Protein AF-A0A164IFH8-F1 (afdb_monomer)

Mean predicted aligned error: 15.17 Å

Secondary structure (DSSP, 8-state):
--GGGGGSTT--HHHHHHHHHHT--SS-HHHHHHHHHHHHHHHHHHHHHHHHHHHHHHHHHHHHHHHHHHHHHHHHHHHHHHHHHHHHHHHHHHHHHHHHHHHHHHHHHHHHHHHHHHHHHHHHHHHHHHHHHHHHHHHHT-HHHHHHHHHHHHHHHHHTTTSTTHHHHHHHHHHHHHHHHHHHHHHHHHHHHTT-HHHHHHHHHHHHHTT-HHHHHHHHHHHHHHHHHHHHHHHHT-TT--HHHHHHHHHHHHHHHHHHHHHHHHHHSTT--S-HHHHHHHHHHHHHHT-SS-HHHHHHHHHHSS-HHHHHHHHHHHHHHHHHHHHHHHHHHHTT-PPPHHHHHHHHHHHHHHHHHHIIIIIHHHHHHHHHHHSPPP----S-HHHHHHHHHHHHHHHHHHHHHHHHHHHHHHTTTHHHHHHTTT-

Structure (mmCIF, N/CA/C/O backbone):
data_AF-A0A164IFH8-F1
#
_entry.id   AF-A0A164IFH8-F1
#
loop_
_atom_site.group_PDB
_atom_site.id
_atom_site.type_symbol
_atom_site.label_atom_id
_atom_site.label_alt_id
_atom_site.label_comp_id
_atom_site.label_asym_id
_atom_site.label_entity_id
_atom_site.label_seq_id
_atom_site.pdbx_PDB_ins_code
_atom_site.Cartn_x
_atom_site.Cartn_y
_atom_site.Cartn_z
_atom_site.occupancy
_atom_site.B_iso_or_equiv
_atom_site.auth_seq_id
_atom_site.auth_comp_id
_atom_site.auth_asym_id
_atom_site.auth_atom_id
_atom_site.pdbx_PDB_model_num
ATOM 1 N N . MET A 1 1 ? -36.339 -79.858 90.194 1.00 59.31 1 MET A N 1
ATOM 2 C CA . MET A 1 1 ? -37.800 -79.896 89.988 1.00 59.31 1 MET A CA 1
ATOM 3 C C . MET A 1 1 ? -38.062 -78.981 88.817 1.00 59.31 1 MET A C 1
ATOM 5 O O . MET A 1 1 ? -37.577 -77.859 88.851 1.00 59.31 1 MET A O 1
ATOM 9 N N . ASP A 1 2 ? -38.706 -79.478 87.769 1.00 60.81 2 ASP A N 1
ATOM 10 C CA . ASP A 1 2 ? -39.013 -78.666 86.594 1.00 60.81 2 ASP A CA 1
ATOM 11 C C . ASP A 1 2 ? -40.232 -77.779 86.904 1.00 60.81 2 ASP A C 1
ATOM 13 O O . ASP A 1 2 ? -41.362 -78.264 86.993 1.00 60.81 2 ASP A O 1
ATOM 17 N N . LEU A 1 3 ? -39.986 -76.491 87.165 1.00 65.19 3 LEU A N 1
ATOM 18 C CA . LEU A 1 3 ? -41.016 -75.516 87.543 1.00 65.19 3 LEU A CA 1
ATOM 19 C C . LEU A 1 3 ? -41.857 -75.050 86.340 1.00 65.19 3 LEU A C 1
ATOM 21 O O . LEU A 1 3 ? -42.884 -74.402 86.533 1.00 65.19 3 LEU A O 1
ATOM 25 N N . SER A 1 4 ? -41.484 -75.425 85.108 1.00 67.00 4 SER A N 1
ATOM 26 C CA . SER A 1 4 ? -42.234 -75.088 83.887 1.00 67.00 4 SER A CA 1
ATOM 27 C C . SER A 1 4 ? -43.652 -75.673 83.872 1.00 67.00 4 SER A C 1
ATOM 29 O O . SER A 1 4 ? -44.545 -75.130 83.223 1.00 67.00 4 SER A O 1
ATOM 31 N N . ALA A 1 5 ? -43.896 -76.750 84.629 1.00 66.69 5 ALA A N 1
ATOM 32 C CA . ALA A 1 5 ? -45.223 -77.336 84.788 1.00 66.69 5 ALA A CA 1
ATOM 33 C C . ALA A 1 5 ? -46.229 -76.373 85.447 1.00 66.69 5 ALA A C 1
ATOM 35 O O . ALA A 1 5 ? -47.402 -76.413 85.083 1.00 66.69 5 ALA A O 1
ATOM 36 N N . PHE A 1 6 ? -45.780 -75.495 86.356 1.00 69.62 6 PHE A N 1
ATOM 37 C CA . PHE A 1 6 ? -46.631 -74.505 87.036 1.00 69.62 6 PHE A CA 1
ATOM 38 C C . PHE A 1 6 ? -46.997 -73.308 86.153 1.00 69.62 6 PHE A C 1
ATOM 40 O O . PHE A 1 6 ? -47.960 -72.610 86.444 1.00 69.62 6 PHE A O 1
ATOM 47 N N . ALA A 1 7 ? -46.255 -73.079 85.068 1.00 69.19 7 ALA A N 1
ATOM 48 C CA . ALA A 1 7 ? -46.524 -72.000 84.122 1.00 69.19 7 ALA A CA 1
ATOM 49 C C . ALA A 1 7 ? -47.552 -72.384 83.035 1.00 69.19 7 ALA A C 1
ATOM 51 O O . ALA A 1 7 ? -47.863 -71.568 82.172 1.00 69.19 7 ALA A O 1
ATOM 52 N N . LYS A 1 8 ? -48.070 -73.623 83.038 1.00 77.50 8 LYS A N 1
ATOM 53 C CA . LYS A 1 8 ? -49.073 -74.096 82.068 1.00 77.50 8 LYS A CA 1
ATOM 54 C C . LYS A 1 8 ? -50.480 -73.635 82.472 1.00 77.50 8 LYS A C 1
ATOM 56 O O . LYS A 1 8 ? -50.887 -73.851 83.608 1.00 77.50 8 LYS A O 1
ATOM 61 N N . GLU A 1 9 ? -51.258 -73.102 81.526 1.00 71.25 9 GLU A N 1
ATOM 62 C CA . GLU A 1 9 ? -52.611 -72.550 81.769 1.00 71.25 9 GLU A CA 1
ATOM 63 C C . GLU A 1 9 ? -53.624 -73.559 82.348 1.00 71.25 9 GLU A C 1
ATOM 65 O O . GLU A 1 9 ? -54.550 -73.173 83.055 1.00 71.25 9 GLU A O 1
ATOM 70 N N . GLN A 1 10 ? -53.445 -74.859 82.091 1.00 77.75 10 GLN A N 1
ATOM 71 C CA . GLN A 1 10 ? -54.305 -75.943 82.592 1.00 77.75 10 GLN A CA 1
ATOM 72 C C . GLN A 1 10 ? -53.586 -76.802 83.641 1.00 77.75 10 GLN A C 1
ATOM 74 O O . GLN A 1 10 ? -53.564 -78.032 83.565 1.00 77.75 10 GLN A O 1
ATOM 79 N N . PHE A 1 11 ? -52.930 -76.165 84.609 1.00 80.75 11 PHE A N 1
ATOM 80 C CA . PHE A 1 11 ? -52.256 -76.890 85.681 1.00 80.75 11 PHE A CA 1
ATOM 81 C C . PHE A 1 11 ? -53.265 -77.638 86.574 1.00 80.75 11 PHE A C 1
ATOM 83 O O . PHE A 1 11 ? -54.014 -77.036 87.343 1.00 80.75 11 PHE A O 1
ATOM 90 N N . CYS A 1 12 ? -53.261 -78.974 86.511 1.00 77.38 12 CYS A N 1
ATOM 91 C CA . CYS A 1 12 ? -54.019 -79.823 87.429 1.00 77.38 12 CYS A CA 1
ATOM 92 C C . CYS A 1 12 ? -53.126 -80.264 88.594 1.00 77.38 12 CYS A C 1
ATOM 94 O O . CYS A 1 12 ? -52.301 -81.171 88.457 1.00 77.38 12 CYS A O 1
ATOM 96 N N . ALA A 1 13 ? -53.324 -79.651 89.765 1.00 76.25 13 ALA A N 1
ATOM 97 C CA . ALA A 1 13 ? -52.567 -79.974 90.974 1.00 76.25 13 ALA A CA 1
ATOM 98 C C . ALA A 1 13 ? -52.670 -81.463 91.348 1.00 76.25 13 ALA A C 1
ATOM 100 O O . ALA A 1 13 ? -51.680 -82.063 91.758 1.00 76.25 13 ALA A O 1
ATOM 101 N N . LYS A 1 14 ? -53.844 -82.082 91.152 1.00 76.50 14 LYS A N 1
ATOM 102 C CA . LYS A 1 14 ? -54.066 -83.505 91.444 1.00 76.50 14 LYS A CA 1
ATOM 103 C C . LYS A 1 14 ? -53.220 -84.402 90.540 1.00 76.50 14 LYS A C 1
ATOM 105 O O . LYS A 1 14 ? -52.578 -85.321 91.039 1.00 76.50 14 LYS A O 1
ATOM 110 N N . ASP A 1 15 ? -53.182 -84.120 89.241 1.00 77.19 15 ASP A N 1
ATOM 111 C CA . ASP A 1 15 ? -52.407 -84.918 88.286 1.00 77.19 15 ASP A CA 1
ATOM 112 C C . ASP A 1 15 ? -50.906 -84.689 88.452 1.00 77.19 15 ASP A C 1
ATOM 114 O O . ASP A 1 15 ? -50.130 -85.639 88.368 1.00 77.19 15 ASP A O 1
ATOM 118 N N . TRP A 1 16 ? -50.494 -83.456 88.767 1.00 80.75 16 TRP A N 1
ATOM 119 C CA . TRP A 1 16 ? -49.106 -83.140 89.088 1.00 80.75 16 TRP A CA 1
ATOM 120 C C . TRP A 1 16 ? -48.648 -83.867 90.353 1.00 80.75 16 TRP A C 1
ATOM 122 O O . TRP A 1 16 ? -47.668 -84.604 90.290 1.00 80.75 16 TRP A O 1
ATOM 132 N N . VAL A 1 17 ? -49.378 -83.756 91.471 1.00 76.00 17 VAL A N 1
ATOM 133 C CA . VAL A 1 17 ? -49.059 -84.479 92.715 1.00 76.00 17 VAL A CA 1
ATOM 134 C C . VAL A 1 17 ? -49.019 -85.983 92.447 1.00 76.00 17 VAL A C 1
ATOM 136 O O . VAL A 1 17 ? -48.015 -86.625 92.743 1.00 76.00 17 VAL A O 1
ATOM 139 N N . ASN A 1 18 ? -50.044 -86.545 91.802 1.00 77.62 18 ASN A N 1
ATOM 140 C CA . ASN A 1 18 ? -50.093 -87.977 91.503 1.00 77.62 18 ASN A CA 1
ATOM 141 C C . ASN A 1 18 ? -48.912 -88.436 90.637 1.00 77.62 18 ASN A C 1
ATOM 143 O O . ASN A 1 18 ? -48.327 -89.476 90.925 1.00 77.62 18 ASN A O 1
ATOM 147 N N . ASN A 1 19 ? -48.524 -87.677 89.610 1.00 75.19 19 ASN A N 1
ATOM 148 C CA . ASN A 1 19 ? -47.373 -88.015 88.769 1.00 75.19 19 ASN A CA 1
ATOM 149 C C . ASN A 1 19 ? -46.040 -87.855 89.512 1.00 75.19 19 ASN A C 1
ATOM 151 O O . ASN A 1 19 ? -45.156 -88.692 89.355 1.00 75.19 19 ASN A O 1
ATOM 155 N N . THR A 1 20 ? -45.910 -86.834 90.361 1.00 73.50 20 THR A N 1
ATOM 156 C CA . THR A 1 20 ? -44.687 -86.575 91.136 1.00 73.50 20 THR A CA 1
ATOM 157 C C . THR A 1 20 ? -44.481 -87.639 92.220 1.00 73.50 20 THR A C 1
ATOM 159 O O . THR A 1 20 ? -43.357 -88.078 92.442 1.00 73.50 20 THR A O 1
ATOM 162 N N . PHE A 1 21 ? -45.560 -88.123 92.849 1.00 71.19 21 PHE A N 1
ATOM 163 C CA . PHE A 1 21 ? -45.512 -89.245 93.793 1.00 71.19 21 PHE A CA 1
ATOM 164 C C . PHE A 1 21 ? -45.412 -90.612 93.105 1.00 71.19 21 PHE A C 1
ATOM 166 O O . PHE A 1 21 ? -44.825 -91.520 93.679 1.00 71.19 21 PHE A O 1
ATOM 173 N N . ARG A 1 22 ? -45.915 -90.781 91.873 1.00 69.50 22 ARG A N 1
ATOM 174 C CA . ARG A 1 22 ? -45.680 -92.005 91.076 1.00 69.50 22 ARG A CA 1
ATOM 175 C C . ARG A 1 22 ? -44.213 -92.193 90.703 1.00 69.50 22 ARG A C 1
ATOM 177 O O . ARG A 1 22 ? -43.773 -93.323 90.560 1.00 69.50 22 ARG A O 1
ATOM 184 N N . GLN A 1 23 ? -43.472 -91.097 90.558 1.00 64.69 23 GLN A N 1
ATOM 185 C CA . GLN A 1 23 ? -42.019 -91.115 90.378 1.00 64.69 23 GLN A CA 1
ATOM 186 C C . GLN A 1 23 ? -41.261 -91.368 91.698 1.00 64.69 23 GLN A C 1
ATOM 188 O O . GLN A 1 23 ? -40.036 -91.456 91.687 1.00 64.69 23 GLN A O 1
ATOM 193 N N . SER A 1 24 ? -41.961 -91.468 92.837 1.00 58.75 24 SER A N 1
ATOM 194 C CA . SER A 1 24 ? -41.370 -91.757 94.144 1.00 58.75 24 SER A CA 1
ATOM 195 C C . SER A 1 24 ? -41.204 -93.267 94.322 1.00 58.75 24 SER A C 1
ATOM 197 O O . SER A 1 24 ? -42.119 -93.978 94.736 1.00 58.75 24 SER A O 1
ATOM 199 N N . GLU A 1 25 ? -40.019 -93.775 93.997 1.00 54.03 25 GLU A N 1
ATOM 200 C CA . GLU A 1 25 ? -39.623 -95.140 94.333 1.00 54.03 25 GLU A CA 1
ATOM 201 C C . GLU A 1 25 ? -39.199 -95.197 95.812 1.00 54.03 25 GLU A C 1
ATOM 203 O O . GLU A 1 25 ? -38.081 -94.852 96.177 1.00 54.03 25 GLU A O 1
ATOM 208 N N . ALA A 1 26 ? -40.139 -95.609 96.668 1.00 51.44 26 ALA A N 1
ATOM 209 C CA . ALA A 1 26 ? -39.923 -96.169 98.006 1.00 51.44 26 ALA A CA 1
ATOM 210 C C . ALA A 1 26 ? -39.005 -95.390 98.978 1.00 51.44 26 ALA A C 1
ATOM 212 O O . ALA A 1 26 ? -37.853 -95.745 99.198 1.00 51.44 26 ALA A O 1
ATOM 213 N N . GLN A 1 27 ? -39.589 -94.426 99.688 1.00 55.06 27 GLN A N 1
ATOM 214 C CA . GLN A 1 27 ? -39.304 -94.038 101.081 1.00 55.06 27 GLN A CA 1
ATOM 215 C C . GLN A 1 27 ? -40.587 -93.370 101.603 1.00 55.06 27 GLN A C 1
ATOM 217 O O . GLN A 1 27 ? -41.382 -92.928 100.776 1.00 55.06 27 GLN A O 1
ATOM 222 N N . SER A 1 28 ? -40.849 -93.375 102.923 1.00 58.84 28 SER A N 1
ATOM 223 C CA . SER A 1 28 ? -42.108 -92.872 103.518 1.00 58.84 28 SER A CA 1
ATOM 224 C C . SER A 1 28 ? -42.657 -91.683 102.727 1.00 58.84 28 SER A C 1
ATOM 226 O O . SER A 1 28 ? -41.964 -90.675 102.580 1.00 58.84 28 SER A O 1
ATOM 228 N N . HIS A 1 29 ? -43.879 -91.808 102.197 1.00 67.56 29 HIS A N 1
ATOM 229 C CA . HIS A 1 29 ? -44.504 -90.775 101.360 1.00 67.56 29 HIS A CA 1
ATOM 230 C C . HIS A 1 29 ? -44.427 -89.393 102.031 1.00 67.56 29 HIS A C 1
ATOM 232 O O . HIS A 1 29 ? -44.352 -88.368 101.362 1.00 67.56 29 HIS A O 1
ATOM 238 N N . GLU A 1 30 ? -44.367 -89.380 103.358 1.00 73.62 30 GLU A N 1
ATOM 239 C CA . GLU A 1 30 ? -44.246 -88.214 104.216 1.00 73.62 30 GLU A CA 1
ATOM 240 C C . GLU A 1 30 ? -42.884 -87.494 104.123 1.00 73.62 30 GLU A C 1
ATOM 242 O O . GLU A 1 30 ? -42.845 -86.262 104.091 1.00 73.62 30 GLU A O 1
ATOM 247 N N . SER A 1 31 ? -41.757 -88.211 104.003 1.00 72.81 31 SER A N 1
ATOM 248 C CA . SER A 1 31 ? -40.427 -87.586 103.876 1.00 72.81 31 SER A CA 1
ATOM 249 C C . SER A 1 31 ? -40.207 -86.990 102.483 1.00 72.81 31 SER A C 1
ATOM 251 O O . SER A 1 31 ? -39.664 -85.890 102.347 1.00 72.81 31 SER A O 1
ATOM 253 N N . PHE A 1 32 ? -40.691 -87.672 101.443 1.00 76.06 32 PHE A N 1
ATOM 254 C CA . PHE A 1 32 ? -40.643 -87.176 100.069 1.00 76.06 32 PHE A CA 1
ATOM 255 C C . PHE A 1 32 ? -41.583 -85.980 99.865 1.00 76.06 32 PHE A C 1
ATOM 257 O O . PHE A 1 32 ? -41.166 -84.972 99.288 1.00 76.06 32 PHE A O 1
ATOM 264 N N . ALA A 1 33 ? -42.802 -86.043 100.422 1.00 76.38 33 ALA A N 1
ATOM 265 C CA . ALA A 1 33 ? -43.716 -84.903 100.492 1.00 76.38 33 ALA A CA 1
ATOM 266 C C . ALA A 1 33 ? -43.030 -83.693 101.136 1.00 76.38 33 ALA A C 1
ATOM 268 O O . ALA A 1 33 ? -43.029 -82.609 100.559 1.00 76.38 33 ALA A O 1
ATOM 269 N N . SER A 1 34 ? -42.375 -83.896 102.282 1.00 81.25 34 SER A N 1
ATOM 270 C CA . SER A 1 34 ? -41.674 -82.834 103.011 1.00 81.25 34 SER A CA 1
ATOM 271 C C . SER A 1 34 ? -40.520 -82.226 102.201 1.00 81.25 34 SER A C 1
ATOM 273 O O . SER A 1 34 ? -40.354 -81.008 102.182 1.00 81.25 34 SER A O 1
ATOM 275 N N . SER A 1 35 ? -39.755 -83.041 101.463 1.00 82.06 35 SER A N 1
ATOM 276 C CA . SER A 1 35 ? -38.679 -82.560 100.581 1.00 82.06 35 SER A CA 1
ATOM 277 C C . SER A 1 35 ? -39.201 -81.747 99.390 1.00 82.06 35 SER A C 1
ATOM 279 O O . SER A 1 35 ? -38.622 -80.717 99.040 1.00 82.06 35 SER A O 1
ATOM 281 N N . ILE A 1 36 ? -40.302 -82.186 98.768 1.00 81.69 36 ILE A N 1
ATOM 282 C CA . ILE A 1 36 ? -40.972 -81.447 97.688 1.00 81.69 36 ILE A CA 1
ATOM 283 C C . ILE A 1 36 ? -41.518 -80.124 98.206 1.00 81.69 36 ILE A C 1
ATOM 285 O O . ILE A 1 36 ? -41.287 -79.095 97.576 1.00 81.69 36 ILE A O 1
ATOM 289 N N . VAL A 1 37 ? -42.195 -80.146 99.355 1.00 84.12 37 VAL A N 1
ATOM 290 C CA . VAL A 1 37 ? -42.715 -78.944 100.009 1.00 84.12 37 VAL A CA 1
ATOM 291 C C . VAL A 1 37 ? -41.576 -77.971 100.289 1.00 84.12 37 VAL A C 1
ATOM 293 O O . VAL A 1 37 ? -41.692 -76.809 99.921 1.00 84.12 37 VAL A O 1
ATOM 296 N N . MET A 1 38 ? -40.440 -78.431 100.818 1.00 85.56 38 MET A N 1
ATOM 297 C CA . MET A 1 38 ? -39.293 -77.560 101.081 1.00 85.56 38 MET A CA 1
ATOM 298 C C . MET A 1 38 ? -38.664 -76.989 99.801 1.00 85.56 38 MET A C 1
ATOM 300 O O . MET A 1 38 ? -38.323 -75.810 99.755 1.00 85.56 38 MET A O 1
ATOM 304 N N . LYS A 1 39 ? -38.544 -77.782 98.729 1.00 82.31 39 LYS A N 1
ATOM 305 C CA . LYS A 1 39 ? -38.045 -77.289 97.431 1.00 82.31 39 LYS A CA 1
ATOM 306 C C . LYS A 1 39 ? -38.998 -76.279 96.792 1.00 82.31 39 LYS A C 1
ATOM 308 O O . LYS A 1 39 ? -38.534 -75.284 96.246 1.00 82.31 39 LYS A O 1
ATOM 313 N N . LEU A 1 40 ? -40.309 -76.510 96.880 1.00 83.88 40 LEU A N 1
ATOM 314 C CA . LEU A 1 40 ? -41.319 -75.543 96.449 1.00 83.88 40 LEU A CA 1
ATOM 315 C C . LEU A 1 40 ? -41.264 -74.275 97.303 1.00 83.88 40 LEU A C 1
ATOM 317 O O . LEU A 1 40 ? -41.322 -73.186 96.752 1.00 83.88 40 LEU A O 1
ATOM 321 N N . GLN A 1 41 ? -41.088 -74.398 98.620 1.00 85.00 41 GLN A N 1
ATOM 322 C CA . GLN A 1 41 ? -40.932 -73.256 99.523 1.00 85.00 41 GLN A CA 1
ATOM 323 C C . GLN A 1 41 ? -39.688 -72.423 99.191 1.00 85.00 41 GLN A C 1
ATOM 325 O O . GLN A 1 41 ? -39.782 -71.200 99.172 1.00 85.00 41 GLN A O 1
ATOM 330 N N . LEU A 1 42 ? -38.552 -73.053 98.869 1.00 86.81 42 LEU A N 1
ATOM 331 C CA . LEU A 1 42 ? -37.341 -72.347 98.428 1.00 86.81 42 LEU A CA 1
ATOM 332 C C . LEU A 1 42 ? -37.530 -71.670 97.065 1.00 86.81 42 LEU A C 1
ATOM 334 O O . LEU A 1 42 ? -37.152 -70.515 96.914 1.00 86.81 42 LEU A O 1
ATOM 338 N N . ALA A 1 43 ? -38.172 -72.337 96.103 1.00 84.81 43 ALA A N 1
ATOM 339 C CA . ALA A 1 43 ? -38.475 -71.736 94.804 1.00 84.81 43 ALA A CA 1
ATOM 340 C C . ALA A 1 43 ? -39.445 -70.548 94.931 1.00 84.81 43 ALA A C 1
ATOM 342 O O . ALA A 1 43 ? -39.237 -69.513 94.306 1.00 84.81 43 ALA A O 1
ATOM 343 N N . ILE A 1 44 ? -40.477 -70.669 95.776 1.00 86.25 44 ILE A N 1
ATOM 344 C CA . ILE A 1 44 ? -41.387 -69.566 96.113 1.00 86.25 44 ILE A CA 1
ATOM 345 C C . ILE A 1 44 ? -40.601 -68.424 96.761 1.00 86.25 44 ILE A C 1
ATOM 347 O O . ILE A 1 44 ? -40.807 -67.270 96.402 1.00 86.25 44 ILE A O 1
ATOM 351 N N . PHE A 1 45 ? -39.679 -68.729 97.678 1.00 87.31 45 PHE A N 1
ATOM 352 C CA . PHE A 1 45 ? -38.840 -67.722 98.322 1.00 87.31 45 PHE A CA 1
ATOM 353 C C . PHE A 1 45 ? -37.933 -66.996 97.320 1.00 87.31 45 PHE A C 1
ATOM 355 O O . PHE A 1 45 ? -37.897 -65.771 97.320 1.00 87.31 45 PHE A O 1
ATOM 362 N N . GLU A 1 46 ? -37.246 -67.715 96.433 1.00 87.06 46 GLU A N 1
ATOM 363 C CA . GLU A 1 46 ? -36.373 -67.127 95.410 1.00 87.06 46 GLU A CA 1
ATOM 364 C C . GLU A 1 46 ? -37.149 -66.288 94.388 1.00 87.06 46 GLU A C 1
ATOM 366 O O . GLU A 1 46 ? -36.729 -65.174 94.073 1.00 87.06 46 GLU A O 1
ATOM 371 N N . ILE A 1 47 ? -38.299 -66.780 93.908 1.00 87.88 47 ILE A N 1
ATOM 372 C CA . ILE A 1 47 ? -39.163 -66.037 92.980 1.00 87.88 47 ILE A CA 1
ATOM 373 C C . ILE A 1 47 ? -39.700 -64.781 93.657 1.00 87.88 47 ILE A C 1
ATOM 375 O O . ILE A 1 47 ? -39.614 -63.706 93.071 1.00 87.88 47 ILE A O 1
ATOM 379 N N . ASN A 1 48 ? -40.204 -64.888 94.888 1.00 89.25 48 ASN A N 1
ATOM 380 C CA . ASN A 1 48 ? -40.715 -63.732 95.620 1.00 89.25 48 ASN A CA 1
ATOM 381 C C . ASN A 1 48 ? -39.613 -62.703 95.862 1.00 89.25 48 ASN A C 1
ATOM 383 O O . ASN A 1 48 ? -39.828 -61.525 95.616 1.00 89.25 48 ASN A O 1
ATOM 387 N N . ASN A 1 49 ? -38.417 -63.134 96.258 1.00 90.75 49 ASN A N 1
ATOM 388 C CA . ASN A 1 49 ? -37.311 -62.224 96.537 1.00 90.75 49 ASN A CA 1
ATOM 389 C C . ASN A 1 49 ? -36.765 -61.575 95.247 1.00 90.75 49 ASN A C 1
ATOM 391 O O . ASN A 1 49 ? -36.452 -60.389 95.219 1.00 90.75 49 ASN A O 1
ATOM 395 N N . SER A 1 50 ? -36.699 -62.314 94.134 1.00 90.19 50 SER A N 1
ATOM 396 C CA . SER A 1 50 ? -36.340 -61.752 92.822 1.00 90.19 50 SER A CA 1
ATOM 397 C C . SER A 1 50 ? -37.402 -60.775 92.306 1.00 90.19 50 SER A C 1
ATOM 399 O O . SER A 1 50 ? -37.065 -59.686 91.832 1.00 90.19 50 SER A O 1
ATOM 401 N N . LEU A 1 51 ? -38.683 -61.119 92.451 1.00 90.25 51 LEU A N 1
ATOM 402 C CA . LEU A 1 51 ? -39.805 -60.248 92.112 1.00 90.25 51 LEU A CA 1
ATOM 403 C C . LEU A 1 51 ? -39.798 -58.984 92.973 1.00 90.25 51 LEU A C 1
ATOM 405 O O . LEU A 1 51 ? -40.028 -57.897 92.463 1.00 90.25 51 LEU A O 1
ATOM 409 N N . GLU A 1 52 ? -39.493 -59.096 94.260 1.00 90.75 52 GLU A N 1
ATOM 410 C CA . GLU A 1 52 ? -39.458 -57.963 95.180 1.00 90.75 52 GLU A CA 1
ATOM 411 C C . GLU A 1 52 ? -38.257 -57.050 94.906 1.00 90.75 52 GLU A C 1
ATOM 413 O O . GLU A 1 52 ? -38.415 -55.833 94.825 1.00 90.75 52 GLU A O 1
ATOM 418 N N . ASN A 1 53 ? -37.079 -57.610 94.619 1.00 90.69 53 ASN A N 1
ATOM 419 C CA . ASN A 1 53 ? -35.902 -56.835 94.212 1.00 90.69 53 ASN A CA 1
ATOM 420 C C . ASN A 1 53 ? -36.104 -56.121 92.865 1.00 90.69 53 ASN A C 1
ATOM 422 O O . ASN A 1 53 ? -35.729 -54.960 92.706 1.00 90.69 53 ASN A O 1
ATOM 426 N N . THR A 1 54 ? -36.719 -56.785 91.884 1.00 89.06 54 THR A N 1
ATOM 427 C CA . THR A 1 54 ? -37.023 -56.160 90.585 1.00 89.06 54 THR A CA 1
ATOM 428 C C . THR A 1 54 ? -38.156 -55.145 90.700 1.00 89.06 54 THR A C 1
ATOM 430 O O . THR A 1 54 ? -38.043 -54.053 90.153 1.00 89.06 54 THR A O 1
ATOM 433 N N . SER A 1 55 ? -39.206 -55.445 91.465 1.00 87.81 55 SER A N 1
ATOM 434 C CA . SER A 1 55 ? -40.316 -54.530 91.738 1.00 87.81 55 SER A CA 1
ATOM 435 C C . SER A 1 55 ? -39.828 -53.268 92.445 1.00 87.81 55 SER A C 1
ATOM 437 O O . SER A 1 55 ? -40.127 -52.165 92.002 1.00 87.81 55 SER A O 1
ATOM 439 N N . THR A 1 56 ? -38.992 -53.392 93.477 1.00 89.44 56 THR A N 1
ATOM 440 C CA . THR A 1 56 ? -38.411 -52.236 94.180 1.00 89.44 56 THR A CA 1
ATOM 441 C C . THR A 1 56 ? -37.454 -51.435 93.295 1.00 89.44 56 THR A C 1
ATOM 443 O O . THR A 1 56 ? -37.494 -50.202 93.313 1.00 89.44 56 THR A O 1
ATOM 446 N N . ALA A 1 57 ? -36.643 -52.090 92.459 1.00 89.81 57 ALA A N 1
ATOM 447 C CA . ALA A 1 57 ? -35.806 -51.418 91.463 1.00 89.81 57 ALA A CA 1
ATOM 448 C C . ALA A 1 57 ? -36.635 -50.683 90.392 1.00 89.81 57 ALA A C 1
ATOM 450 O O . ALA A 1 57 ? -36.283 -49.574 89.992 1.00 89.81 57 ALA A O 1
ATOM 451 N N . VAL A 1 58 ? -37.751 -51.256 89.940 1.00 88.50 58 VAL A N 1
ATOM 452 C CA . VAL A 1 58 ? -38.658 -50.598 88.990 1.00 88.50 58 VAL A CA 1
ATOM 453 C C . VAL A 1 58 ? -39.368 -49.434 89.672 1.00 88.50 58 VAL A C 1
ATOM 455 O O . VAL A 1 58 ? -39.308 -48.321 89.166 1.00 88.50 58 VAL A O 1
ATOM 458 N N . LEU A 1 59 ? -39.964 -49.646 90.846 1.00 89.88 59 LEU A N 1
ATOM 459 C CA . LEU A 1 59 ? -40.701 -48.626 91.597 1.00 89.88 59 LEU A CA 1
ATOM 460 C C . LEU A 1 59 ? -39.820 -47.442 92.011 1.00 89.88 59 LEU A C 1
ATOM 462 O O . LEU A 1 59 ? -40.298 -46.311 92.035 1.00 89.88 59 LEU A O 1
ATOM 466 N N . SER A 1 60 ? -38.538 -47.674 92.301 1.00 89.06 60 SER A N 1
ATOM 467 C CA . SER A 1 60 ? -37.598 -46.595 92.634 1.00 89.06 60 SER A CA 1
ATOM 468 C C . SER A 1 60 ? -37.152 -45.786 91.414 1.00 89.06 60 SER A C 1
ATOM 470 O O . SER A 1 60 ? -36.959 -44.576 91.528 1.00 89.06 60 SER A O 1
ATOM 472 N N . ASN A 1 61 ? -37.026 -46.413 90.242 1.00 91.25 61 ASN A N 1
ATOM 473 C CA . ASN A 1 61 ? -36.552 -45.748 89.024 1.00 91.25 61 ASN A CA 1
ATOM 474 C C . ASN A 1 61 ? -37.681 -45.165 88.157 1.00 91.25 61 ASN A C 1
ATOM 476 O O . ASN A 1 61 ? -37.443 -44.217 87.406 1.00 91.25 61 ASN A O 1
ATOM 480 N N . LEU A 1 62 ? -38.912 -45.675 88.277 1.00 90.50 62 LEU A N 1
ATOM 481 C CA . LEU A 1 62 ? -40.080 -45.226 87.510 1.00 90.50 62 LEU A CA 1
ATOM 482 C C . LEU A 1 62 ? -40.332 -43.709 87.606 1.00 90.50 62 LEU A C 1
ATOM 484 O O . LEU A 1 62 ? -40.546 -43.089 86.567 1.00 90.50 62 LEU A O 1
ATOM 488 N N . PRO A 1 63 ? -40.263 -43.068 88.793 1.00 89.88 63 PRO A N 1
ATOM 489 C CA . PRO A 1 63 ? -40.504 -41.630 88.911 1.00 89.88 63 PRO A CA 1
ATOM 490 C C . PRO A 1 63 ? -39.456 -40.797 88.170 1.00 89.88 63 PRO A C 1
ATOM 492 O O . PRO A 1 63 ? -39.770 -39.734 87.639 1.00 89.88 63 PRO A O 1
ATOM 495 N N . ARG A 1 64 ? -38.208 -41.281 88.123 1.00 90.69 64 ARG A N 1
ATOM 496 C CA . ARG A 1 64 ? -37.124 -40.625 87.390 1.00 90.69 64 ARG A CA 1
ATOM 497 C C . ARG A 1 64 ? -37.326 -40.765 85.885 1.00 90.69 64 ARG A C 1
ATOM 499 O O . ARG A 1 64 ? -37.255 -39.764 85.191 1.00 90.69 64 ARG A O 1
ATOM 506 N N . LEU A 1 65 ? -37.666 -41.964 85.407 1.00 91.25 65 LEU A N 1
ATOM 507 C CA . LEU A 1 65 ? -37.973 -42.196 83.992 1.00 91.25 65 LEU A CA 1
ATOM 508 C C . LEU A 1 65 ? -39.180 -41.380 83.519 1.00 91.25 65 LEU A C 1
ATOM 510 O O . LEU A 1 65 ? -39.124 -40.799 82.443 1.00 91.25 65 LEU A O 1
ATOM 514 N N . LEU A 1 66 ? -40.246 -41.290 84.320 1.00 91.94 66 LEU A N 1
ATOM 515 C CA . LEU A 1 66 ? -41.403 -40.449 83.997 1.00 91.94 66 LEU A CA 1
ATOM 516 C C . LEU A 1 66 ? -41.012 -38.973 83.895 1.00 91.94 66 LEU A C 1
ATOM 518 O O . LEU A 1 66 ? -41.398 -38.308 82.939 1.00 91.94 66 LEU A O 1
ATOM 522 N N . ARG A 1 67 ? -40.186 -38.482 84.825 1.00 92.75 67 ARG A N 1
ATOM 523 C CA . ARG A 1 67 ? -39.677 -37.108 84.778 1.00 92.75 67 ARG A CA 1
ATOM 524 C C . ARG A 1 67 ? -38.791 -36.866 83.558 1.00 92.75 67 ARG A C 1
ATOM 526 O O . ARG A 1 67 ? -38.934 -35.836 82.911 1.00 92.75 67 ARG A O 1
ATOM 533 N N . ASP A 1 68 ? -37.906 -37.802 83.233 1.00 93.00 68 ASP A N 1
ATOM 534 C CA . ASP A 1 68 ? -37.029 -37.693 82.068 1.00 93.00 68 ASP A CA 1
ATOM 535 C C . ASP A 1 68 ? -37.849 -37.713 80.766 1.00 93.00 68 ASP A C 1
ATOM 537 O O . ASP A 1 68 ? -37.583 -36.909 79.880 1.00 93.00 68 ASP A O 1
ATOM 541 N N . ILE A 1 69 ? -38.897 -38.544 80.669 1.00 91.75 69 ILE A N 1
ATOM 542 C CA . ILE A 1 69 ? -39.830 -38.569 79.526 1.00 91.75 69 ILE A CA 1
ATOM 543 C C . ILE A 1 69 ? -40.603 -37.252 79.410 1.00 91.75 69 ILE A C 1
ATOM 545 O O . ILE A 1 69 ? -40.718 -36.719 78.308 1.00 91.75 69 ILE A O 1
ATOM 549 N N . GLU A 1 70 ? -41.108 -36.704 80.516 1.00 92.19 70 GLU A N 1
ATOM 550 C CA . GLU A 1 70 ? -41.790 -35.403 80.519 1.00 92.19 70 GLU A CA 1
ATOM 551 C C . GLU A 1 70 ? -40.851 -34.269 80.086 1.00 92.19 70 GLU A C 1
ATOM 553 O O . GLU A 1 70 ? -41.244 -33.398 79.308 1.00 92.19 70 GLU A O 1
ATOM 558 N N . LEU A 1 71 ? -39.596 -34.282 80.546 1.00 95.00 71 LEU A N 1
ATOM 559 C CA . LEU A 1 71 ? -38.579 -33.320 80.116 1.00 95.00 71 LEU A CA 1
ATOM 560 C C . LEU A 1 71 ? -38.296 -33.448 78.617 1.00 95.00 71 LEU A C 1
ATOM 562 O O . LEU A 1 71 ? -38.340 -32.445 77.908 1.00 95.00 71 LEU A O 1
ATOM 566 N N . LEU A 1 72 ? -38.103 -34.669 78.118 1.00 94.19 72 LEU A N 1
ATOM 567 C CA . LEU A 1 72 ? -37.861 -34.943 76.701 1.00 94.19 72 LEU A CA 1
ATOM 568 C C . LEU A 1 72 ? -39.058 -34.529 75.837 1.00 94.19 72 LEU A C 1
ATOM 570 O O . LEU A 1 72 ? -38.887 -33.918 74.786 1.00 94.19 72 LEU A O 1
ATOM 574 N N . GLN A 1 73 ? -40.283 -34.799 76.291 1.00 93.69 73 GLN A N 1
ATOM 575 C CA . GLN A 1 73 ? -41.500 -34.380 75.601 1.00 93.69 73 GLN A CA 1
ATOM 576 C C . GLN A 1 73 ? -41.585 -32.851 75.517 1.00 93.69 73 GLN A C 1
ATOM 578 O O . GLN A 1 73 ? -41.872 -32.306 74.449 1.00 93.69 73 GLN A O 1
ATOM 583 N N . ASN A 1 74 ? -41.283 -32.151 76.611 1.00 92.44 74 ASN A N 1
ATOM 584 C CA . ASN A 1 74 ? -41.245 -30.691 76.631 1.00 92.44 74 ASN A CA 1
ATOM 585 C C . ASN A 1 74 ? -40.141 -30.127 75.722 1.00 92.44 74 ASN A C 1
ATOM 587 O O . ASN A 1 74 ? -40.385 -29.159 74.997 1.00 92.44 74 ASN A O 1
ATOM 591 N N . GLU A 1 75 ? -38.957 -30.743 75.704 1.00 93.44 75 GLU A N 1
ATOM 592 C CA . GLU A 1 75 ? -37.854 -30.363 74.818 1.00 93.44 75 GLU A CA 1
ATOM 593 C C . GLU A 1 75 ? -38.190 -30.587 73.344 1.00 93.44 75 GLU A C 1
ATOM 595 O O . GLU A 1 75 ? -37.938 -29.699 72.532 1.00 93.44 75 GLU A O 1
ATOM 600 N N . VAL A 1 76 ? -38.815 -31.713 72.991 1.00 94.00 76 VAL A N 1
ATOM 601 C CA . VAL A 1 76 ? -39.245 -32.011 71.616 1.00 94.00 76 VAL A CA 1
ATOM 602 C C . VAL A 1 76 ? -40.300 -31.016 71.152 1.00 94.00 76 VAL A C 1
ATOM 604 O O . VAL A 1 76 ? -40.189 -30.482 70.051 1.00 94.00 76 VAL A O 1
ATOM 607 N N . VAL A 1 77 ? -41.293 -30.702 71.988 1.00 94.25 77 VAL A N 1
ATOM 608 C CA . VAL A 1 77 ? -42.314 -29.696 71.655 1.00 94.25 77 VAL A CA 1
ATOM 609 C C . VAL A 1 77 ? -41.678 -28.315 71.485 1.00 94.25 77 VAL A C 1
ATOM 611 O O . VAL A 1 77 ? -42.017 -27.571 70.564 1.00 94.25 77 VAL A O 1
ATOM 614 N N . HIS A 1 78 ? -40.733 -27.955 72.351 1.00 92.88 78 HIS A N 1
ATOM 615 C CA . HIS A 1 78 ? -40.002 -26.700 72.233 1.00 92.88 78 HIS A CA 1
ATOM 616 C C . HIS A 1 78 ? -39.123 -26.660 70.974 1.00 92.88 78 HIS A C 1
ATOM 618 O O . HIS A 1 78 ? -39.070 -25.637 70.289 1.00 92.88 78 HIS A O 1
ATOM 624 N N . PHE A 1 79 ? -38.480 -27.773 70.629 1.00 92.94 79 PHE A N 1
ATOM 625 C CA . PHE A 1 79 ? -37.684 -27.914 69.419 1.00 92.94 79 PHE A CA 1
ATOM 626 C C . PHE A 1 79 ? -38.550 -27.807 68.163 1.00 92.94 79 PHE A C 1
ATOM 628 O O . PHE A 1 79 ? -38.204 -27.048 67.268 1.00 92.94 79 PHE A O 1
ATOM 635 N N . GLN A 1 80 ? -39.713 -28.463 68.128 1.00 93.06 80 GLN A N 1
ATOM 636 C CA . GLN A 1 80 ? -40.682 -28.341 67.035 1.00 93.06 80 GLN A CA 1
ATOM 637 C C . GLN A 1 80 ? -41.136 -26.895 66.830 1.00 93.06 80 GLN A C 1
ATOM 639 O O . GLN A 1 80 ? -41.159 -26.420 65.697 1.00 93.06 80 GLN A O 1
ATOM 644 N N . ARG A 1 81 ? -41.437 -26.164 67.915 1.00 93.38 81 ARG A N 1
ATOM 645 C CA . ARG A 1 81 ? -41.763 -24.732 67.813 1.00 93.38 81 ARG A CA 1
ATOM 646 C C . ARG A 1 81 ? -40.600 -23.935 67.235 1.00 93.38 81 ARG A C 1
ATOM 648 O O . ARG A 1 81 ? -40.821 -23.147 66.329 1.00 93.38 81 ARG A O 1
ATOM 655 N N . LYS A 1 82 ? -39.374 -24.160 67.721 1.00 91.38 82 LYS A N 1
ATOM 656 C CA . LYS A 1 82 ? -38.177 -23.492 67.187 1.00 91.38 82 LYS A CA 1
ATOM 657 C C . LYS A 1 82 ? -37.959 -23.792 65.706 1.00 91.38 82 LYS A C 1
ATOM 659 O O . LYS A 1 82 ? -37.629 -22.880 64.962 1.00 91.38 82 LYS A O 1
ATOM 664 N N . LEU A 1 83 ? -38.159 -25.037 65.282 1.00 90.81 83 LEU A N 1
ATOM 665 C CA . LEU A 1 83 ? -38.005 -25.455 63.890 1.00 90.81 83 LEU A CA 1
ATOM 666 C C . LEU A 1 83 ? -39.029 -24.755 62.990 1.00 90.81 83 LEU A C 1
ATOM 668 O O . LEU A 1 83 ? -38.648 -24.213 61.961 1.00 90.81 83 LEU A O 1
ATOM 672 N N . ALA A 1 84 ? -40.288 -24.665 63.429 1.00 91.75 84 ALA A N 1
ATOM 673 C CA . ALA A 1 84 ? -41.326 -23.916 62.721 1.00 91.75 84 ALA A CA 1
ATOM 674 C C . ALA A 1 84 ? -41.006 -22.413 62.633 1.00 91.75 84 ALA A C 1
ATOM 676 O O . ALA A 1 84 ? -41.230 -21.791 61.595 1.00 91.75 84 ALA A O 1
ATOM 677 N N . THR A 1 85 ? -40.447 -21.820 63.695 1.00 93.00 85 THR A N 1
ATOM 678 C CA . THR A 1 85 ? -39.993 -20.422 63.655 1.00 93.00 85 THR A CA 1
ATOM 679 C C . THR A 1 85 ? -38.854 -20.234 62.654 1.00 93.00 85 THR A C 1
ATOM 681 O O . THR A 1 85 ? -38.903 -19.305 61.858 1.00 93.00 85 THR A O 1
ATOM 684 N N . VAL A 1 86 ? -37.861 -21.129 62.652 1.00 91.44 86 VAL A N 1
ATOM 685 C CA . VAL A 1 86 ? -36.724 -21.074 61.718 1.00 91.44 86 VAL A CA 1
ATOM 686 C C . VAL A 1 86 ? -37.184 -21.257 60.274 1.00 91.44 86 VAL A C 1
ATOM 688 O O . VAL A 1 86 ? -36.753 -20.508 59.408 1.00 91.44 86 VAL A O 1
ATOM 691 N N . GLU A 1 87 ? -38.083 -22.202 60.000 1.00 90.38 87 GLU A N 1
ATOM 692 C CA . GLU A 1 87 ? -38.658 -22.405 58.665 1.00 90.38 87 GLU A CA 1
ATOM 693 C C . GLU A 1 87 ? -39.371 -21.139 58.166 1.00 90.38 87 GLU A C 1
ATOM 695 O O . GLU A 1 87 ? -39.172 -20.705 57.029 1.00 90.38 87 GLU A O 1
ATOM 700 N N . HIS A 1 88 ? -40.144 -20.493 59.043 1.00 90.50 88 HIS A N 1
ATOM 701 C CA . HIS A 1 88 ? -40.813 -19.239 58.720 1.00 90.50 88 HIS A CA 1
ATOM 702 C C . HIS A 1 88 ? -39.822 -18.092 58.471 1.00 90.50 88 HIS A C 1
ATOM 704 O O . HIS A 1 88 ? -39.987 -17.336 57.514 1.00 90.50 88 HIS A O 1
ATOM 710 N N . GLU A 1 89 ? -38.780 -17.969 59.297 1.00 88.56 89 GLU A N 1
ATOM 711 C CA . GLU A 1 89 ? -37.728 -16.965 59.119 1.00 88.56 89 GLU A CA 1
ATOM 712 C C . GLU A 1 89 ? -36.945 -17.181 57.818 1.00 88.56 89 GLU A C 1
ATOM 714 O O . GLU A 1 89 ? -36.713 -16.217 57.091 1.00 88.56 89 GLU A O 1
ATOM 719 N N . VAL A 1 90 ? -36.604 -18.425 57.470 1.00 84.75 90 VAL A N 1
ATOM 720 C CA . VAL A 1 90 ? -35.917 -18.762 56.212 1.00 84.75 90 VAL A CA 1
ATOM 721 C C . VAL A 1 90 ? -36.789 -18.420 55.007 1.00 84.75 90 VAL A C 1
ATOM 723 O O . VAL A 1 90 ? -36.322 -17.730 54.106 1.00 84.75 90 VAL A O 1
ATOM 726 N N . SER A 1 91 ? -38.066 -18.815 55.011 1.00 85.56 91 SER A N 1
ATOM 727 C CA . SER A 1 91 ? -38.987 -18.496 53.913 1.00 85.56 91 SER A CA 1
ATOM 728 C C . SER A 1 91 ? -39.199 -16.987 53.759 1.00 85.56 91 SER A C 1
ATOM 730 O O . SER A 1 91 ? -39.248 -16.462 52.645 1.00 85.56 91 SER A O 1
ATOM 732 N N . LYS A 1 92 ? -39.282 -16.256 54.877 1.00 86.69 92 LYS A N 1
ATOM 733 C CA . LYS A 1 92 ? -39.357 -14.795 54.861 1.00 86.69 92 LYS A CA 1
ATOM 734 C C . LYS A 1 92 ? -38.096 -14.184 54.246 1.00 86.69 92 LYS A C 1
ATOM 736 O O . LYS A 1 92 ? -38.215 -13.325 53.377 1.00 86.69 92 LYS A O 1
ATOM 741 N N . VAL A 1 93 ? -36.913 -14.648 54.651 1.00 85.06 93 VAL A N 1
ATOM 742 C CA . VAL A 1 93 ? -35.636 -14.171 54.104 1.00 85.06 93 VAL A CA 1
ATOM 743 C C . VAL A 1 93 ? -35.519 -14.499 52.619 1.00 85.06 93 VAL A C 1
ATOM 745 O O . VAL A 1 93 ? -35.133 -13.614 51.865 1.00 85.06 93 VAL A O 1
ATOM 748 N N . GLU A 1 94 ? -35.879 -15.700 52.162 1.00 82.50 94 GLU A N 1
ATOM 749 C CA . GLU A 1 94 ? -35.867 -16.066 50.735 1.00 82.50 94 GLU A CA 1
ATOM 750 C C . GLU A 1 94 ? -36.790 -15.171 49.896 1.00 82.50 94 GLU A C 1
ATOM 752 O O . GLU A 1 94 ? -36.391 -14.677 48.840 1.00 82.50 94 GLU A O 1
ATOM 757 N N . ASN A 1 95 ? -38.004 -14.895 50.377 1.00 82.88 95 ASN A N 1
ATOM 758 C CA . ASN A 1 95 ? -38.952 -14.026 49.675 1.00 82.88 95 ASN A CA 1
ATOM 759 C C . ASN A 1 95 ? -38.503 -12.552 49.665 1.00 82.88 95 ASN A C 1
ATOM 761 O O . ASN A 1 95 ? -38.600 -11.870 48.644 1.00 82.88 95 ASN A O 1
ATOM 765 N N . GLU A 1 96 ? -37.970 -12.041 50.778 1.00 80.50 96 GLU A N 1
ATOM 766 C CA . GLU A 1 96 ? -37.440 -10.672 50.844 1.00 80.50 96 GLU A CA 1
ATOM 767 C C . GLU A 1 96 ? -36.151 -10.521 50.014 1.00 80.50 96 GLU A C 1
ATOM 769 O O . GLU A 1 96 ? -35.958 -9.504 49.337 1.00 80.50 96 GLU A O 1
ATOM 774 N N . THR A 1 97 ? -35.280 -11.536 50.004 1.00 83.69 97 THR A N 1
ATOM 775 C CA . THR A 1 97 ? -34.037 -11.520 49.216 1.00 83.69 97 THR A CA 1
ATOM 776 C C . THR A 1 97 ? -34.301 -11.646 47.726 1.00 83.69 97 THR A C 1
ATOM 778 O O . THR A 1 97 ? -33.697 -10.890 46.976 1.00 83.69 97 THR A O 1
ATOM 781 N N . THR A 1 98 ? -35.216 -12.506 47.272 1.00 85.00 98 THR A N 1
ATOM 782 C CA . THR A 1 98 ? -35.545 -12.644 45.838 1.00 85.00 98 THR A CA 1
ATOM 783 C C . THR A 1 98 ? -36.071 -11.344 45.235 1.00 85.00 98 THR A C 1
ATOM 785 O O . THR A 1 98 ? -35.547 -10.894 44.215 1.00 85.00 98 THR A O 1
ATOM 788 N N . HIS A 1 99 ? -37.015 -10.666 45.892 1.00 82.06 99 HIS A N 1
ATOM 789 C CA . HIS A 1 99 ? -37.483 -9.350 45.441 1.00 82.06 99 HIS A CA 1
ATOM 790 C C . HIS A 1 99 ? -36.382 -8.287 45.447 1.00 82.06 99 HIS A C 1
ATOM 792 O O . HIS A 1 99 ? -36.270 -7.496 44.506 1.00 82.06 99 HIS A O 1
ATOM 798 N N . SER A 1 100 ? -35.536 -8.286 46.479 1.00 86.25 100 SER A N 1
ATOM 799 C CA . SER A 1 100 ? -34.385 -7.382 46.546 1.00 86.25 100 SER A CA 1
ATOM 800 C C . SER A 1 100 ? -33.397 -7.646 45.402 1.00 86.25 100 SER A C 1
ATOM 802 O O . SER A 1 100 ? -32.886 -6.706 44.795 1.00 86.25 100 SER A O 1
ATOM 804 N N . LEU A 1 101 ? -33.167 -8.914 45.057 1.00 85.81 101 LEU A N 1
ATOM 805 C CA . LEU A 1 101 ? -32.252 -9.345 43.999 1.00 85.81 101 LEU A CA 1
ATOM 806 C C . LEU A 1 101 ? -32.794 -8.977 42.611 1.00 85.81 101 LEU A C 1
ATOM 808 O O . LEU A 1 101 ? -32.061 -8.408 41.802 1.00 85.81 101 LEU A O 1
ATOM 812 N N . GLU A 1 102 ? -34.089 -9.184 42.356 1.00 89.75 102 GLU A N 1
ATOM 813 C CA . GLU A 1 102 ? -34.751 -8.716 41.130 1.00 89.75 102 GLU A CA 1
ATOM 814 C C . GLU A 1 102 ? -34.657 -7.196 40.962 1.00 89.75 102 GLU A C 1
ATOM 816 O O . GLU A 1 102 ? -34.413 -6.694 39.859 1.00 89.75 102 GLU A O 1
ATOM 821 N N . TYR A 1 103 ? -34.844 -6.447 42.051 1.00 90.50 103 TYR A N 1
ATOM 822 C CA . TYR A 1 103 ? -34.716 -4.995 42.031 1.00 90.50 103 TYR A CA 1
ATOM 823 C C . TYR A 1 103 ? -33.276 -4.557 41.735 1.00 90.50 103 TYR A C 1
ATOM 825 O O . TYR A 1 103 ? -33.074 -3.668 40.908 1.00 90.50 103 TYR A O 1
ATOM 833 N N . ILE A 1 104 ? -32.275 -5.215 42.332 1.00 92.56 104 ILE A N 1
ATOM 834 C CA . ILE A 1 104 ? -30.853 -4.957 42.052 1.00 92.56 104 ILE A CA 1
ATOM 835 C C . ILE A 1 104 ? -30.526 -5.224 40.578 1.00 92.56 104 ILE A C 1
ATOM 837 O O . ILE A 1 104 ? -29.870 -4.392 39.955 1.00 92.56 104 ILE A O 1
ATOM 841 N N . VAL A 1 105 ? -31.020 -6.318 39.989 1.00 93.50 105 VAL A N 1
ATOM 842 C CA . VAL A 1 105 ? -30.809 -6.626 38.561 1.00 93.50 105 VAL A CA 1
ATOM 843 C C . VAL A 1 105 ? -31.434 -5.557 37.663 1.00 93.50 105 VAL A C 1
ATOM 845 O O . VAL A 1 105 ? -30.796 -5.079 36.723 1.00 93.50 105 VAL A O 1
ATOM 848 N N . LYS A 1 106 ? -32.668 -5.128 37.960 1.00 93.81 106 LYS A N 1
ATOM 849 C CA . LYS A 1 106 ? -33.317 -4.030 37.224 1.00 93.81 106 LYS A CA 1
ATOM 850 C C . LYS A 1 106 ? -32.522 -2.730 37.351 1.00 93.81 106 LYS A C 1
ATOM 852 O O . LYS A 1 106 ? -32.333 -2.030 36.356 1.00 93.81 106 LYS A O 1
ATOM 857 N N . LEU A 1 107 ? -32.037 -2.418 38.550 1.00 94.75 107 LEU A N 1
ATOM 858 C CA . LEU A 1 107 ? -31.247 -1.220 38.813 1.00 94.75 107 LEU A CA 1
ATOM 859 C C . LEU A 1 107 ? -29.894 -1.262 38.094 1.00 94.75 107 LEU A C 1
ATOM 861 O O . LEU A 1 107 ? -29.478 -0.244 37.544 1.00 94.75 107 LEU A O 1
ATOM 865 N N . ASP A 1 108 ? -29.238 -2.419 38.027 1.00 94.19 108 ASP A N 1
ATOM 866 C CA . ASP A 1 108 ? -27.997 -2.592 37.270 1.00 94.19 108 ASP A CA 1
ATOM 867 C C . ASP A 1 108 ? -28.222 -2.436 35.761 1.00 94.19 108 ASP A C 1
ATOM 869 O O . ASP A 1 108 ? -27.483 -1.711 35.095 1.00 94.19 108 ASP A O 1
ATOM 873 N N . ALA A 1 109 ? -29.313 -2.993 35.225 1.00 92.81 109 ALA A N 1
ATOM 874 C CA . ALA A 1 109 ? -29.684 -2.804 33.825 1.00 92.81 109 ALA A CA 1
ATOM 875 C C . ALA A 1 109 ? -29.927 -1.322 33.487 1.00 92.81 109 ALA A C 1
ATOM 877 O O . ALA A 1 109 ? -29.438 -0.824 32.469 1.00 92.81 109 ALA A O 1
ATOM 878 N N . VAL A 1 110 ? -30.641 -0.591 34.352 1.00 94.25 110 VAL A N 1
ATOM 879 C CA . VAL A 1 110 ? -30.851 0.858 34.194 1.00 94.25 110 VAL A CA 1
ATOM 880 C C . VAL A 1 110 ? -29.529 1.614 34.310 1.00 94.25 110 VAL A C 1
ATOM 882 O O . VAL A 1 110 ? -29.250 2.475 33.481 1.00 94.25 110 VAL A O 1
ATOM 885 N N . LYS A 1 111 ? -28.681 1.276 35.286 1.00 94.56 111 LYS A N 1
ATOM 886 C CA . LYS A 1 111 ? -27.364 1.896 35.480 1.00 94.56 111 LYS A CA 1
ATOM 887 C C . LYS A 1 111 ? -26.442 1.669 34.283 1.00 94.56 111 LYS A C 1
ATOM 889 O O . LYS A 1 111 ? -25.740 2.593 33.880 1.00 94.56 111 LYS A O 1
ATOM 894 N N . SER A 1 112 ? -26.441 0.468 33.714 1.00 91.62 112 SER A N 1
ATOM 895 C CA . SER A 1 112 ? -25.658 0.124 32.527 1.00 91.62 112 SER A CA 1
ATOM 896 C C . SER A 1 112 ? -26.118 0.934 31.315 1.00 91.62 112 SER A C 1
ATOM 898 O O . SER A 1 112 ? -25.301 1.598 30.674 1.00 91.62 112 SER A O 1
ATOM 900 N N . LYS A 1 113 ? -27.437 1.006 31.079 1.00 88.50 113 LYS A N 1
ATOM 901 C CA . LYS A 1 113 ? -28.017 1.865 30.036 1.00 88.50 113 LYS A CA 1
ATOM 902 C C . LYS A 1 113 ? -27.676 3.336 30.252 1.00 88.50 113 LYS A C 1
ATOM 904 O O . LYS A 1 113 ? -27.214 3.973 29.319 1.00 88.50 113 LYS A O 1
ATOM 909 N N . LEU A 1 114 ? -27.826 3.850 31.474 1.00 91.00 114 LEU A N 1
ATOM 910 C CA . LEU A 1 114 ? -27.514 5.241 31.808 1.00 91.00 114 LEU A CA 1
ATOM 911 C C . LEU A 1 114 ? -26.037 5.568 31.555 1.00 91.00 114 LEU A C 1
ATOM 913 O O . LEU A 1 114 ? -25.717 6.627 31.023 1.00 91.00 114 LEU A O 1
ATOM 917 N N . LYS A 1 115 ? -25.123 4.658 31.910 1.00 89.69 115 LYS A N 1
ATOM 918 C CA . LYS A 1 115 ? -23.693 4.814 31.617 1.00 89.69 115 LYS A CA 1
ATOM 919 C C . LYS A 1 115 ? -23.421 4.818 30.115 1.00 89.69 115 LYS A C 1
ATOM 921 O O . LYS A 1 115 ? -22.631 5.640 29.662 1.00 89.69 115 LYS A O 1
ATOM 926 N N . ALA A 1 116 ? -24.062 3.931 29.356 1.00 84.00 116 ALA A N 1
ATOM 927 C CA . ALA A 1 116 ? -23.927 3.890 27.903 1.00 84.00 116 ALA A CA 1
ATOM 928 C C . ALA A 1 116 ? -24.457 5.179 27.254 1.00 84.00 116 ALA A C 1
ATOM 930 O O . ALA A 1 116 ? -23.751 5.793 26.462 1.00 84.00 116 ALA A O 1
ATOM 931 N N . THR A 1 117 ? -25.640 5.652 27.657 1.00 83.69 117 THR A N 1
ATOM 932 C CA . THR A 1 117 ? -26.211 6.910 27.153 1.00 83.69 117 THR A CA 1
ATOM 933 C C . THR A 1 117 ? -25.392 8.122 27.575 1.00 83.69 117 THR A C 1
ATOM 935 O O . THR A 1 117 ? -25.202 9.025 26.774 1.00 83.69 117 THR A O 1
ATOM 938 N N . SER A 1 118 ? -24.870 8.148 28.807 1.00 87.06 118 SER A N 1
ATOM 939 C CA . SER A 1 118 ? -23.998 9.229 29.280 1.00 87.06 118 SER A CA 1
ATOM 940 C C . SER A 1 118 ? -22.709 9.303 28.466 1.00 87.06 118 SER A C 1
ATOM 942 O O . SER A 1 118 ? -22.292 10.401 28.120 1.00 87.06 118 SER A O 1
ATOM 944 N N . LYS A 1 119 ? -22.094 8.155 28.145 1.00 84.00 119 LYS A N 1
ATOM 945 C CA . LYS A 1 119 ? -20.914 8.101 27.272 1.00 84.00 119 LYS A CA 1
ATOM 946 C C . LYS A 1 119 ? -21.242 8.544 25.850 1.00 84.00 119 LYS A C 1
ATOM 948 O O . LYS A 1 119 ? -20.517 9.361 25.307 1.00 84.00 119 LYS A O 1
ATOM 953 N N . ALA A 1 120 ? -22.344 8.059 25.276 1.00 80.56 120 ALA A N 1
ATOM 954 C CA . ALA A 1 120 ? -22.771 8.459 23.937 1.00 80.56 120 ALA A CA 1
ATOM 955 C C . ALA A 1 120 ? -23.071 9.965 23.852 1.00 80.56 120 ALA A C 1
ATOM 957 O O . ALA A 1 120 ? -22.724 10.602 22.866 1.00 80.56 120 ALA A O 1
ATOM 958 N N . LEU A 1 121 ? -23.675 10.549 24.893 1.00 81.88 121 LEU A N 1
ATOM 959 C CA . LEU A 1 121 ? -23.945 11.986 24.947 1.00 81.88 121 LEU A CA 1
ATOM 960 C C . LEU A 1 121 ? -22.652 12.801 25.071 1.00 81.88 121 LEU A C 1
ATOM 962 O O . LEU A 1 121 ? -22.500 13.795 24.373 1.00 81.88 121 LEU A O 1
ATOM 966 N N . GLN A 1 122 ? -21.717 12.358 25.918 1.00 87.06 122 GLN A N 1
ATOM 967 C CA . GLN A 1 122 ? -20.404 12.991 26.046 1.00 87.06 122 GLN A CA 1
ATOM 968 C C . GLN A 1 122 ? -19.634 12.935 24.722 1.00 87.06 122 GLN A C 1
ATOM 970 O O . GLN A 1 122 ? -19.065 13.933 24.303 1.00 87.06 122 GLN A O 1
ATOM 975 N N . GLU A 1 123 ? -19.666 11.797 24.031 1.00 84.75 123 GLU A N 1
ATOM 976 C CA . GLU A 1 123 ? -18.988 11.653 22.745 1.00 84.75 123 GLU A CA 1
ATOM 977 C C . GLU A 1 123 ? -19.691 12.427 21.621 1.00 84.75 123 GLU A C 1
ATOM 979 O O . GLU A 1 123 ? -19.047 12.917 20.701 1.00 84.75 123 GLU A O 1
ATOM 984 N N . ALA A 1 124 ? -21.011 12.610 21.700 1.00 82.19 124 ALA A N 1
ATOM 985 C CA . ALA A 1 124 ? -21.732 13.489 20.787 1.00 82.19 124 ALA A CA 1
ATOM 986 C C . ALA A 1 124 ? -21.384 14.974 20.992 1.00 82.19 124 ALA A C 1
ATOM 988 O O . ALA A 1 124 ? -21.262 15.700 20.010 1.00 82.19 124 ALA A O 1
ATOM 989 N N . ASP A 1 125 ? -21.186 15.418 22.233 1.00 82.44 125 ASP A N 1
ATOM 990 C CA . ASP A 1 125 ? -20.714 16.777 22.527 1.00 82.44 125 ASP A CA 1
ATOM 991 C C . ASP A 1 125 ? -19.261 16.967 22.046 1.00 82.44 125 ASP A C 1
ATOM 993 O O . ASP A 1 125 ? -18.947 17.909 21.308 1.00 82.44 125 ASP A O 1
ATOM 997 N N . ASN A 1 126 ? -18.398 15.981 22.329 1.00 87.00 126 ASN A N 1
ATOM 998 C CA . ASN A 1 126 ? -17.036 15.919 21.792 1.00 87.00 126 ASN A CA 1
ATOM 999 C C . ASN A 1 126 ? -17.028 15.962 20.255 1.00 87.00 126 ASN A C 1
ATOM 1001 O O . ASN A 1 126 ? -16.221 16.672 19.668 1.00 87.00 126 ASN A O 1
ATOM 1005 N N . TRP A 1 127 ? -17.939 15.252 19.583 1.00 88.75 127 TRP A N 1
ATOM 1006 C CA . TRP A 1 127 ? -18.062 15.278 18.123 1.00 88.75 127 TRP A CA 1
ATOM 1007 C C . TRP A 1 127 ? -18.292 16.695 17.599 1.00 88.75 127 TRP A C 1
ATOM 1009 O O . TRP A 1 127 ? -17.616 17.133 16.672 1.00 88.75 127 TRP A O 1
ATOM 1019 N N . THR A 1 128 ? -19.237 17.427 18.194 1.00 86.12 128 THR A N 1
ATOM 1020 C CA . THR A 1 128 ? -19.570 18.785 17.739 1.00 86.12 128 THR A CA 1
ATOM 1021 C C . THR A 1 128 ? -18.440 19.782 17.969 1.00 86.12 128 THR A C 1
ATOM 1023 O O . THR A 1 128 ? -18.179 20.612 17.100 1.00 86.12 128 THR A O 1
ATOM 1026 N N . THR A 1 129 ? -17.735 19.668 19.096 1.00 88.88 129 THR A N 1
ATOM 1027 C CA . THR A 1 129 ? -16.566 20.506 19.400 1.00 88.88 129 THR A CA 1
ATOM 1028 C C . THR A 1 129 ? -15.397 20.184 18.468 1.00 88.88 129 THR A C 1
ATOM 1030 O O . THR A 1 129 ? -14.867 21.089 17.835 1.00 88.88 129 THR A O 1
ATOM 1033 N N . LEU A 1 130 ? -15.076 18.901 18.266 1.00 89.25 130 LEU A N 1
ATOM 1034 C CA . LEU A 1 130 ? -14.040 18.467 17.323 1.00 89.25 130 LEU A CA 1
ATOM 1035 C C . LEU A 1 130 ? -14.341 18.890 15.878 1.00 89.25 130 LEU A C 1
ATOM 1037 O O . LEU A 1 130 ? -13.427 19.289 15.163 1.00 89.25 130 LEU A O 1
ATOM 1041 N N . MET A 1 131 ? -15.601 18.824 15.439 1.00 89.88 131 MET A N 1
ATOM 1042 C CA . MET A 1 131 ? -16.014 19.311 14.116 1.00 89.88 131 MET A CA 1
ATOM 1043 C C . MET A 1 131 ? -15.759 20.815 13.957 1.00 89.88 131 MET A C 1
ATOM 1045 O O . MET A 1 131 ? -15.214 21.230 12.937 1.00 89.88 131 MET A O 1
ATOM 1049 N N . ALA A 1 132 ? -16.133 21.624 14.954 1.00 89.12 132 ALA A N 1
ATOM 1050 C CA . ALA A 1 132 ? -15.904 23.067 14.926 1.00 89.12 132 ALA A CA 1
ATOM 1051 C C . ALA A 1 132 ? -14.403 23.404 14.913 1.00 89.12 132 ALA A C 1
ATOM 1053 O O . ALA A 1 132 ? -13.968 24.213 14.095 1.00 89.12 132 ALA A O 1
ATOM 1054 N N . ASP A 1 133 ? -13.613 22.720 15.745 1.00 89.50 133 ASP A N 1
ATOM 1055 C CA . ASP A 1 133 ? -12.156 22.874 15.791 1.00 89.50 133 ASP A CA 1
ATOM 1056 C C . ASP A 1 133 ? -11.506 22.513 14.444 1.00 89.50 133 ASP A C 1
ATOM 1058 O O . ASP A 1 133 ? -10.586 23.190 13.990 1.00 89.50 133 ASP A O 1
ATOM 1062 N N . ILE A 1 134 ? -11.969 21.446 13.779 1.00 92.44 134 ILE A N 1
ATOM 1063 C CA . ILE A 1 134 ? -11.457 21.051 12.459 1.00 92.44 134 ILE A CA 1
ATOM 1064 C C . ILE A 1 134 ? -11.778 22.119 11.406 1.00 92.44 134 ILE A C 1
ATOM 1066 O O . ILE A 1 134 ? -10.915 22.427 10.584 1.00 92.44 134 ILE A O 1
ATOM 1070 N N . GLU A 1 135 ? -12.983 22.691 11.423 1.00 90.44 135 GLU A N 1
ATOM 1071 C CA . GLU A 1 135 ? -13.347 23.775 10.502 1.00 90.44 135 GLU A CA 1
ATOM 1072 C C . GLU A 1 135 ? -12.475 25.023 10.707 1.00 90.44 135 GLU A C 1
ATOM 1074 O O . GLU A 1 135 ? -11.996 25.585 9.723 1.00 90.44 135 GLU A O 1
ATOM 1079 N N . GLU A 1 136 ? -12.174 25.404 11.953 1.00 89.75 136 GLU A N 1
ATOM 1080 C CA . GLU A 1 136 ? -11.242 26.505 12.250 1.00 89.75 136 GLU A CA 1
ATOM 1081 C C . GLU A 1 136 ? -9.813 26.182 11.780 1.00 89.75 136 GLU A C 1
ATOM 1083 O O . GLU A 1 136 ? -9.133 27.006 11.164 1.00 89.75 136 GLU A O 1
ATOM 1088 N N . LEU A 1 137 ? -9.349 24.950 11.997 1.00 91.12 137 LEU A N 1
ATOM 1089 C CA . LEU A 1 137 ? -8.024 24.522 11.549 1.00 91.12 137 LEU A CA 1
ATOM 1090 C C . LEU A 1 137 ? -7.888 24.490 10.019 1.00 91.12 137 LEU A C 1
ATOM 1092 O O . LEU A 1 137 ? -6.778 24.645 9.505 1.00 91.12 137 LEU A O 1
ATOM 1096 N N . PHE A 1 138 ? -8.982 24.341 9.266 1.00 91.06 138 PHE A N 1
ATOM 1097 C CA . PHE A 1 138 ? -8.923 24.463 7.809 1.00 91.06 138 PHE A CA 1
ATOM 1098 C C . PHE A 1 138 ? -8.557 25.885 7.362 1.00 91.06 138 PHE A C 1
ATOM 1100 O O . PHE A 1 138 ? -8.010 26.043 6.271 1.00 91.06 138 PHE A O 1
ATOM 1107 N N . GLU A 1 139 ? -8.802 26.906 8.187 1.00 88.81 139 GLU A N 1
ATOM 1108 C CA . GLU A 1 139 ? -8.395 28.287 7.906 1.00 88.81 139 GLU A CA 1
ATOM 1109 C C . GLU A 1 139 ? -6.894 28.515 8.149 1.00 88.81 139 GLU A C 1
ATOM 1111 O O . GLU A 1 139 ? -6.273 29.325 7.460 1.00 88.81 139 GLU A O 1
ATOM 1116 N N . SER A 1 140 ? -6.288 27.778 9.089 1.00 86.62 140 SER A N 1
ATOM 1117 C CA . SER A 1 140 ? -4.858 27.892 9.422 1.00 86.62 140 SER A CA 1
ATOM 1118 C C . SER A 1 140 ? -3.936 27.102 8.482 1.00 86.62 140 SER A C 1
ATOM 1120 O O . SER A 1 140 ? -2.733 27.361 8.441 1.00 86.62 140 SER A O 1
ATOM 1122 N N . ASN A 1 141 ? -4.498 26.174 7.698 1.00 85.06 141 ASN A N 1
ATOM 1123 C CA . ASN A 1 141 ? -3.805 25.322 6.724 1.00 85.06 141 ASN A CA 1
ATOM 1124 C C . ASN A 1 141 ? -2.682 24.440 7.323 1.00 85.06 141 ASN A C 1
ATOM 1126 O O . ASN A 1 141 ? -1.791 23.982 6.604 1.00 85.06 141 ASN A O 1
ATOM 1130 N N . ASP A 1 142 ? -2.726 24.172 8.633 1.00 91.50 142 ASP A N 1
ATOM 1131 C CA . ASP A 1 142 ? -1.839 23.210 9.294 1.00 91.50 142 ASP A CA 1
ATOM 1132 C C . ASP A 1 142 ? -2.365 21.780 9.093 1.00 91.50 142 ASP A C 1
ATOM 1134 O O . ASP A 1 142 ? -3.171 21.257 9.868 1.00 91.50 142 ASP A O 1
ATOM 1138 N N . LEU A 1 143 ? -1.898 21.134 8.021 1.00 93.25 143 LEU A N 1
ATOM 1139 C CA . LEU A 1 143 ? -2.335 19.790 7.627 1.00 93.25 143 LEU A CA 1
ATOM 1140 C C . LEU A 1 143 ? -2.039 18.723 8.683 1.00 93.25 143 LEU A C 1
ATOM 1142 O O . LEU A 1 143 ? -2.795 17.757 8.810 1.00 93.25 143 LEU A O 1
ATOM 1146 N N . MET A 1 144 ? -0.955 18.878 9.446 1.00 94.06 144 MET A N 1
ATOM 1147 C CA . MET A 1 144 ? -0.587 17.894 10.456 1.00 94.06 144 MET A CA 1
ATOM 1148 C C . MET A 1 144 ? -1.535 17.982 11.649 1.00 94.06 144 MET A C 1
ATOM 1150 O O . MET A 1 144 ? -2.109 16.962 12.045 1.00 94.06 144 MET A O 1
ATOM 1154 N N . ALA A 1 145 ? -1.764 19.191 12.169 1.00 93.44 145 ALA A N 1
ATOM 1155 C CA . ALA A 1 145 ? -2.736 19.417 13.235 1.00 93.44 145 ALA A CA 1
ATOM 1156 C C . ALA A 1 145 ? -4.152 18.990 12.812 1.00 93.44 145 ALA A C 1
ATOM 1158 O O . ALA A 1 145 ? -4.830 18.291 13.570 1.00 93.44 145 ALA A O 1
ATOM 1159 N N . LEU A 1 146 ? -4.560 19.325 11.581 1.00 94.31 146 LEU A N 1
ATOM 1160 C CA . LEU A 1 146 ? -5.825 18.885 10.986 1.00 94.31 146 LEU A CA 1
ATOM 1161 C C . LEU A 1 146 ? -5.957 17.364 10.977 1.00 94.31 146 LEU A C 1
ATOM 1163 O O . LEU A 1 146 ? -6.965 16.831 11.436 1.00 94.31 146 LEU A O 1
ATOM 1167 N N . SER A 1 147 ? -4.932 16.655 10.501 1.00 95.38 147 SER A N 1
ATOM 1168 C CA . SER A 1 147 ? -4.958 15.193 10.422 1.00 95.38 147 S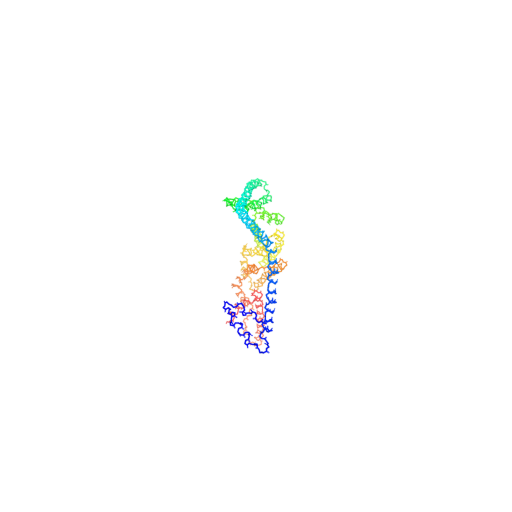ER A CA 1
ATOM 1169 C C . SER A 1 147 ? -5.077 14.534 11.801 1.00 95.38 147 SER A C 1
ATOM 1171 O O . SER A 1 147 ? -5.838 13.583 11.964 1.00 95.38 147 SER A O 1
ATOM 1173 N N . LEU A 1 148 ? -4.396 15.074 12.821 1.00 94.44 148 LEU A N 1
ATOM 1174 C CA . LEU A 1 148 ? -4.486 14.578 14.195 1.00 94.44 148 LEU A CA 1
ATOM 1175 C C . LEU A 1 148 ? -5.884 14.795 14.776 1.00 94.44 148 LEU A C 1
ATOM 1177 O O . LEU A 1 148 ? -6.446 13.878 15.376 1.00 94.44 148 LEU A O 1
ATOM 1181 N N . ARG A 1 149 ? -6.481 15.974 14.570 1.00 92.56 149 ARG A N 1
ATOM 1182 C CA . ARG A 1 149 ? -7.858 16.229 15.016 1.00 92.56 149 ARG A CA 1
ATOM 1183 C C . ARG A 1 149 ? -8.865 15.350 14.287 1.00 92.56 149 ARG A C 1
ATOM 1185 O O . ARG A 1 149 ? -9.727 14.766 14.941 1.00 92.56 149 ARG A O 1
ATOM 1192 N N . LEU A 1 150 ? -8.699 15.155 12.983 1.00 94.00 150 LEU A N 1
ATOM 1193 C CA . LEU A 1 150 ? -9.527 14.237 12.207 1.00 94.00 150 LEU A CA 1
ATOM 1194 C C . LEU A 1 150 ? -9.404 12.800 12.735 1.00 94.00 150 LEU A C 1
ATOM 1196 O O . LEU A 1 150 ? -10.421 12.144 12.927 1.00 94.00 150 LEU A O 1
ATOM 1200 N N . SER A 1 151 ? -8.201 12.339 13.089 1.00 93.56 151 SER A N 1
ATOM 1201 C CA . SER A 1 151 ? -8.014 11.014 13.699 1.00 93.56 151 SER A CA 1
ATOM 1202 C C . SER A 1 151 ? -8.735 10.868 15.048 1.00 93.56 151 SER A C 1
ATOM 1204 O O . SER A 1 151 ? -9.323 9.823 15.325 1.00 93.56 151 SER A O 1
ATOM 1206 N N . SER A 1 152 ? -8.775 11.924 15.873 1.00 90.94 152 SER A N 1
ATOM 1207 C CA . SER A 1 152 ? -9.561 11.913 17.116 1.00 90.94 152 SER A CA 1
ATOM 1208 C C . SER A 1 152 ? -11.070 11.902 16.857 1.00 90.94 152 SER A C 1
ATOM 1210 O O . SER A 1 152 ? -11.804 11.237 17.583 1.00 90.94 152 SER A O 1
ATOM 1212 N N . LEU A 1 153 ? -11.523 12.563 15.785 1.00 91.25 153 LEU A N 1
ATOM 1213 C CA . LEU A 1 153 ? -12.910 12.507 15.327 1.00 91.25 153 LEU A CA 1
ATOM 1214 C C . LEU A 1 153 ? -13.268 11.106 14.794 1.00 91.25 153 LEU A C 1
ATOM 1216 O O . LEU A 1 153 ? -14.358 10.607 15.026 1.00 91.25 153 LEU A O 1
ATOM 1220 N N . MET A 1 154 ? -12.346 10.412 14.128 1.00 90.94 154 MET A N 1
ATOM 1221 C CA . MET A 1 154 ? -12.563 9.016 13.727 1.00 90.94 154 MET A CA 1
ATOM 1222 C C . MET A 1 154 ? -12.748 8.103 14.946 1.00 90.94 154 MET A C 1
ATOM 1224 O O . MET A 1 154 ? -13.693 7.320 14.996 1.00 90.94 154 MET A O 1
ATOM 1228 N N . GLN A 1 155 ? -11.896 8.252 15.965 1.00 89.31 155 GLN A N 1
ATOM 1229 C CA . GLN A 1 155 ? -11.992 7.470 17.202 1.00 89.31 155 GLN A CA 1
ATOM 1230 C C . GLN A 1 155 ? -13.290 7.747 17.974 1.00 89.31 155 GLN A C 1
ATOM 1232 O O . GLN A 1 155 ? -13.863 6.824 18.557 1.00 89.31 155 GLN A O 1
ATOM 1237 N N . SER A 1 156 ? -13.779 8.993 17.970 1.00 88.44 156 SER A N 1
ATOM 1238 C CA . SER A 1 156 ? -15.077 9.318 18.568 1.00 88.44 156 SER A CA 1
ATOM 1239 C C . SER A 1 156 ? -16.233 8.677 17.802 1.00 88.44 156 SER A C 1
ATOM 1241 O O . SER A 1 156 ? -17.160 8.157 18.430 1.00 88.44 156 SER A O 1
ATOM 1243 N N . LEU A 1 157 ? -16.164 8.629 16.463 1.00 87.69 157 LEU A N 1
ATOM 1244 C CA . LEU A 1 157 ? -17.179 7.971 15.635 1.00 87.69 157 LEU A CA 1
ATOM 1245 C C . LEU A 1 157 ? -17.334 6.490 15.984 1.00 87.69 157 LEU A C 1
ATOM 1247 O O . LEU A 1 157 ? -18.457 5.998 16.089 1.00 87.69 157 LEU A O 1
ATOM 1251 N N . ASP A 1 158 ? -16.222 5.784 16.188 1.00 86.19 158 ASP A N 1
ATOM 1252 C CA . ASP A 1 158 ? -16.226 4.346 16.477 1.00 86.19 158 ASP A CA 1
ATOM 1253 C C . ASP A 1 158 ? -16.995 4.011 17.765 1.00 86.19 158 ASP A C 1
ATOM 1255 O O . ASP A 1 158 ? -17.688 2.993 17.842 1.00 86.19 158 ASP A O 1
ATOM 1259 N N . LEU A 1 159 ? -16.941 4.901 18.761 1.00 82.69 159 LEU A N 1
ATOM 1260 C CA . LEU A 1 159 ? -17.684 4.776 20.020 1.00 82.69 159 LEU A CA 1
ATOM 1261 C C . LEU A 1 159 ? -19.180 5.111 19.879 1.00 82.69 159 LEU A C 1
ATOM 1263 O O . LEU A 1 159 ? -19.973 4.790 20.769 1.00 82.69 159 LEU A O 1
ATOM 1267 N N . LEU A 1 160 ? -19.571 5.742 18.770 1.00 82.06 160 LEU A N 1
ATOM 1268 C CA . LEU A 1 160 ? -20.921 6.221 18.470 1.00 82.06 160 LEU A CA 1
ATOM 1269 C C . LEU A 1 160 ? -21.679 5.337 17.463 1.00 82.06 160 LEU A C 1
ATOM 1271 O O . LEU A 1 160 ? -22.767 5.700 17.018 1.00 82.06 160 LEU A O 1
ATOM 1275 N N . ASN A 1 161 ? -21.160 4.150 17.142 1.00 83.06 161 ASN A N 1
ATOM 1276 C CA . ASN A 1 161 ? -21.749 3.195 16.189 1.00 83.06 161 ASN A CA 1
ATOM 1277 C C . ASN A 1 161 ? -23.197 2.745 16.493 1.00 83.06 161 ASN A C 1
ATOM 1279 O O . ASN A 1 161 ? -23.860 2.157 15.639 1.00 83.06 161 ASN A O 1
ATOM 1283 N N . HIS A 1 162 ? -23.702 3.002 17.700 1.00 78.75 162 HIS A N 1
ATOM 1284 C CA . HIS A 1 162 ? -25.050 2.637 18.139 1.00 78.75 162 HIS A CA 1
ATOM 1285 C C . HIS A 1 162 ? -26.064 3.793 18.074 1.00 78.75 162 HIS A C 1
ATOM 1287 O O . HIS A 1 162 ? -27.220 3.602 18.461 1.00 78.75 162 HIS A O 1
ATOM 1293 N N . VAL A 1 163 ? -25.657 4.988 17.630 1.00 80.38 163 VAL A N 1
ATOM 1294 C CA . VAL A 1 163 ? -26.533 6.169 17.546 1.00 80.38 163 VAL A CA 1
ATOM 1295 C C . VAL A 1 163 ? -27.211 6.242 16.173 1.00 80.38 163 VAL A C 1
ATOM 1297 O O . VAL A 1 163 ? -26.648 5.846 15.155 1.00 80.38 163 VAL A O 1
ATOM 1300 N N . SER A 1 164 ? -28.454 6.728 16.130 1.00 80.62 164 SER A N 1
ATOM 1301 C CA . SER A 1 164 ? -29.285 6.755 14.916 1.00 80.62 164 SER A CA 1
ATOM 1302 C C . SER A 1 164 ? -28.751 7.648 13.790 1.00 80.62 164 SER A C 1
ATOM 1304 O O . SER A 1 164 ? -29.107 7.432 12.637 1.00 80.62 164 SER A O 1
ATOM 1306 N N . ASP A 1 165 ? -27.921 8.641 14.110 1.00 84.50 165 ASP A N 1
ATOM 1307 C CA . ASP A 1 165 ? -27.321 9.606 13.177 1.00 84.50 165 ASP A CA 1
ATOM 1308 C C . ASP A 1 165 ? -25.912 9.196 12.698 1.00 84.50 165 ASP A C 1
ATOM 1310 O O . ASP A 1 165 ? -25.249 9.953 11.989 1.00 84.50 165 ASP A O 1
ATOM 1314 N N . TYR A 1 166 ? -25.453 7.985 13.039 1.00 87.06 166 TYR A N 1
ATOM 1315 C CA . TYR A 1 166 ? -24.120 7.480 12.689 1.00 87.06 166 TYR A CA 1
ATOM 1316 C C . TYR A 1 166 ? -23.801 7.591 11.188 1.00 87.06 166 TYR A C 1
ATOM 1318 O O . TYR A 1 166 ? -22.705 8.004 10.812 1.00 87.06 166 TYR A O 1
ATOM 1326 N N . GLY A 1 167 ? -24.771 7.281 10.321 1.00 88.69 167 GLY A N 1
ATOM 1327 C CA . GLY A 1 167 ? -24.591 7.361 8.868 1.00 88.69 167 GLY A CA 1
ATOM 1328 C C . GLY A 1 167 ? -24.336 8.784 8.359 1.00 88.69 167 GLY A C 1
ATOM 1329 O O . GLY A 1 167 ? -23.487 8.984 7.493 1.00 88.69 167 GLY A O 1
ATOM 1330 N N . GLU A 1 168 ? -25.018 9.784 8.922 1.00 89.94 168 GLU A N 1
ATOM 1331 C CA . GLU A 1 168 ? -24.798 11.194 8.570 1.00 89.94 168 GLU A CA 1
ATOM 1332 C C . GLU A 1 168 ? -23.411 11.662 9.028 1.00 89.94 168 GLU A C 1
ATOM 1334 O O . GLU A 1 168 ? -22.699 12.332 8.278 1.00 89.94 168 GLU A O 1
ATOM 1339 N N . ARG A 1 169 ? -22.985 11.245 10.227 1.00 90.12 169 ARG A N 1
ATOM 1340 C CA . ARG A 1 169 ? -21.652 11.550 10.769 1.00 90.12 169 ARG A CA 1
ATOM 1341 C C . ARG A 1 169 ? -20.524 10.912 9.960 1.00 90.12 169 ARG A C 1
ATOM 1343 O O . ARG A 1 169 ? -19.511 11.564 9.723 1.00 90.12 169 ARG A O 1
ATOM 1350 N N . MET A 1 170 ? -20.715 9.685 9.472 1.00 91.44 170 MET A N 1
ATOM 1351 C CA . MET A 1 170 ? -19.796 9.054 8.517 1.00 91.44 170 MET A CA 1
ATOM 1352 C C . MET A 1 170 ? -19.628 9.903 7.252 1.00 91.44 170 MET A C 1
ATOM 1354 O O . MET A 1 170 ? -18.502 10.172 6.840 1.00 91.44 170 MET A O 1
ATOM 1358 N N . MET A 1 171 ? -20.732 10.371 6.658 1.00 93.00 171 MET A N 1
ATOM 1359 C CA . MET A 1 171 ? -20.665 11.215 5.460 1.00 93.00 171 MET A CA 1
ATOM 1360 C C . MET A 1 171 ? -19.943 12.542 5.723 1.00 93.00 171 MET A C 1
ATOM 1362 O O . MET A 1 171 ? -19.163 12.989 4.883 1.00 93.00 171 MET A O 1
ATOM 1366 N N . GLN A 1 172 ? -20.172 13.166 6.884 1.00 91.69 172 GLN A N 1
ATOM 1367 C CA . GLN A 1 172 ? -19.462 14.385 7.289 1.00 91.69 172 GLN A CA 1
ATOM 1368 C C . GLN A 1 172 ? -17.955 14.140 7.422 1.00 91.69 172 GLN A C 1
ATOM 1370 O O . GLN A 1 172 ? -17.159 14.884 6.849 1.00 91.69 172 GLN A O 1
ATOM 1375 N N . LEU A 1 173 ? -17.567 13.069 8.119 1.00 93.31 173 LEU A N 1
ATOM 1376 C CA . LEU A 1 173 ? -16.171 12.677 8.296 1.00 93.31 173 LEU A CA 1
ATOM 1377 C C . LEU A 1 173 ? -15.481 12.412 6.951 1.00 93.31 173 LEU A C 1
ATOM 1379 O O . LEU A 1 173 ? -14.384 12.916 6.712 1.00 93.31 173 LEU A O 1
ATOM 1383 N N . ASP A 1 174 ? -16.125 11.673 6.047 1.00 93.69 174 ASP A N 1
ATOM 1384 C CA . ASP A 1 174 ? -15.582 11.427 4.709 1.00 93.69 174 ASP A CA 1
ATOM 1385 C C . ASP A 1 174 ? -15.468 12.715 3.882 1.00 93.69 174 ASP A C 1
ATOM 1387 O O . ASP A 1 174 ? -14.501 12.882 3.134 1.00 93.69 174 ASP A O 1
ATOM 1391 N N . GLY A 1 175 ? -16.395 13.661 4.057 1.00 95.06 175 GLY A N 1
ATOM 1392 C CA . GLY A 1 175 ? -16.301 15.008 3.494 1.00 95.06 175 GLY A CA 1
ATOM 1393 C C . GLY A 1 175 ? -15.051 15.759 3.963 1.00 95.06 175 GLY A C 1
ATOM 1394 O O . GLY A 1 175 ? -14.316 16.306 3.136 1.00 95.06 175 GLY A O 1
ATOM 1395 N N . LEU A 1 176 ? -14.757 15.728 5.267 1.00 94.19 176 LEU A N 1
ATOM 1396 C CA . LEU A 1 176 ? -13.553 16.350 5.830 1.00 94.19 176 LEU A CA 1
ATOM 1397 C C . LEU A 1 176 ? -12.274 15.660 5.344 1.00 94.19 176 LEU A C 1
ATOM 1399 O O . LEU A 1 176 ? -11.324 16.347 4.968 1.00 94.19 176 LEU A O 1
ATOM 1403 N N . ARG A 1 177 ? -12.259 14.321 5.267 1.00 95.00 177 ARG A N 1
ATOM 1404 C CA . ARG A 1 177 ? -11.128 13.556 4.710 1.00 95.00 177 ARG A CA 1
ATOM 1405 C C . ARG A 1 177 ? -10.871 13.925 3.250 1.00 95.00 177 ARG A C 1
ATOM 1407 O O . ARG A 1 177 ? -9.729 14.171 2.881 1.00 95.00 177 ARG A O 1
ATOM 1414 N N . ASN A 1 178 ? -11.923 14.030 2.435 1.00 95.75 178 ASN A N 1
ATOM 1415 C CA . ASN A 1 178 ? -11.818 14.457 1.035 1.00 95.75 178 ASN A CA 1
ATOM 1416 C C . ASN A 1 178 ? -11.260 15.880 0.908 1.00 95.75 178 ASN A C 1
ATOM 1418 O O . ASN A 1 178 ? -10.416 16.138 0.052 1.00 95.75 178 ASN A O 1
ATOM 1422 N N . ARG A 1 179 ? -11.711 16.808 1.759 1.00 95.19 179 ARG A N 1
ATOM 1423 C CA . ARG A 1 179 ? -11.224 18.194 1.760 1.00 95.19 179 ARG A CA 1
ATOM 1424 C C . ARG A 1 179 ? -9.753 18.274 2.173 1.00 95.19 179 ARG A C 1
ATOM 1426 O O . ARG A 1 179 ? -8.986 18.977 1.520 1.00 95.19 179 ARG A O 1
ATOM 1433 N N . LEU A 1 180 ? -9.352 17.536 3.210 1.00 94.94 180 LEU A N 1
ATOM 1434 C CA . LEU A 1 180 ? -7.959 17.479 3.656 1.00 94.94 180 LEU A CA 1
ATOM 1435 C C . LEU A 1 180 ? -7.053 16.824 2.600 1.00 94.94 180 LEU A C 1
ATOM 1437 O O . LEU A 1 180 ? -5.987 17.357 2.298 1.00 94.94 180 LEU A O 1
ATOM 1441 N N . GLU A 1 181 ? -7.503 15.739 1.961 1.00 95.81 181 GLU A N 1
ATOM 1442 C CA . GLU A 1 181 ? -6.800 15.128 0.828 1.00 95.81 181 GLU A CA 1
ATOM 1443 C C . GLU A 1 181 ? -6.642 16.109 -0.339 1.00 95.81 181 GLU A C 1
ATOM 1445 O O . GLU A 1 181 ? -5.561 16.188 -0.918 1.00 95.81 181 GLU A O 1
ATOM 1450 N N . ALA A 1 182 ? -7.674 16.886 -0.679 1.00 95.25 182 ALA A N 1
ATOM 1451 C CA . ALA A 1 182 ? -7.598 17.862 -1.766 1.00 95.25 182 ALA A CA 1
ATOM 1452 C C . ALA A 1 182 ? -6.538 18.950 -1.508 1.00 95.25 182 ALA A C 1
ATOM 1454 O O . ALA A 1 182 ? -5.843 19.355 -2.440 1.00 95.25 182 ALA A O 1
ATOM 1455 N N . LEU A 1 183 ? -6.374 19.383 -0.251 1.00 94.19 183 LEU A N 1
ATOM 1456 C CA . LEU A 1 183 ? -5.322 20.325 0.150 1.00 94.19 183 LEU A CA 1
ATOM 1457 C C . LEU A 1 183 ? -3.931 19.676 0.157 1.00 94.19 183 LEU A C 1
ATOM 1459 O O . LEU A 1 183 ? -2.956 20.301 -0.258 1.00 94.19 183 LEU A O 1
ATOM 1463 N N . ALA A 1 184 ? -3.832 18.419 0.596 1.00 95.25 184 ALA A N 1
ATOM 1464 C CA .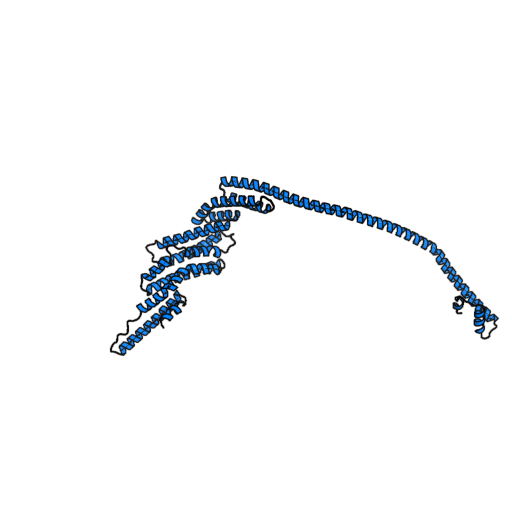 ALA A 1 184 ? -2.561 17.709 0.712 1.00 95.25 184 ALA A CA 1
ATOM 1465 C C . ALA A 1 184 ? -2.039 17.168 -0.635 1.00 95.25 184 ALA A C 1
ATOM 1467 O O . ALA A 1 184 ? -0.832 17.139 -0.857 1.00 95.25 184 ALA A O 1
ATOM 1468 N N . SER A 1 185 ? -2.922 16.787 -1.563 1.00 95.19 185 SER A N 1
ATOM 1469 C CA . SER A 1 185 ? -2.587 16.206 -2.876 1.00 95.19 185 SER A CA 1
ATOM 1470 C C . SER A 1 185 ? -1.515 16.974 -3.666 1.00 95.19 185 SER A C 1
ATOM 1472 O O . SER A 1 185 ? -0.540 16.349 -4.089 1.00 95.19 185 SER A O 1
ATOM 1474 N N . PRO A 1 186 ? -1.619 18.304 -3.880 1.00 94.88 186 PRO A N 1
ATOM 1475 C CA . PRO A 1 186 ? -0.584 19.046 -4.602 1.00 94.88 186 PRO A CA 1
ATOM 1476 C C . PRO A 1 186 ? 0.764 19.060 -3.869 1.00 94.88 186 PRO A C 1
ATOM 1478 O O . PRO A 1 186 ? 1.801 19.041 -4.529 1.00 94.88 186 PRO A O 1
ATOM 1481 N N . LEU A 1 187 ? 0.763 19.051 -2.531 1.00 94.50 187 LEU A N 1
ATOM 1482 C CA . LEU A 1 187 ? 1.983 19.004 -1.719 1.00 94.50 187 LEU A CA 1
ATOM 1483 C C . LEU A 1 187 ? 2.638 17.621 -1.750 1.00 94.50 187 LEU A C 1
ATOM 1485 O O . LEU A 1 187 ? 3.857 17.518 -1.798 1.00 94.50 187 LEU A O 1
ATOM 1489 N N . VAL A 1 188 ? 1.834 16.555 -1.772 1.00 95.44 188 VAL A N 1
ATOM 1490 C CA . VAL A 1 188 ? 2.319 15.183 -1.970 1.00 95.44 188 VAL A CA 1
ATOM 1491 C C . VAL A 1 188 ? 2.995 15.063 -3.330 1.00 95.44 188 VAL A C 1
ATOM 1493 O O . VAL A 1 188 ? 4.128 14.601 -3.422 1.00 95.44 188 VAL A O 1
ATOM 1496 N N . VAL A 1 189 ? 2.320 15.508 -4.393 1.00 95.62 189 VAL A N 1
ATOM 1497 C CA . VAL A 1 189 ? 2.865 15.437 -5.753 1.00 95.62 189 VAL A CA 1
ATOM 1498 C C . VAL A 1 189 ? 4.146 16.261 -5.873 1.00 95.62 189 VAL A C 1
ATOM 1500 O O . VAL A 1 189 ? 5.107 15.780 -6.475 1.00 95.62 189 VAL A O 1
ATOM 1503 N N . SER A 1 190 ? 4.202 17.464 -5.291 1.00 94.94 190 SER A N 1
ATOM 1504 C CA . SER A 1 190 ? 5.407 18.298 -5.335 1.00 94.94 190 SER A CA 1
ATOM 1505 C C . SER A 1 190 ? 6.561 17.707 -4.523 1.00 94.94 190 SER A C 1
ATOM 1507 O O . SER A 1 190 ? 7.679 17.665 -5.032 1.00 94.94 190 SER A O 1
ATOM 1509 N N . ALA A 1 191 ? 6.304 17.187 -3.318 1.00 94.75 191 ALA A N 1
ATOM 1510 C CA . ALA A 1 191 ? 7.322 16.553 -2.481 1.00 94.75 191 ALA A CA 1
ATOM 1511 C C . ALA A 1 191 ? 7.908 15.303 -3.152 1.00 94.75 191 ALA A C 1
ATOM 1513 O O . ALA A 1 191 ? 9.128 15.157 -3.224 1.00 94.75 191 ALA A O 1
ATOM 1514 N N . ILE A 1 192 ? 7.053 14.442 -3.717 1.00 94.38 192 ILE A N 1
ATOM 1515 C CA . ILE A 1 192 ? 7.486 13.219 -4.408 1.00 94.38 192 ILE A CA 1
ATOM 1516 C C . ILE A 1 192 ? 8.249 13.558 -5.691 1.00 94.38 192 ILE A C 1
ATOM 1518 O O . ILE A 1 192 ? 9.304 12.981 -5.942 1.00 94.38 192 ILE A O 1
ATOM 1522 N N . SER A 1 193 ? 7.751 14.505 -6.492 1.00 92.12 193 SER A N 1
ATOM 1523 C CA . SER A 1 193 ? 8.422 14.914 -7.736 1.00 92.12 193 SER A CA 1
ATOM 1524 C C . SER A 1 193 ? 9.752 15.626 -7.469 1.00 92.12 193 SER A C 1
ATOM 1526 O O . SER A 1 193 ? 10.664 15.537 -8.282 1.00 92.12 193 SER A O 1
ATOM 1528 N N . GLY A 1 194 ? 9.877 16.312 -6.328 1.00 90.88 194 GLY A N 1
ATOM 1529 C CA . GLY A 1 194 ? 11.115 16.947 -5.877 1.00 90.88 194 GLY A CA 1
ATOM 1530 C C . GLY A 1 194 ? 12.088 16.014 -5.148 1.00 90.88 194 GLY A C 1
ATOM 1531 O O . GLY A 1 194 ? 13.158 16.470 -4.754 1.00 90.88 194 GLY A O 1
ATOM 1532 N N . GLY A 1 195 ? 11.737 14.740 -4.935 1.00 90.12 195 GLY A N 1
ATOM 1533 C CA . GLY A 1 195 ? 12.573 13.784 -4.197 1.00 90.12 195 GLY A CA 1
ATOM 1534 C C . GLY A 1 195 ? 12.712 14.085 -2.698 1.00 90.12 195 GLY A C 1
ATOM 1535 O O . GLY A 1 195 ? 13.616 13.568 -2.041 1.00 90.12 195 GLY A O 1
ATOM 1536 N N . ASP A 1 196 ? 11.829 14.910 -2.130 1.00 94.38 196 ASP A N 1
ATOM 1537 C CA . ASP A 1 196 ? 11.902 15.335 -0.734 1.00 94.38 196 ASP A CA 1
ATOM 1538 C C . ASP A 1 196 ? 11.358 14.245 0.201 1.00 94.38 196 ASP A C 1
ATOM 1540 O O . ASP A 1 196 ? 10.155 14.141 0.471 1.00 94.38 196 ASP A O 1
ATOM 1544 N N . ALA A 1 197 ? 12.270 13.412 0.704 1.00 93.75 197 ALA A N 1
ATOM 1545 C CA . ALA A 1 197 ? 11.945 12.320 1.615 1.00 93.75 197 ALA A CA 1
ATOM 1546 C C . ALA A 1 197 ? 11.330 12.811 2.937 1.00 93.75 197 ALA A C 1
ATOM 1548 O O . ALA A 1 197 ? 10.463 12.140 3.496 1.00 93.75 197 ALA A O 1
ATOM 1549 N N . VAL A 1 198 ? 11.753 13.978 3.436 1.00 93.75 198 VAL A N 1
ATOM 1550 C CA . VAL A 1 198 ? 11.315 14.499 4.739 1.00 93.75 198 VAL A CA 1
ATOM 1551 C C . VAL A 1 198 ? 9.871 14.967 4.644 1.00 93.75 198 VAL A C 1
ATOM 1553 O O . VAL A 1 198 ? 9.025 14.512 5.414 1.00 93.75 198 VAL A O 1
ATOM 1556 N N . ASN A 1 199 ? 9.565 15.816 3.663 1.00 93.31 199 ASN A N 1
ATOM 1557 C CA . ASN A 1 199 ? 8.200 16.297 3.469 1.00 93.31 199 ASN A CA 1
ATOM 1558 C C . ASN A 1 199 ? 7.257 15.169 3.037 1.00 93.31 199 ASN A C 1
ATOM 1560 O O . ASN A 1 199 ? 6.111 15.132 3.487 1.00 93.31 199 ASN A O 1
ATOM 1564 N N . THR A 1 200 ? 7.734 14.198 2.251 1.00 95.38 200 THR A N 1
ATOM 1565 C CA . THR A 1 200 ? 6.916 13.021 1.933 1.00 95.38 200 THR A CA 1
ATOM 1566 C C . THR A 1 200 ? 6.613 12.195 3.184 1.00 95.38 200 THR A C 1
ATOM 1568 O O . THR A 1 200 ? 5.468 11.793 3.363 1.00 95.38 200 THR A O 1
ATOM 1571 N N . ALA A 1 201 ? 7.574 11.990 4.091 1.00 94.19 201 ALA A N 1
ATOM 1572 C CA . ALA A 1 201 ? 7.331 11.273 5.345 1.00 94.19 201 ALA A CA 1
ATOM 1573 C C . ALA A 1 201 ? 6.303 11.987 6.245 1.00 94.19 201 ALA A C 1
ATOM 1575 O O . ALA A 1 201 ? 5.452 11.333 6.850 1.00 94.19 201 ALA A O 1
ATOM 1576 N N . VAL A 1 202 ? 6.310 13.327 6.281 1.00 94.75 202 VAL A N 1
ATOM 1577 C CA . VAL A 1 202 ? 5.251 14.103 6.956 1.00 94.75 202 VAL A CA 1
ATOM 1578 C C . VAL A 1 202 ? 3.891 13.840 6.303 1.00 94.75 202 VAL A C 1
ATOM 1580 O O . VAL A 1 202 ? 2.909 13.593 7.001 1.00 94.75 202 VAL A O 1
ATOM 1583 N N . MET A 1 203 ? 3.823 13.822 4.969 1.00 95.25 203 MET A N 1
ATOM 1584 C CA . MET A 1 203 ? 2.581 13.498 4.261 1.00 95.25 203 MET A CA 1
ATOM 1585 C C . MET A 1 203 ? 2.125 12.050 4.495 1.00 95.25 203 MET A C 1
ATOM 1587 O O . MET A 1 203 ? 0.926 11.816 4.625 1.00 95.25 203 MET A O 1
ATOM 1591 N N . VAL A 1 204 ? 3.042 11.085 4.620 1.00 95.12 204 VAL A N 1
ATOM 1592 C CA . VAL A 1 204 ? 2.711 9.704 5.019 1.00 95.12 204 VAL A CA 1
ATOM 1593 C C . VAL A 1 204 ? 1.996 9.706 6.366 1.00 95.12 204 VAL A C 1
ATOM 1595 O O . VAL A 1 204 ? 0.956 9.067 6.502 1.00 95.12 204 VAL A O 1
ATOM 1598 N N . GLN A 1 205 ? 2.481 10.479 7.339 1.00 94.38 205 GLN A N 1
ATOM 1599 C CA . GLN A 1 205 ? 1.826 10.591 8.640 1.00 94.38 205 GLN A CA 1
ATOM 1600 C C . GLN A 1 205 ? 0.434 11.236 8.535 1.00 94.38 205 GLN A C 1
ATOM 1602 O O . GLN A 1 205 ? -0.524 10.721 9.110 1.00 94.38 205 GLN A O 1
ATOM 1607 N N . VAL A 1 206 ?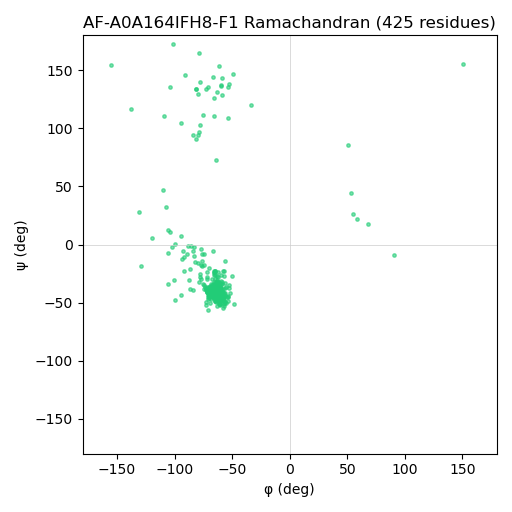 0.296 12.309 7.750 1.00 95.38 206 VAL A N 1
ATOM 1608 C CA . VAL A 1 206 ? -0.994 12.975 7.493 1.00 95.38 206 VAL A CA 1
ATOM 1609 C C . VAL A 1 206 ? -2.010 12.002 6.882 1.00 95.38 206 VAL A C 1
ATOM 1611 O O . VAL A 1 206 ? -3.130 11.888 7.378 1.00 95.38 206 VAL A O 1
ATOM 1614 N N . PHE A 1 207 ? -1.626 11.246 5.850 1.00 95.75 207 PHE A N 1
ATOM 1615 C CA . PHE A 1 207 ? -2.505 10.261 5.210 1.00 95.75 207 PHE A CA 1
ATOM 1616 C C . PHE A 1 207 ? -2.752 9.018 6.074 1.00 95.75 207 PHE A C 1
ATOM 1618 O O . PHE A 1 207 ? -3.832 8.438 5.981 1.00 95.75 207 PHE A O 1
ATOM 1625 N N . SER A 1 208 ? -1.818 8.642 6.953 1.00 94.38 208 SER A N 1
ATOM 1626 C CA . SER A 1 208 ? -2.037 7.604 7.969 1.00 94.38 208 SER A CA 1
ATOM 1627 C C . SER A 1 208 ? -3.104 8.016 8.973 1.00 94.38 208 SER A C 1
ATOM 1629 O O . SER A 1 208 ? -3.998 7.230 9.269 1.00 94.38 208 SER A O 1
ATOM 1631 N N . ASN A 1 209 ? -3.049 9.252 9.467 1.00 94.25 209 ASN A N 1
ATOM 1632 C CA . ASN A 1 209 ? -4.024 9.774 10.425 1.00 94.25 209 ASN A CA 1
ATOM 1633 C C . ASN A 1 209 ? -5.435 9.891 9.827 1.00 94.25 209 ASN A C 1
ATOM 1635 O O . ASN A 1 209 ? -6.419 9.833 10.557 1.00 94.25 209 ASN A O 1
ATOM 1639 N N . MET A 1 210 ? -5.529 10.049 8.504 1.00 94.00 210 MET A N 1
ATOM 1640 C CA . MET A 1 210 ? -6.790 10.032 7.762 1.00 94.00 210 MET A CA 1
ATOM 1641 C C . MET A 1 210 ? -7.224 8.633 7.318 1.00 94.00 210 MET A C 1
ATOM 1643 O O . MET A 1 210 ? -8.245 8.539 6.644 1.00 94.00 210 MET A O 1
ATOM 1647 N N . ASP A 1 211 ? -6.460 7.573 7.593 1.00 92.75 211 ASP A N 1
ATOM 1648 C CA . ASP A 1 211 ? -6.702 6.218 7.073 1.00 92.75 211 ASP A CA 1
ATOM 1649 C C . ASP A 1 211 ? -6.832 6.176 5.531 1.00 92.75 211 ASP A C 1
ATOM 1651 O O . ASP A 1 211 ? -7.769 5.621 4.962 1.00 92.75 211 ASP A O 1
ATOM 1655 N N . ARG A 1 212 ? -5.931 6.880 4.829 1.00 93.81 212 ARG A N 1
ATOM 1656 C CA . ARG A 1 212 ? -5.888 6.989 3.354 1.00 93.81 212 ARG A CA 1
ATOM 1657 C C . ARG A 1 212 ? -4.502 6.717 2.767 1.00 93.81 212 ARG A C 1
ATOM 1659 O O . ARG A 1 212 ? -4.158 7.234 1.706 1.00 93.81 212 ARG A O 1
ATOM 1666 N N . LEU A 1 213 ? -3.685 5.904 3.434 1.00 92.62 213 LEU A N 1
ATOM 1667 C CA . LEU A 1 213 ? -2.323 5.598 2.971 1.00 92.62 213 LEU A CA 1
ATOM 1668 C C . LEU A 1 213 ? -2.277 5.037 1.543 1.00 92.62 213 LEU A C 1
ATOM 1670 O O . LEU A 1 213 ? -1.390 5.407 0.776 1.00 92.62 213 LEU A O 1
ATOM 1674 N N . ASP A 1 214 ? -3.261 4.224 1.158 1.00 91.81 214 ASP A N 1
ATOM 1675 C CA . ASP A 1 214 ? -3.350 3.643 -0.189 1.00 91.81 214 ASP A CA 1
ATOM 1676 C C . ASP A 1 214 ? -3.440 4.709 -1.287 1.00 91.81 214 ASP A C 1
ATOM 1678 O O . ASP A 1 214 ? -2.873 4.561 -2.371 1.00 91.81 214 ASP A O 1
ATOM 1682 N N . GLN A 1 215 ? -4.095 5.830 -0.992 1.00 94.25 215 GLN A N 1
ATOM 1683 C CA . GLN A 1 215 ? -4.215 6.945 -1.918 1.00 94.25 215 GLN A CA 1
ATOM 1684 C C . GLN A 1 215 ? -2.886 7.697 -2.072 1.00 94.25 215 GLN A C 1
ATOM 1686 O O . GLN A 1 215 ? -2.503 8.069 -3.183 1.00 94.25 215 GLN A O 1
ATOM 1691 N N . LEU A 1 216 ? -2.125 7.856 -0.984 1.00 94.75 216 LEU A N 1
ATOM 1692 C CA . LEU A 1 216 ? -0.771 8.409 -1.058 1.00 94.75 216 LEU A CA 1
ATOM 1693 C C . LEU A 1 216 ? 0.157 7.499 -1.873 1.00 94.75 216 LEU A C 1
ATOM 1695 O O . LEU A 1 216 ? 0.931 7.9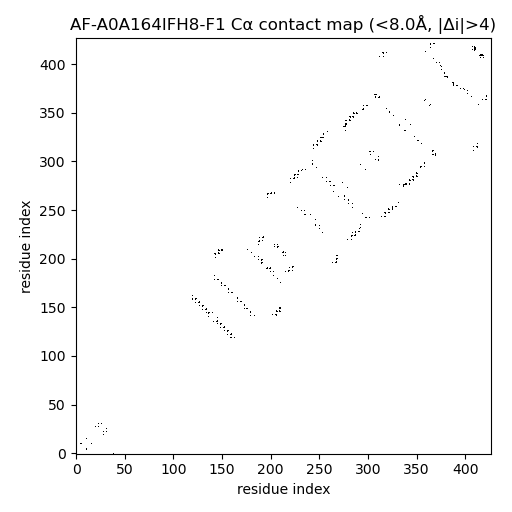86 -2.700 1.00 94.75 216 LEU A O 1
ATOM 1699 N N . LEU A 1 217 ? 0.031 6.180 -1.717 1.00 93.75 217 LEU A N 1
ATOM 1700 C CA . LEU A 1 217 ? 0.753 5.218 -2.550 1.00 93.75 217 LEU A CA 1
ATOM 1701 C C . LEU A 1 217 ? 0.351 5.291 -4.020 1.00 93.75 217 LEU A C 1
ATOM 1703 O O . LEU A 1 217 ? 1.213 5.171 -4.894 1.00 93.75 217 LEU A O 1
ATOM 1707 N N . HIS A 1 218 ? -0.926 5.537 -4.315 1.00 93.94 218 HIS A N 1
ATOM 1708 C CA . HIS A 1 218 ? -1.371 5.790 -5.681 1.00 93.94 218 HIS A CA 1
ATOM 1709 C C . HIS A 1 218 ? -0.679 7.026 -6.279 1.00 93.94 218 HIS A C 1
ATOM 1711 O O . HIS A 1 218 ? -0.174 6.955 -7.404 1.00 93.94 218 HIS A O 1
ATOM 1717 N N . TYR A 1 219 ? -0.578 8.130 -5.527 1.00 95.38 219 TYR A N 1
ATOM 1718 C CA . TYR A 1 219 ? 0.173 9.313 -5.963 1.00 95.38 219 TYR A CA 1
ATOM 1719 C C . TYR A 1 219 ? 1.655 9.004 -6.192 1.00 95.38 219 TYR A C 1
ATOM 1721 O O . TYR A 1 219 ? 2.187 9.375 -7.239 1.00 95.38 219 TYR A O 1
ATOM 1729 N N . TYR A 1 220 ? 2.303 8.279 -5.276 1.00 95.69 220 TYR A N 1
ATOM 1730 C CA . TYR A 1 220 ? 3.698 7.852 -5.422 1.00 95.69 220 TYR A CA 1
ATOM 1731 C C . TYR A 1 220 ? 3.920 7.024 -6.693 1.00 95.69 220 TYR A C 1
ATOM 1733 O O . TYR A 1 220 ? 4.717 7.405 -7.551 1.00 95.69 220 TYR A O 1
ATOM 1741 N N . THR A 1 221 ? 3.141 5.954 -6.861 1.00 94.69 221 THR A N 1
ATOM 1742 C CA . THR A 1 221 ? 3.180 5.054 -8.027 1.00 94.69 221 THR A CA 1
ATOM 1743 C C . THR A 1 221 ? 3.008 5.840 -9.325 1.00 94.69 221 THR A C 1
ATOM 1745 O O . THR A 1 221 ? 3.759 5.658 -10.285 1.00 94.69 221 THR A O 1
ATOM 1748 N N . LYS A 1 222 ? 2.038 6.762 -9.356 1.00 95.56 222 LYS A N 1
ATOM 1749 C CA . LYS A 1 222 ? 1.744 7.590 -10.528 1.00 95.56 222 LYS A CA 1
ATOM 1750 C C . LYS A 1 222 ? 2.885 8.552 -10.862 1.00 95.56 222 LYS A C 1
ATOM 1752 O O . LYS A 1 222 ? 3.240 8.653 -12.035 1.00 95.56 222 LYS A O 1
ATOM 1757 N N . CYS A 1 223 ? 3.452 9.237 -9.866 1.00 95.50 223 CYS A N 1
ATOM 1758 C CA . CYS A 1 223 ? 4.564 10.168 -10.073 1.00 95.50 223 CYS A CA 1
ATOM 1759 C C . CYS A 1 223 ? 5.809 9.427 -10.565 1.00 95.50 223 CYS A C 1
ATOM 1761 O O . CYS A 1 223 ? 6.371 9.801 -11.591 1.00 95.50 223 CYS A O 1
ATOM 1763 N N . ARG A 1 224 ? 6.184 8.326 -9.902 1.00 94.75 224 ARG A N 1
ATOM 1764 C CA . ARG A 1 224 ? 7.348 7.515 -10.286 1.00 94.75 224 ARG A CA 1
ATOM 1765 C C . ARG A 1 224 ? 7.225 6.938 -11.689 1.00 94.75 224 ARG A C 1
ATOM 1767 O O . ARG A 1 224 ? 8.160 7.044 -12.474 1.00 94.75 224 ARG A O 1
ATOM 1774 N N . ARG A 1 225 ? 6.051 6.413 -12.051 1.00 95.44 225 ARG A N 1
ATOM 1775 C CA . ARG A 1 225 ? 5.794 5.961 -13.425 1.00 95.44 225 ARG A CA 1
ATOM 1776 C C . ARG A 1 225 ? 5.964 7.100 -14.435 1.00 95.44 225 ARG A C 1
ATOM 1778 O O . ARG A 1 225 ? 6.501 6.875 -15.511 1.00 95.44 225 ARG A O 1
ATOM 1785 N N . GLY A 1 226 ? 5.518 8.310 -14.092 1.00 95.00 226 GLY A N 1
ATOM 1786 C CA . GLY A 1 226 ? 5.710 9.500 -14.922 1.00 95.00 226 GLY A CA 1
ATOM 1787 C C . GLY A 1 226 ? 7.185 9.830 -15.167 1.00 95.00 226 GLY A C 1
ATOM 1788 O O . GLY A 1 226 ? 7.544 10.108 -16.307 1.00 95.00 226 GLY A O 1
ATOM 1789 N N . VAL A 1 227 ? 8.026 9.734 -14.132 1.00 94.69 227 VAL A N 1
ATOM 1790 C CA . VAL A 1 227 ? 9.482 9.943 -14.233 1.00 94.69 227 VAL A CA 1
ATOM 1791 C C . VAL A 1 227 ? 10.111 8.934 -15.196 1.00 94.69 227 VAL A C 1
ATOM 1793 O O . VAL A 1 227 ? 10.745 9.342 -16.160 1.00 94.69 227 VAL A O 1
ATOM 1796 N N . ILE A 1 228 ? 9.836 7.638 -15.024 1.00 95.75 228 ILE A N 1
ATOM 1797 C CA . ILE A 1 228 ? 10.393 6.580 -15.888 1.00 95.75 228 ILE A CA 1
ATOM 1798 C C . ILE A 1 228 ? 9.993 6.782 -17.360 1.00 95.75 228 ILE A C 1
ATOM 1800 O O . ILE A 1 228 ? 10.810 6.639 -18.270 1.00 95.75 228 ILE A O 1
ATOM 1804 N N . LEU A 1 229 ? 8.723 7.122 -17.613 1.00 96.19 229 LEU A N 1
ATOM 1805 C CA . LEU A 1 229 ? 8.236 7.386 -18.971 1.00 96.19 229 LEU A CA 1
ATOM 1806 C C . LEU A 1 229 ? 8.877 8.635 -19.587 1.00 96.19 229 LEU A C 1
ATOM 1808 O O . LEU A 1 229 ? 9.051 8.693 -20.803 1.00 96.19 229 LEU A O 1
ATOM 1812 N N . HIS A 1 230 ? 9.196 9.638 -18.772 1.00 94.75 230 HIS A N 1
ATOM 1813 C CA . HIS A 1 230 ? 9.885 10.837 -19.227 1.00 94.75 230 HIS A CA 1
ATOM 1814 C C . HIS A 1 230 ? 11.348 10.544 -19.568 1.00 94.75 230 HIS A C 1
ATOM 1816 O O . HIS A 1 230 ? 11.773 10.895 -20.664 1.00 94.75 230 HIS A O 1
ATOM 1822 N N . GLU A 1 231 ? 12.065 9.824 -18.702 1.00 94.56 231 GLU A N 1
ATOM 1823 C CA . GLU A 1 231 ? 13.449 9.397 -18.944 1.00 94.56 231 GLU A CA 1
ATOM 1824 C C . GLU A 1 231 ? 13.569 8.567 -20.226 1.00 94.56 231 GLU A C 1
ATOM 1826 O O . GLU A 1 231 ? 14.479 8.783 -21.023 1.00 94.56 231 GLU A O 1
ATOM 1831 N N . TRP A 1 232 ? 12.618 7.662 -20.487 1.00 95.12 232 TRP A N 1
ATOM 1832 C CA . TRP A 1 232 ? 12.569 6.925 -21.753 1.00 95.12 232 TRP A CA 1
ATOM 1833 C C . TRP A 1 232 ? 12.483 7.850 -22.973 1.00 95.12 232 TRP A C 1
ATOM 1835 O O . TRP A 1 232 ? 13.196 7.647 -23.957 1.00 95.12 232 TRP A O 1
ATOM 1845 N N . LYS A 1 233 ? 11.611 8.863 -22.915 1.00 93.94 233 LYS A N 1
ATOM 1846 C CA . LYS A 1 233 ? 11.436 9.822 -24.012 1.00 93.94 233 LYS A CA 1
ATOM 1847 C C . LYS A 1 233 ? 12.698 10.636 -24.242 1.00 93.94 233 LYS A C 1
ATOM 1849 O O . LYS A 1 233 ? 13.145 10.713 -25.379 1.00 93.94 233 LYS A O 1
ATOM 1854 N N . GLU A 1 234 ? 13.298 11.156 -23.176 1.00 94.25 234 GLU A N 1
ATOM 1855 C CA . GLU A 1 234 ? 14.550 11.908 -23.274 1.00 94.25 234 GLU A CA 1
ATOM 1856 C C . GLU A 1 234 ? 15.670 11.056 -23.875 1.00 94.25 234 GLU A C 1
ATOM 1858 O O . GLU A 1 234 ? 16.376 11.518 -24.764 1.00 94.25 234 GLU A O 1
ATOM 1863 N N . LEU A 1 235 ? 15.798 9.787 -23.467 1.00 93.00 235 LEU A N 1
ATOM 1864 C CA . LEU A 1 235 ? 16.783 8.868 -24.046 1.00 93.00 235 LEU A CA 1
ATOM 1865 C C . LEU A 1 235 ? 16.551 8.608 -25.537 1.00 93.00 235 LEU A C 1
ATOM 1867 O O . LEU A 1 235 ? 17.520 8.472 -26.280 1.00 93.00 235 LEU A O 1
ATOM 1871 N N . CYS A 1 236 ? 15.293 8.516 -25.974 1.00 90.31 236 CYS A N 1
ATOM 1872 C CA . CYS A 1 236 ? 14.948 8.307 -27.381 1.00 90.31 236 CYS A CA 1
ATOM 1873 C C . CYS A 1 236 ? 15.208 9.540 -28.258 1.00 90.31 236 CYS A C 1
ATOM 1875 O O . CYS A 1 236 ? 15.367 9.390 -29.467 1.00 90.31 236 CYS A O 1
ATOM 1877 N N . GLU A 1 237 ? 15.223 10.738 -27.672 1.00 90.31 237 GLU A N 1
ATOM 1878 C CA . GLU A 1 237 ? 15.482 12.006 -28.366 1.00 90.31 237 GLU A CA 1
ATOM 1879 C C . GLU A 1 237 ? 16.984 12.314 -28.515 1.00 90.31 237 GLU A C 1
ATOM 1881 O O . GLU A 1 237 ? 17.351 13.283 -29.177 1.00 90.31 237 GLU A O 1
ATOM 1886 N N . LEU A 1 238 ? 17.870 11.498 -27.931 1.00 90.75 238 LEU A N 1
ATOM 1887 C CA . LEU A 1 238 ? 19.317 11.663 -28.071 1.00 90.75 238 LEU A CA 1
ATOM 1888 C C . LEU A 1 238 ? 19.797 11.202 -29.457 1.00 90.75 238 LEU A C 1
ATOM 1890 O O . LEU A 1 238 ? 19.845 10.006 -29.742 1.00 90.75 238 LEU A O 1
ATOM 1894 N N . ASP A 1 239 ? 20.236 12.155 -30.281 1.00 80.12 239 ASP A N 1
ATOM 1895 C CA . ASP A 1 239 ? 20.689 11.915 -31.662 1.00 80.12 239 ASP A CA 1
ATOM 1896 C C . ASP A 1 239 ? 21.955 11.039 -31.776 1.00 80.12 239 ASP A C 1
ATOM 1898 O O . ASP A 1 239 ? 22.189 10.412 -32.811 1.00 80.12 239 ASP A O 1
ATOM 1902 N N . ASP A 1 240 ? 22.774 10.976 -30.722 1.00 84.94 240 ASP A N 1
ATOM 1903 C CA . ASP A 1 240 ? 24.065 10.272 -30.734 1.00 84.94 240 ASP A CA 1
ATOM 1904 C C . ASP A 1 240 ? 23.952 8.760 -30.472 1.00 84.94 240 ASP A C 1
ATOM 1906 O O . ASP A 1 240 ? 24.944 8.043 -30.613 1.00 84.94 240 ASP A O 1
ATOM 1910 N N . LEU A 1 241 ? 22.777 8.264 -30.067 1.00 85.56 241 LEU A N 1
ATOM 1911 C CA . LEU A 1 241 ? 22.606 6.878 -29.633 1.00 85.56 241 LEU A CA 1
ATOM 1912 C C . LEU A 1 241 ? 21.919 6.024 -30.696 1.00 85.56 241 LEU A C 1
ATOM 1914 O O . LEU A 1 241 ? 20.884 6.380 -31.262 1.00 85.56 241 LEU A O 1
ATOM 1918 N N . ASN A 1 242 ? 22.452 4.824 -30.918 1.00 86.88 242 ASN A N 1
ATOM 1919 C CA . ASN A 1 242 ? 21.722 3.815 -31.682 1.00 86.88 242 ASN A CA 1
ATOM 1920 C C . ASN A 1 242 ? 20.648 3.128 -30.810 1.00 86.88 242 ASN A C 1
ATOM 1922 O O . ASN A 1 242 ? 20.662 3.192 -29.583 1.00 86.88 242 ASN A O 1
ATOM 1926 N N . VAL A 1 243 ? 19.709 2.416 -31.441 1.00 87.06 243 VAL A N 1
ATOM 1927 C CA . VAL A 1 243 ? 18.588 1.769 -30.727 1.00 87.06 243 VAL A CA 1
ATOM 1928 C C . VAL A 1 243 ? 19.059 0.758 -29.668 1.00 87.06 243 VAL A C 1
ATOM 1930 O O . VAL A 1 243 ? 18.415 0.620 -28.629 1.00 87.06 243 VAL A O 1
ATOM 1933 N N . VAL A 1 244 ? 20.171 0.054 -29.908 1.00 89.69 244 VAL A N 1
ATOM 1934 C CA . VAL A 1 244 ? 20.730 -0.906 -28.942 1.00 89.69 244 VAL A CA 1
ATOM 1935 C C . VAL A 1 244 ? 21.230 -0.179 -27.699 1.00 89.69 244 VAL A C 1
ATOM 1937 O O . VAL A 1 244 ? 20.945 -0.611 -26.585 1.00 89.69 244 VAL A O 1
ATOM 1940 N N . GLU A 1 245 ? 21.943 0.929 -27.882 1.00 91.50 245 GLU A N 1
ATOM 1941 C CA . GLU A 1 245 ? 22.458 1.770 -26.805 1.00 91.50 245 GLU A CA 1
ATOM 1942 C C . GLU A 1 245 ? 21.328 2.409 -26.004 1.00 91.50 245 GLU A C 1
ATOM 1944 O O . GLU A 1 245 ? 21.377 2.366 -24.777 1.00 91.50 245 GLU A O 1
ATOM 1949 N N . VAL A 1 246 ? 20.285 2.921 -26.669 1.00 92.44 246 VAL A N 1
ATOM 1950 C CA . VAL A 1 246 ? 19.098 3.480 -26.001 1.00 92.44 246 VAL A CA 1
ATOM 1951 C C . VAL A 1 246 ? 18.458 2.439 -25.080 1.00 92.44 246 VAL A C 1
ATOM 1953 O O . VAL A 1 246 ? 18.250 2.713 -23.899 1.00 92.44 246 VAL A O 1
ATOM 1956 N N . ILE A 1 247 ? 18.193 1.225 -25.579 1.00 91.75 247 ILE A N 1
ATOM 1957 C CA . ILE A 1 247 ? 17.536 0.181 -24.776 1.00 91.75 247 ILE A CA 1
ATOM 1958 C C . ILE A 1 247 ? 18.457 -0.331 -23.659 1.00 91.75 247 ILE A C 1
ATOM 1960 O O . ILE A 1 247 ? 18.014 -0.466 -22.519 1.00 91.75 247 ILE A O 1
ATOM 1964 N N . CYS A 1 248 ? 19.737 -0.587 -23.949 1.00 93.19 248 CYS A N 1
ATOM 1965 C CA . CYS A 1 248 ? 20.694 -1.036 -22.933 1.00 93.19 248 CYS A CA 1
ATOM 1966 C C . CYS A 1 248 ? 20.844 -0.005 -21.807 1.00 93.19 248 CYS A C 1
ATOM 1968 O O . CYS A 1 248 ? 20.796 -0.369 -20.632 1.00 93.19 248 CYS A O 1
ATOM 1970 N N . ARG A 1 249 ? 20.979 1.279 -22.160 1.00 94.88 249 ARG A N 1
ATOM 1971 C CA . ARG A 1 249 ? 21.092 2.374 -21.194 1.00 94.88 249 ARG A CA 1
ATOM 1972 C C . ARG A 1 249 ? 19.810 2.544 -20.391 1.00 94.88 249 ARG A C 1
ATOM 1974 O O . ARG A 1 249 ? 19.881 2.768 -19.188 1.00 94.88 249 ARG A O 1
ATOM 1981 N N . PHE A 1 250 ? 18.649 2.389 -21.024 1.00 95.44 250 PHE A N 1
ATOM 1982 C CA . PHE A 1 250 ? 17.375 2.412 -20.318 1.00 95.44 250 PHE A CA 1
ATOM 1983 C C . PHE A 1 250 ? 17.266 1.273 -19.297 1.00 95.44 250 PHE A C 1
ATOM 1985 O O . PHE A 1 250 ? 16.905 1.530 -18.156 1.00 95.44 250 PHE A O 1
ATOM 1992 N N . HIS A 1 251 ? 17.649 0.038 -19.639 1.00 95.12 251 HIS A N 1
ATOM 1993 C CA . HIS A 1 251 ? 17.684 -1.059 -18.662 1.00 95.12 251 HIS A CA 1
ATOM 1994 C C . HIS A 1 251 ? 18.632 -0.769 -17.486 1.0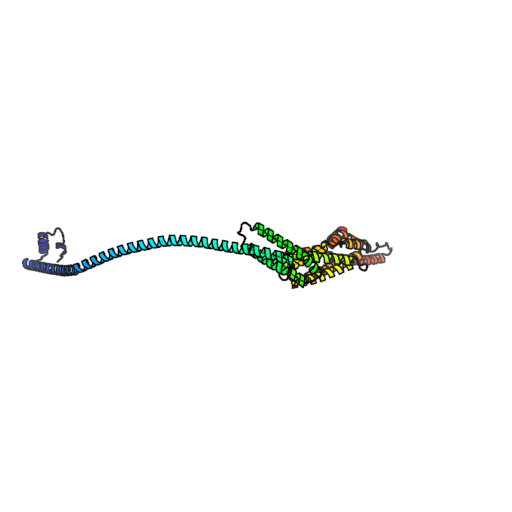0 95.12 251 HIS A C 1
ATOM 1996 O O . HIS A 1 251 ? 18.301 -1.054 -16.338 1.00 95.12 251 HIS A O 1
ATOM 2002 N N . GLU A 1 252 ? 19.796 -0.175 -17.740 1.00 95.94 252 GLU A N 1
ATOM 2003 C CA . GLU A 1 252 ? 20.727 0.209 -16.671 1.00 95.94 252 GLU A CA 1
ATOM 2004 C C . GLU A 1 252 ? 20.140 1.296 -15.758 1.00 95.94 252 GLU A C 1
ATOM 2006 O O . GLU A 1 252 ? 20.247 1.185 -14.534 1.00 95.94 252 GLU A O 1
ATOM 2011 N N . LEU A 1 253 ? 19.450 2.287 -16.332 1.00 96.06 253 LEU A N 1
ATOM 2012 C CA . LEU A 1 253 ? 18.737 3.322 -15.580 1.00 96.06 253 LEU A CA 1
ATOM 2013 C C . LEU A 1 253 ? 17.580 2.747 -14.761 1.00 96.06 253 LEU A C 1
ATOM 2015 O O . LEU A 1 253 ? 17.463 3.073 -13.585 1.00 96.06 253 LEU A O 1
ATOM 2019 N N . LEU A 1 254 ? 16.782 1.834 -15.326 1.00 96.81 254 LEU A N 1
ATOM 2020 C CA . LEU A 1 254 ? 15.704 1.165 -14.593 1.00 96.81 254 LEU A CA 1
ATOM 2021 C C . LEU A 1 254 ? 16.231 0.403 -13.377 1.00 96.81 254 LEU A C 1
ATOM 2023 O O . LEU A 1 254 ? 15.608 0.454 -12.319 1.00 96.81 254 LEU A O 1
ATOM 2027 N N . LEU A 1 255 ? 17.359 -0.309 -13.508 1.00 96.62 255 LEU A N 1
ATOM 2028 C CA . LEU A 1 255 ? 17.948 -1.027 -12.377 1.00 96.62 255 LEU A CA 1
ATOM 2029 C C . LEU A 1 255 ? 18.421 -0.059 -11.293 1.00 96.62 255 LEU A C 1
ATOM 2031 O O . LEU A 1 255 ? 18.128 -0.280 -10.120 1.00 96.62 255 LEU A O 1
ATOM 2035 N N . ALA A 1 256 ? 19.149 0.990 -11.682 1.00 96.75 256 ALA A N 1
ATOM 2036 C CA . ALA A 1 256 ? 19.660 1.987 -10.749 1.00 96.75 256 ALA A CA 1
ATOM 2037 C C . ALA A 1 256 ? 18.515 2.700 -10.015 1.00 96.75 256 ALA A C 1
ATOM 2039 O O . ALA A 1 256 ? 18.516 2.751 -8.784 1.00 96.75 256 ALA A O 1
ATOM 2040 N N . ASP A 1 257 ? 17.502 3.157 -10.756 1.00 96.12 257 ASP A N 1
ATOM 2041 C CA . ASP A 1 257 ? 16.327 3.816 -10.193 1.00 96.12 257 ASP A CA 1
ATOM 2042 C C . ASP A 1 257 ? 15.552 2.875 -9.268 1.00 96.12 257 ASP A C 1
ATOM 2044 O O . ASP A 1 257 ? 15.209 3.253 -8.155 1.00 96.12 257 ASP A O 1
ATOM 2048 N N . LEU A 1 258 ? 15.333 1.617 -9.662 1.00 96.25 258 LEU A N 1
ATOM 2049 C CA . LEU A 1 258 ? 14.656 0.631 -8.818 1.00 96.25 258 LEU A CA 1
ATOM 2050 C C . LEU A 1 258 ? 15.379 0.428 -7.489 1.00 96.25 258 LEU A C 1
ATOM 2052 O O . LEU A 1 258 ? 14.733 0.373 -6.439 1.00 96.25 258 LEU A O 1
ATOM 2056 N N . GLN A 1 259 ? 16.706 0.318 -7.515 1.00 94.94 259 GLN A N 1
ATOM 2057 C CA . GLN A 1 259 ? 17.503 0.153 -6.302 1.00 94.94 259 GLN A CA 1
ATOM 2058 C C . GLN A 1 259 ? 17.403 1.389 -5.403 1.00 94.94 259 GLN A C 1
ATOM 2060 O O . GLN A 1 259 ? 17.155 1.261 -4.201 1.00 94.94 259 GLN A O 1
ATOM 2065 N N . GLU A 1 260 ? 17.525 2.584 -5.983 1.00 95.25 260 GLU A N 1
ATOM 2066 C CA . GLU A 1 260 ? 17.372 3.845 -5.261 1.00 95.25 260 GLU A CA 1
ATOM 2067 C C . GLU A 1 260 ? 15.971 3.963 -4.646 1.00 95.25 260 GLU A C 1
ATOM 2069 O O . GLU A 1 260 ? 15.833 4.134 -3.431 1.00 95.25 260 GLU A O 1
ATOM 2074 N N . GLN A 1 261 ? 14.922 3.766 -5.444 1.00 94.81 261 GLN A N 1
ATOM 2075 C CA . GLN A 1 261 ? 13.532 3.854 -5.004 1.00 94.81 261 GLN A CA 1
ATOM 2076 C C . GLN A 1 261 ? 13.178 2.806 -3.954 1.00 94.81 261 GLN A C 1
ATOM 2078 O O . GLN A 1 261 ? 12.405 3.099 -3.047 1.00 94.81 261 GLN A O 1
ATOM 2083 N N . THR A 1 262 ? 13.774 1.616 -3.997 1.00 93.94 262 THR A N 1
ATOM 2084 C CA . THR A 1 262 ? 13.572 0.603 -2.952 1.00 93.94 262 THR A CA 1
ATOM 2085 C C . THR A 1 262 ? 14.128 1.081 -1.606 1.00 93.94 262 THR A C 1
ATOM 2087 O O . THR A 1 262 ? 13.478 0.913 -0.568 1.00 93.94 262 THR A O 1
ATOM 2090 N N . THR A 1 263 ? 15.301 1.726 -1.602 1.00 92.69 263 THR A N 1
ATOM 2091 C CA . THR A 1 263 ? 15.878 2.303 -0.375 1.00 92.69 263 THR A CA 1
ATOM 2092 C C . THR A 1 263 ? 15.094 3.515 0.121 1.00 92.69 263 THR A C 1
ATOM 2094 O O . THR A 1 263 ? 14.794 3.604 1.314 1.00 92.69 263 THR A O 1
ATOM 2097 N N . TRP A 1 264 ? 14.696 4.404 -0.790 1.00 94.44 264 TRP A N 1
ATOM 2098 C CA . TRP A 1 264 ? 13.899 5.587 -0.483 1.00 94.44 264 TRP A CA 1
ATOM 2099 C C . TRP A 1 264 ? 12.524 5.205 0.075 1.00 94.44 264 TRP A C 1
ATOM 2101 O O . TRP A 1 264 ? 12.132 5.683 1.140 1.00 94.44 264 TRP A O 1
ATOM 2111 N N . TYR A 1 265 ? 11.833 4.261 -0.572 1.00 93.81 265 TYR A N 1
ATOM 2112 C CA . TYR A 1 265 ? 10.533 3.752 -0.138 1.00 93.81 265 TYR A CA 1
ATOM 2113 C C . TYR A 1 265 ? 10.615 3.152 1.263 1.00 93.81 265 TYR A C 1
ATOM 2115 O O . TYR A 1 265 ? 9.786 3.458 2.115 1.00 93.81 265 TYR A O 1
ATOM 2123 N N . ARG A 1 266 ? 11.653 2.355 1.546 1.00 91.94 266 ARG A N 1
ATOM 2124 C CA . ARG A 1 266 ? 11.883 1.808 2.889 1.00 91.94 266 ARG A CA 1
ATOM 2125 C C . ARG A 1 266 ? 12.061 2.909 3.940 1.00 91.94 266 ARG A C 1
ATOM 2127 O O . ARG A 1 266 ? 11.608 2.734 5.066 1.00 91.94 266 ARG A O 1
ATOM 2134 N N . GLY A 1 267 ? 12.729 4.009 3.596 1.00 91.75 267 GLY A N 1
ATOM 2135 C CA . GLY A 1 267 ? 12.928 5.142 4.501 1.00 91.75 267 GLY A CA 1
ATOM 2136 C C . GLY A 1 267 ? 11.638 5.914 4.790 1.00 91.75 267 GLY A C 1
ATOM 2137 O O . GLY A 1 267 ? 11.377 6.253 5.942 1.00 91.75 267 GLY A O 1
ATOM 2138 N N . VAL A 1 268 ? 10.828 6.159 3.758 1.00 93.56 268 VAL A N 1
ATOM 2139 C CA . VAL A 1 268 ? 9.631 7.016 3.826 1.00 93.56 268 VAL A CA 1
ATOM 2140 C C . VAL A 1 268 ? 8.379 6.252 4.280 1.00 93.56 268 VAL A C 1
ATOM 2142 O O . VAL A 1 268 ? 7.596 6.772 5.069 1.00 93.56 268 VAL A O 1
ATOM 2145 N N . PHE A 1 269 ? 8.206 5.005 3.838 1.00 91.25 269 PHE A N 1
ATOM 2146 C CA . PHE A 1 269 ? 7.039 4.151 4.105 1.00 91.25 269 PHE A CA 1
ATOM 2147 C C . PHE A 1 269 ? 7.346 3.019 5.094 1.00 91.25 269 PHE A C 1
ATOM 2149 O O . PHE A 1 269 ? 6.776 1.933 5.012 1.00 91.25 269 PHE A O 1
ATOM 2156 N N . ASN A 1 270 ? 8.245 3.255 6.051 1.00 86.19 270 ASN A N 1
ATOM 2157 C CA . ASN A 1 270 ? 8.699 2.243 7.015 1.00 86.19 270 ASN A CA 1
ATOM 2158 C C . ASN A 1 270 ? 7.577 1.591 7.853 1.00 86.19 270 ASN A C 1
ATOM 2160 O O . ASN A 1 270 ? 7.762 0.489 8.364 1.00 86.19 270 ASN A O 1
ATOM 2164 N N . GLN A 1 271 ? 6.431 2.257 7.998 1.00 79.06 271 GLN A N 1
ATOM 2165 C CA . GLN A 1 271 ? 5.259 1.781 8.739 1.00 79.06 271 GLN A CA 1
ATOM 2166 C C . GLN A 1 271 ? 4.243 1.035 7.859 1.00 79.06 271 GLN A C 1
ATOM 2168 O O . GLN A 1 271 ? 3.262 0.508 8.383 1.00 79.06 271 GLN A O 1
ATOM 2173 N N . TYR A 1 272 ? 4.441 0.988 6.538 1.00 83.75 272 TYR A N 1
ATOM 2174 C CA . TYR A 1 272 ? 3.471 0.382 5.631 1.00 83.75 272 TYR A CA 1
ATOM 2175 C C . TYR A 1 272 ? 3.596 -1.156 5.630 1.00 83.75 272 TYR A C 1
ATOM 2177 O O . TYR A 1 272 ? 4.699 -1.678 5.456 1.00 83.75 272 TYR A O 1
ATOM 2185 N N . PRO A 1 273 ? 2.493 -1.908 5.810 1.00 77.81 273 PRO A N 1
ATOM 2186 C CA . PRO A 1 273 ? 2.542 -3.353 6.053 1.00 77.81 273 PRO A CA 1
ATOM 2187 C C . PRO A 1 273 ? 2.813 -4.197 4.797 1.00 77.81 273 PRO A C 1
ATOM 2189 O O . PRO A 1 273 ? 3.166 -5.371 4.906 1.00 77.81 273 PRO A O 1
ATOM 2192 N N . THR A 1 274 ? 2.628 -3.635 3.602 1.00 84.69 274 THR A N 1
ATOM 2193 C CA . THR A 1 274 ? 2.778 -4.371 2.340 1.00 84.69 274 THR A CA 1
ATOM 2194 C C . THR A 1 274 ? 4.247 -4.542 1.966 1.00 84.69 274 THR A C 1
ATOM 2196 O O . THR A 1 274 ? 5.044 -3.612 2.085 1.00 84.69 274 THR A O 1
ATOM 2199 N N . SER A 1 275 ? 4.596 -5.727 1.452 1.00 87.75 275 SER A N 1
ATOM 2200 C CA . SER A 1 275 ? 5.943 -6.015 0.947 1.00 87.75 275 SER A CA 1
ATOM 2201 C C . SER A 1 275 ? 6.393 -4.978 -0.086 1.00 87.75 275 SER A C 1
ATOM 2203 O O . SER A 1 275 ? 5.647 -4.641 -1.006 1.00 87.75 275 SER A O 1
ATOM 2205 N N . ILE A 1 276 ? 7.642 -4.518 0.025 1.00 91.50 276 ILE A N 1
ATOM 2206 C CA . ILE A 1 276 ? 8.217 -3.501 -0.869 1.00 91.50 276 ILE A CA 1
ATOM 2207 C C . ILE A 1 276 ? 8.157 -3.965 -2.332 1.00 91.50 276 ILE A C 1
ATOM 2209 O O . ILE A 1 276 ? 7.830 -3.180 -3.221 1.00 91.50 276 ILE A O 1
ATOM 2213 N N . SER A 1 277 ? 8.387 -5.258 -2.585 1.00 91.81 277 SER A N 1
ATOM 2214 C CA . SER A 1 277 ? 8.340 -5.833 -3.934 1.00 91.81 277 SER A CA 1
ATOM 2215 C C . SER A 1 277 ? 6.955 -5.718 -4.583 1.00 91.81 277 SER A C 1
ATOM 2217 O O . SER A 1 277 ? 6.876 -5.482 -5.786 1.00 91.81 277 SER A O 1
ATOM 2219 N N . ARG A 1 278 ? 5.870 -5.791 -3.794 1.00 92.38 278 ARG A N 1
ATOM 2220 C CA . ARG A 1 278 ? 4.482 -5.619 -4.263 1.00 92.38 278 ARG A CA 1
ATOM 2221 C C . ARG A 1 278 ? 4.140 -4.191 -4.674 1.00 92.38 278 ARG A C 1
ATOM 2223 O O . ARG A 1 278 ? 3.166 -4.003 -5.392 1.00 92.38 278 ARG A O 1
ATOM 2230 N N . VAL A 1 279 ? 4.904 -3.202 -4.221 1.00 92.88 279 VAL A N 1
ATOM 2231 C CA . VAL A 1 279 ? 4.683 -1.795 -4.579 1.00 92.88 279 VAL A CA 1
ATOM 2232 C C . VAL A 1 279 ? 5.635 -1.372 -5.690 1.00 92.88 279 VAL A C 1
ATOM 2234 O O . VAL A 1 279 ? 5.200 -0.813 -6.691 1.00 92.88 279 VAL A O 1
ATOM 2237 N N . ILE A 1 280 ? 6.924 -1.684 -5.546 1.00 95.00 280 ILE A N 1
ATOM 2238 C CA . ILE A 1 280 ? 7.980 -1.221 -6.448 1.00 95.00 280 ILE A CA 1
ATOM 2239 C C . ILE A 1 280 ? 7.887 -1.898 -7.818 1.00 95.00 280 ILE A C 1
ATOM 2241 O O . ILE A 1 280 ? 7.747 -1.204 -8.819 1.00 95.00 280 ILE A O 1
ATOM 2245 N N . LEU A 1 281 ? 7.907 -3.234 -7.901 1.00 95.75 281 LEU A N 1
ATOM 2246 C CA . LEU A 1 281 ? 7.982 -3.935 -9.195 1.00 95.75 281 LEU A CA 1
ATOM 2247 C C . LEU A 1 281 ? 6.812 -3.621 -10.148 1.00 95.75 281 LEU A C 1
ATOM 2249 O O . LEU A 1 281 ? 7.071 -3.443 -11.343 1.00 95.75 281 LEU A O 1
ATOM 2253 N N . PRO A 1 282 ? 5.554 -3.480 -9.676 1.00 96.00 282 PRO A N 1
ATOM 2254 C CA . PRO A 1 282 ? 4.451 -3.070 -10.542 1.00 96.00 282 PRO A CA 1
ATOM 2255 C C . PRO A 1 282 ? 4.604 -1.681 -11.169 1.00 96.00 282 PRO A C 1
ATOM 2257 O O . PRO A 1 282 ? 4.083 -1.460 -12.259 1.00 96.00 282 PRO A O 1
ATOM 2260 N N . ILE A 1 283 ? 5.320 -0.744 -10.532 1.00 96.44 283 ILE A N 1
ATOM 2261 C CA . ILE A 1 283 ? 5.587 0.581 -11.121 1.00 96.44 283 ILE A CA 1
ATOM 2262 C C . ILE A 1 283 ? 6.381 0.409 -12.417 1.00 96.44 283 ILE A C 1
ATOM 2264 O O . ILE A 1 283 ? 6.002 0.956 -13.454 1.00 96.44 283 ILE A O 1
ATOM 2268 N N . TYR A 1 284 ? 7.442 -0.398 -12.369 1.00 96.56 284 TYR A N 1
ATOM 2269 C CA . TYR A 1 284 ? 8.328 -0.640 -13.506 1.00 96.56 284 TYR A CA 1
ATOM 2270 C C . TYR A 1 284 ? 7.654 -1.489 -14.586 1.00 96.56 284 TYR A C 1
ATOM 2272 O O . TYR A 1 284 ? 7.782 -1.170 -15.766 1.00 96.56 284 TYR A O 1
ATOM 2280 N N . SER A 1 285 ? 6.877 -2.516 -14.222 1.00 95.81 285 SER A N 1
ATOM 2281 C CA . SER A 1 285 ? 6.156 -3.326 -15.217 1.00 95.81 285 SER A CA 1
ATOM 2282 C C . SER A 1 285 ? 5.091 -2.519 -15.970 1.00 95.81 285 SER A C 1
ATOM 2284 O O . SER A 1 285 ? 4.959 -2.611 -17.197 1.00 95.81 285 SER A O 1
ATOM 2286 N N . GLN A 1 286 ? 4.366 -1.655 -15.257 1.00 95.19 286 GLN A N 1
ATOM 2287 C CA . GLN A 1 286 ? 3.405 -0.735 -15.860 1.00 95.19 286 GLN A CA 1
ATOM 2288 C C . GLN A 1 286 ? 4.087 0.360 -16.685 1.00 95.19 286 GLN A C 1
ATOM 2290 O O . GLN A 1 286 ? 3.552 0.756 -17.715 1.00 95.19 286 GLN A O 1
ATOM 2295 N N . ALA A 1 287 ? 5.255 0.853 -16.262 1.00 94.94 287 ALA A N 1
ATOM 2296 C CA . ALA A 1 287 ? 6.024 1.814 -17.047 1.00 94.94 287 ALA A CA 1
ATOM 2297 C C . ALA A 1 287 ? 6.503 1.192 -18.367 1.00 94.94 287 ALA A C 1
ATOM 2299 O O . ALA A 1 287 ? 6.244 1.758 -19.424 1.00 94.94 287 ALA A O 1
ATOM 2300 N N . MET A 1 288 ? 7.111 -0.001 -18.319 1.00 93.44 288 MET A N 1
ATOM 2301 C CA . MET A 1 288 ? 7.612 -0.713 -19.504 1.00 93.44 288 MET A CA 1
ATOM 2302 C C . MET A 1 288 ? 6.504 -1.042 -20.515 1.00 93.44 288 MET A C 1
ATOM 2304 O O . MET A 1 288 ? 6.713 -0.943 -21.722 1.00 93.44 288 MET A O 1
ATOM 2308 N N . SER A 1 289 ? 5.304 -1.385 -20.043 1.00 91.62 289 SER A N 1
ATOM 2309 C CA . SER A 1 289 ? 4.153 -1.641 -20.923 1.00 91.62 289 SER A CA 1
ATOM 2310 C C . SER A 1 289 ? 3.526 -0.375 -21.523 1.00 91.62 289 SER A C 1
ATOM 2312 O O . SER A 1 289 ? 2.813 -0.472 -22.522 1.00 91.62 289 SER A O 1
ATOM 2314 N N . ALA A 1 290 ? 3.797 0.802 -20.953 1.00 93.75 290 ALA A N 1
ATOM 2315 C CA . ALA A 1 290 ? 3.259 2.092 -21.386 1.00 93.75 290 ALA A CA 1
ATOM 2316 C C . ALA A 1 290 ? 4.286 2.979 -22.120 1.00 93.75 290 ALA A C 1
ATOM 2318 O O . ALA A 1 290 ? 4.029 4.170 -22.312 1.00 93.75 290 ALA A O 1
ATOM 2319 N N . LEU A 1 291 ? 5.443 2.430 -22.509 1.00 93.38 291 LEU A N 1
ATOM 2320 C CA . LEU A 1 291 ? 6.497 3.177 -23.197 1.00 93.38 291 LEU A CA 1
ATOM 2321 C C . LEU A 1 291 ? 6.025 3.703 -24.556 1.00 93.38 291 LEU A C 1
ATOM 2323 O O . LEU A 1 291 ? 5.504 2.962 -25.392 1.00 93.38 291 LEU A O 1
ATOM 2327 N N . ASP A 1 292 ? 6.281 4.987 -24.782 1.00 88.25 292 ASP A N 1
ATOM 2328 C CA . ASP A 1 292 ? 6.035 5.685 -26.039 1.00 88.25 292 ASP A CA 1
ATOM 2329 C C . ASP A 1 292 ? 7.236 6.606 -26.324 1.00 88.25 292 ASP A C 1
ATOM 2331 O O . ASP A 1 292 ? 7.496 7.487 -25.497 1.00 88.25 292 ASP A O 1
ATOM 2335 N N . PRO A 1 293 ? 8.004 6.400 -27.415 1.00 87.56 293 PRO A N 1
ATOM 2336 C CA . PRO A 1 293 ? 7.776 5.442 -28.505 1.00 87.56 293 PRO A CA 1
ATOM 2337 C C . PRO A 1 293 ? 7.895 3.976 -28.064 1.00 87.56 293 PRO A C 1
ATOM 2339 O O . PRO A 1 293 ? 8.721 3.636 -27.221 1.00 87.56 293 PRO A O 1
ATOM 2342 N N . ASN A 1 294 ? 7.071 3.096 -28.644 1.00 87.44 294 ASN A N 1
ATOM 2343 C CA . ASN A 1 294 ? 7.065 1.676 -28.287 1.00 87.44 294 ASN A CA 1
ATOM 2344 C C . ASN A 1 294 ? 8.398 1.004 -28.691 1.00 87.44 294 ASN A C 1
ATOM 2346 O O . ASN A 1 294 ? 8.751 1.056 -29.877 1.00 87.44 294 ASN A O 1
ATOM 2350 N N . PRO A 1 295 ? 9.109 0.318 -27.769 1.00 84.12 295 PRO A N 1
ATOM 2351 C CA . PRO A 1 295 ? 10.381 -0.346 -28.065 1.00 84.12 295 PRO A CA 1
ATOM 2352 C C . PRO A 1 295 ? 10.281 -1.380 -29.194 1.00 84.12 295 PRO A C 1
ATOM 2354 O O . PRO A 1 295 ? 11.255 -1.583 -29.918 1.00 84.12 295 PRO A O 1
ATOM 2357 N N . LEU A 1 296 ? 9.106 -1.985 -29.415 1.00 82.19 296 LEU A N 1
ATOM 2358 C CA . LEU A 1 296 ? 8.851 -2.857 -30.564 1.00 82.19 296 LEU A CA 1
ATOM 2359 C C . LEU A 1 296 ? 9.122 -2.154 -31.890 1.00 82.19 296 LEU A C 1
ATOM 2361 O O . LEU A 1 296 ? 9.763 -2.734 -32.756 1.00 82.19 296 LEU A O 1
ATOM 2365 N N . ASN A 1 297 ? 8.696 -0.901 -32.050 1.00 83.75 297 ASN A N 1
ATOM 2366 C CA . ASN A 1 297 ? 8.905 -0.159 -33.294 1.00 83.75 297 ASN A CA 1
ATOM 2367 C C . ASN A 1 297 ? 10.399 0.071 -33.546 1.00 83.75 297 ASN A C 1
ATOM 2369 O O . ASN A 1 297 ? 10.883 -0.105 -34.668 1.00 83.75 297 ASN A O 1
ATOM 2373 N N . SER A 1 298 ? 11.139 0.411 -32.489 1.00 79.81 298 SER A N 1
ATOM 2374 C CA . SER A 1 298 ? 12.586 0.608 -32.540 1.00 79.81 298 SER A CA 1
ATOM 2375 C C . SER A 1 298 ? 13.300 -0.692 -32.917 1.00 79.81 298 SER A C 1
ATOM 2377 O O . SER A 1 298 ? 14.113 -0.707 -33.844 1.00 79.81 298 SER A O 1
ATOM 2379 N N . LEU A 1 299 ? 12.925 -1.808 -32.291 1.00 80.62 299 LEU A N 1
ATOM 2380 C CA . LEU A 1 299 ? 13.458 -3.135 -32.595 1.00 80.62 299 LEU A CA 1
ATOM 2381 C C . LEU A 1 299 ? 13.075 -3.625 -34.003 1.00 80.62 299 LEU A C 1
ATOM 2383 O O . LEU A 1 299 ? 13.885 -4.221 -34.708 1.00 80.62 299 LEU A O 1
ATOM 2387 N N . GLU A 1 300 ? 11.862 -3.345 -34.471 1.00 82.88 300 GLU A N 1
ATOM 2388 C CA . GLU A 1 300 ? 11.454 -3.675 -35.834 1.00 82.88 300 GLU A CA 1
ATOM 2389 C C . GLU A 1 300 ? 12.236 -2.888 -36.887 1.00 82.88 300 GLU A C 1
ATOM 2391 O O . GLU A 1 300 ? 12.524 -3.420 -37.962 1.00 82.88 300 GLU A O 1
ATOM 2396 N N . SER A 1 301 ? 12.580 -1.634 -36.592 1.00 78.25 301 SER A N 1
ATOM 2397 C CA . SER A 1 301 ? 13.424 -0.815 -37.462 1.00 78.25 301 SER A CA 1
ATOM 2398 C C . SER A 1 301 ? 14.862 -1.340 -37.525 1.00 78.25 301 SER A C 1
ATOM 2400 O O . SER A 1 301 ? 15.461 -1.327 -38.603 1.00 78.25 301 SER A O 1
ATOM 2402 N N . LEU A 1 302 ? 15.376 -1.878 -36.409 1.00 73.12 302 LEU A N 1
ATOM 2403 C CA . LEU A 1 302 ? 16.680 -2.541 -36.338 1.00 73.12 302 LEU A CA 1
ATOM 2404 C C . LEU A 1 302 ? 16.748 -3.795 -37.207 1.00 73.12 302 LEU A C 1
ATOM 2406 O O . LEU A 1 302 ? 17.811 -4.115 -37.711 1.00 73.12 302 LEU A O 1
ATOM 2410 N N . ILE A 1 303 ? 15.632 -4.492 -37.410 1.00 75.88 303 ILE A N 1
ATOM 2411 C CA . ILE A 1 303 ? 15.587 -5.707 -38.236 1.00 75.88 303 ILE A CA 1
ATOM 2412 C C . ILE A 1 303 ? 15.574 -5.381 -39.738 1.00 75.88 303 ILE A C 1
ATOM 2414 O O . ILE A 1 303 ? 15.987 -6.198 -40.551 1.00 75.88 303 ILE A O 1
ATOM 2418 N N . LYS A 1 304 ? 15.099 -4.191 -40.132 1.00 76.31 304 LYS A N 1
ATOM 2419 C CA . LYS A 1 304 ? 14.923 -3.815 -41.549 1.00 76.31 304 LYS A CA 1
ATOM 2420 C C . LYS A 1 304 ? 16.169 -3.221 -42.217 1.00 76.31 304 LYS A C 1
ATOM 2422 O O . LYS A 1 304 ? 16.203 -3.159 -43.440 1.00 76.31 304 LYS A O 1
ATOM 2427 N N . LYS A 1 305 ? 17.122 -2.692 -41.445 1.00 67.38 305 LYS A N 1
ATOM 2428 C CA . LYS A 1 305 ? 18.258 -1.894 -41.955 1.00 67.38 305 LYS A CA 1
ATOM 2429 C C . LYS A 1 305 ? 19.559 -2.681 -42.220 1.00 67.38 305 LYS A C 1
ATOM 2431 O O . LYS A 1 305 ? 20.182 -2.391 -43.237 1.00 67.38 305 LYS A O 1
ATOM 2436 N N . PRO A 1 306 ? 20.005 -3.601 -41.347 1.00 70.81 306 PRO A N 1
ATOM 2437 C CA . PRO A 1 306 ? 21.313 -4.244 -41.442 1.00 70.81 306 PRO A CA 1
ATOM 2438 C C . PRO A 1 306 ? 21.238 -5.660 -42.037 1.00 70.81 306 PRO A C 1
ATOM 2440 O O . PRO A 1 306 ? 20.151 -6.206 -42.234 1.00 70.81 306 PRO A O 1
ATOM 2443 N N . ALA A 1 307 ? 22.402 -6.265 -42.307 1.00 78.38 307 ALA A N 1
ATOM 2444 C CA . ALA A 1 307 ? 22.494 -7.679 -42.679 1.00 78.38 307 ALA A CA 1
ATOM 2445 C C . ALA A 1 307 ? 21.970 -8.576 -41.543 1.00 78.38 307 ALA A C 1
ATOM 2447 O O . ALA A 1 307 ? 22.047 -8.213 -40.363 1.00 78.38 307 ALA A O 1
ATOM 2448 N N . ALA A 1 308 ? 21.475 -9.773 -41.868 1.00 78.88 308 ALA A N 1
ATOM 2449 C CA . ALA A 1 308 ? 20.824 -10.639 -40.881 1.00 78.88 308 ALA A CA 1
ATOM 2450 C C . ALA A 1 308 ? 21.753 -11.003 -39.702 1.00 78.88 308 ALA A C 1
ATOM 2452 O O . ALA A 1 308 ? 21.305 -11.099 -38.558 1.00 78.88 308 ALA A O 1
ATOM 2453 N N . ALA A 1 309 ? 23.062 -11.119 -39.960 1.00 79.12 309 ALA A N 1
ATOM 2454 C CA . ALA A 1 309 ? 24.086 -11.355 -38.937 1.00 79.12 309 ALA A CA 1
ATOM 2455 C C . ALA A 1 309 ? 24.154 -10.234 -37.881 1.00 79.12 309 ALA A C 1
ATOM 2457 O O . ALA A 1 309 ? 24.191 -10.495 -36.679 1.00 79.12 309 ALA A O 1
ATOM 2458 N N . GLU A 1 310 ? 24.151 -8.980 -38.332 1.00 82.19 310 GLU A N 1
ATOM 2459 C CA . GLU A 1 310 ? 24.235 -7.800 -37.469 1.00 82.19 310 GLU A CA 1
ATOM 2460 C C . GLU A 1 310 ? 22.944 -7.623 -36.664 1.00 82.19 310 GLU A C 1
ATOM 2462 O O . GLU A 1 310 ? 22.996 -7.347 -35.467 1.00 82.19 310 GLU A O 1
ATOM 2467 N N . ALA A 1 311 ? 21.781 -7.852 -37.287 1.00 83.62 311 ALA A N 1
ATOM 2468 C CA . ALA A 1 311 ? 20.491 -7.815 -36.600 1.00 83.62 311 ALA A CA 1
ATOM 2469 C C . ALA A 1 311 ? 20.418 -8.840 -35.453 1.00 83.62 311 ALA A C 1
ATOM 2471 O O . ALA A 1 311 ? 19.977 -8.506 -34.352 1.00 83.62 311 ALA A O 1
ATOM 2472 N N . LEU A 1 312 ? 20.893 -10.072 -35.678 1.00 83.38 312 LEU A N 1
ATOM 2473 C CA . LEU A 1 312 ? 20.952 -11.114 -34.647 1.00 83.38 312 LEU A CA 1
ATOM 2474 C C . LEU A 1 312 ? 21.900 -10.739 -33.501 1.00 83.38 312 LEU A C 1
ATOM 2476 O O . LEU A 1 312 ? 21.541 -10.914 -32.335 1.00 83.38 312 LEU A O 1
ATOM 2480 N N . PHE A 1 313 ? 23.071 -10.181 -33.814 1.00 85.44 313 PHE A N 1
ATOM 2481 C CA . PHE A 1 313 ? 24.025 -9.719 -32.805 1.00 85.44 313 PHE A CA 1
ATOM 2482 C C . PHE A 1 313 ? 23.449 -8.583 -31.945 1.00 85.44 313 PHE A C 1
ATOM 2484 O O . PHE A 1 313 ? 23.537 -8.618 -30.717 1.00 85.44 313 PHE A O 1
ATOM 2491 N N . MET A 1 314 ? 22.778 -7.610 -32.564 1.00 86.88 314 MET A N 1
ATOM 2492 C CA . MET A 1 314 ? 22.111 -6.524 -31.843 1.00 86.88 314 MET A CA 1
ATOM 2493 C C . MET A 1 314 ? 20.990 -7.042 -30.933 1.00 86.88 314 MET A C 1
ATOM 2495 O O . MET A 1 314 ? 20.908 -6.645 -29.772 1.00 86.88 314 MET A O 1
ATOM 2499 N N . LEU A 1 315 ? 20.166 -7.986 -31.402 1.00 87.06 315 LEU A N 1
ATOM 2500 C CA . LEU A 1 315 ? 19.140 -8.620 -30.565 1.00 87.06 315 LEU A CA 1
ATOM 2501 C C . LEU A 1 315 ? 19.746 -9.354 -29.358 1.00 87.06 315 LEU A C 1
ATOM 2503 O O . LEU A 1 315 ? 19.172 -9.306 -28.269 1.00 87.06 315 LEU A O 1
ATOM 2507 N N . GLN A 1 316 ? 20.913 -9.989 -29.517 1.00 87.69 316 GLN A N 1
ATOM 2508 C CA . GLN A 1 316 ? 21.626 -10.637 -28.410 1.00 87.69 316 GLN A CA 1
ATOM 2509 C C . GLN A 1 316 ? 22.108 -9.632 -27.370 1.00 87.69 316 GLN A C 1
ATOM 2511 O O . GLN A 1 316 ? 21.961 -9.880 -26.175 1.00 87.69 316 GLN A O 1
ATOM 2516 N N . GLN A 1 317 ? 22.644 -8.489 -27.802 1.00 90.12 317 GLN A N 1
ATOM 2517 C CA . GLN A 1 317 ? 23.069 -7.432 -26.885 1.00 90.12 317 GLN A CA 1
ATOM 2518 C C . GLN A 1 317 ? 21.890 -6.903 -26.066 1.00 90.12 317 GLN A C 1
ATOM 2520 O O . GLN A 1 317 ? 21.965 -6.857 -24.835 1.00 90.12 317 GLN A O 1
ATOM 2525 N N . ILE A 1 318 ? 20.770 -6.599 -26.723 1.00 89.38 318 ILE A N 1
ATOM 2526 C CA . ILE A 1 318 ? 19.573 -6.095 -26.045 1.00 89.38 318 ILE A CA 1
ATOM 2527 C C . ILE A 1 318 ? 19.012 -7.164 -25.093 1.00 89.38 318 ILE A C 1
ATOM 2529 O O . ILE A 1 318 ? 18.734 -6.851 -23.935 1.00 89.38 318 ILE A O 1
ATOM 2533 N N . LYS A 1 319 ? 18.949 -8.440 -25.502 1.00 89.62 319 LYS A N 1
ATOM 2534 C CA . LYS A 1 319 ? 18.557 -9.531 -24.596 1.00 89.62 319 LYS A CA 1
ATOM 2535 C C . LYS A 1 319 ? 19.488 -9.622 -23.383 1.00 89.62 319 LYS A C 1
ATOM 2537 O O . LYS A 1 319 ? 19.006 -9.650 -22.259 1.00 89.62 319 LYS A O 1
ATOM 2542 N N . SER A 1 320 ? 20.804 -9.592 -23.591 1.00 91.62 320 SER A N 1
ATOM 2543 C CA . SER A 1 320 ? 21.774 -9.667 -22.491 1.00 91.62 320 SER A CA 1
ATOM 2544 C C . SER A 1 320 ? 21.612 -8.520 -21.487 1.00 91.62 320 SER A C 1
ATOM 2546 O O . SER A 1 320 ? 21.856 -8.696 -20.297 1.00 91.62 320 SER A O 1
ATOM 2548 N N . SER A 1 321 ? 21.182 -7.337 -21.944 1.00 93.62 321 SER A N 1
ATOM 2549 C CA . SER A 1 321 ? 20.871 -6.215 -21.055 1.00 93.62 321 SER A CA 1
ATOM 2550 C C . SER A 1 321 ? 19.595 -6.448 -20.236 1.00 93.62 321 SER A C 1
ATOM 2552 O O . SER A 1 321 ? 19.583 -6.132 -19.049 1.00 93.62 321 SER A O 1
ATOM 2554 N N . ALA A 1 322 ? 18.569 -7.078 -20.819 1.00 93.25 322 ALA A N 1
ATOM 2555 C CA . ALA A 1 322 ? 17.365 -7.494 -20.098 1.00 93.25 322 ALA A CA 1
ATOM 2556 C C . ALA A 1 322 ? 17.664 -8.612 -19.078 1.00 93.25 322 ALA A C 1
ATOM 2558 O O . ALA A 1 322 ? 17.214 -8.538 -17.936 1.00 93.25 322 ALA A O 1
ATOM 2559 N N . ASP A 1 323 ? 18.499 -9.594 -19.439 1.00 93.19 323 ASP A N 1
ATOM 2560 C CA . ASP A 1 323 ? 18.951 -10.645 -18.517 1.00 93.19 323 ASP A CA 1
ATOM 2561 C C . ASP A 1 323 ? 19.701 -10.038 -17.318 1.00 93.19 323 ASP A C 1
ATOM 2563 O O . ASP A 1 323 ? 19.449 -10.406 -16.168 1.00 93.19 323 ASP A O 1
ATOM 2567 N N . ARG A 1 324 ? 20.585 -9.058 -17.569 1.00 95.12 324 ARG A N 1
ATOM 2568 C CA . ARG A 1 324 ? 21.295 -8.309 -16.517 1.00 95.12 324 ARG A CA 1
ATOM 2569 C C . ARG A 1 324 ? 20.341 -7.531 -15.611 1.00 95.12 324 ARG A C 1
ATOM 2571 O O . ARG A 1 324 ? 20.531 -7.560 -14.397 1.00 95.12 324 ARG A O 1
ATOM 2578 N N . LEU A 1 325 ? 19.326 -6.869 -16.175 1.00 96.25 325 LEU A N 1
ATOM 2579 C CA . LEU A 1 325 ? 18.283 -6.187 -15.401 1.00 96.25 325 LEU A CA 1
ATOM 2580 C C . LEU A 1 325 ? 17.590 -7.177 -14.459 1.00 96.25 325 LEU A C 1
ATOM 2582 O O . LEU A 1 325 ? 17.531 -6.942 -13.254 1.00 96.25 325 LEU A O 1
ATOM 2586 N N . LEU A 1 326 ? 17.104 -8.298 -14.999 1.00 95.06 326 LEU A N 1
ATOM 2587 C CA . LEU A 1 326 ? 16.363 -9.295 -14.232 1.00 95.06 326 LEU A CA 1
ATOM 2588 C C . LEU A 1 326 ? 17.211 -9.880 -13.092 1.00 95.06 326 LEU A C 1
ATOM 2590 O O . LEU A 1 326 ? 16.772 -9.893 -11.943 1.00 95.06 326 LEU A O 1
ATOM 2594 N N . GLN A 1 327 ? 18.445 -10.295 -13.392 1.00 94.75 327 GLN A N 1
ATOM 2595 C CA . GLN A 1 327 ? 19.381 -10.820 -12.392 1.00 94.75 327 GLN A CA 1
ATOM 2596 C C . GLN A 1 327 ? 19.736 -9.772 -11.331 1.00 94.75 327 GLN A C 1
ATOM 2598 O O . GLN A 1 327 ? 19.861 -10.103 -10.151 1.00 94.75 327 GLN A O 1
ATOM 2603 N N . GLY A 1 328 ? 19.880 -8.505 -11.730 1.00 94.56 328 GLY A N 1
ATOM 2604 C CA . GLY A 1 328 ? 20.121 -7.391 -10.817 1.00 94.56 328 GLY A CA 1
ATOM 2605 C C . GLY A 1 328 ? 18.959 -7.165 -9.850 1.00 94.56 328 GLY A C 1
ATOM 2606 O O . GLY A 1 328 ? 19.189 -6.960 -8.658 1.00 94.56 328 GLY A O 1
ATOM 2607 N N . VAL A 1 329 ? 17.718 -7.264 -10.336 1.00 94.50 329 VAL A N 1
ATOM 2608 C CA . VAL A 1 329 ? 16.506 -7.177 -9.507 1.00 94.50 329 VAL A CA 1
ATOM 2609 C C . VAL A 1 329 ? 16.427 -8.350 -8.530 1.00 94.50 329 VAL A C 1
ATOM 2611 O O . VAL A 1 329 ? 16.247 -8.133 -7.332 1.00 94.50 329 VAL A O 1
ATOM 2614 N N . GLU A 1 330 ? 16.623 -9.586 -8.998 1.00 92.62 330 GLU A N 1
ATOM 2615 C CA . GLU A 1 330 ? 16.653 -10.764 -8.121 1.00 92.62 330 GLU A CA 1
ATOM 2616 C C . GLU A 1 330 ? 17.724 -10.636 -7.035 1.00 92.62 330 GLU A C 1
ATOM 2618 O O . GLU A 1 330 ? 17.462 -10.912 -5.866 1.00 92.62 330 GLU A O 1
ATOM 2623 N N . ALA A 1 331 ? 18.934 -10.208 -7.407 1.00 93.06 331 ALA A N 1
ATOM 2624 C CA . ALA A 1 331 ? 20.031 -10.012 -6.469 1.00 93.06 331 ALA A CA 1
ATOM 2625 C C . ALA A 1 331 ? 19.708 -8.933 -5.429 1.00 93.06 331 ALA A C 1
ATOM 2627 O O . ALA A 1 331 ? 19.952 -9.151 -4.247 1.00 93.06 331 ALA A O 1
ATOM 2628 N N . HIS A 1 332 ? 19.116 -7.812 -5.847 1.00 92.75 332 HIS A N 1
ATOM 2629 C CA . HIS A 1 332 ? 18.756 -6.718 -4.949 1.00 92.75 332 HIS A CA 1
ATOM 2630 C C . HIS A 1 332 ? 17.736 -7.144 -3.887 1.00 92.75 332 HIS A C 1
ATOM 2632 O O . HIS A 1 332 ? 17.879 -6.812 -2.711 1.00 92.75 332 HIS A O 1
ATOM 2638 N N . PHE A 1 333 ? 16.721 -7.920 -4.275 1.00 91.38 333 PHE A N 1
ATOM 2639 C CA . PHE A 1 333 ? 15.678 -8.328 -3.337 1.00 91.38 333 PHE A CA 1
ATOM 2640 C C . PHE A 1 333 ? 16.067 -9.494 -2.422 1.00 91.38 333 PHE A C 1
ATOM 2642 O O . PHE A 1 333 ? 15.439 -9.646 -1.374 1.00 91.38 333 PHE A O 1
ATOM 2649 N N . LYS A 1 334 ? 17.130 -10.259 -2.721 1.00 88.19 334 LYS A N 1
ATOM 2650 C CA . LYS A 1 334 ? 17.639 -11.307 -1.809 1.00 88.19 334 LYS A CA 1
ATOM 2651 C C . LYS A 1 334 ? 17.905 -10.781 -0.396 1.00 88.19 334 LYS A C 1
ATOM 2653 O O . LYS A 1 334 ? 17.596 -11.476 0.568 1.00 88.19 334 LYS A O 1
ATOM 2658 N N . ASP A 1 335 ? 18.399 -9.549 -0.283 1.00 81.69 335 ASP A N 1
ATOM 2659 C CA . ASP A 1 335 ? 18.738 -8.916 0.999 1.00 81.69 335 ASP A CA 1
ATOM 2660 C C . ASP A 1 335 ? 17.577 -8.104 1.608 1.00 81.69 335 ASP A C 1
ATOM 2662 O O . ASP A 1 335 ? 17.643 -7.659 2.755 1.00 81.69 335 ASP A O 1
ATOM 2666 N N . ILE A 1 336 ? 16.505 -7.868 0.846 1.00 83.69 336 ILE A N 1
ATOM 2667 C CA . ILE A 1 336 ? 15.425 -6.931 1.197 1.00 83.69 336 ILE A CA 1
ATOM 2668 C C . ILE A 1 336 ? 14.155 -7.651 1.634 1.00 83.69 336 ILE A C 1
ATOM 2670 O O . ILE A 1 336 ? 13.446 -7.151 2.508 1.00 83.69 336 ILE A O 1
ATOM 2674 N N . GLY A 1 337 ? 13.882 -8.808 1.041 1.00 82.44 337 GLY A N 1
ATOM 2675 C CA . GLY A 1 337 ? 12.708 -9.620 1.315 1.00 82.44 337 GLY A CA 1
ATOM 2676 C C . GLY A 1 337 ? 12.296 -10.421 0.080 1.00 82.44 337 GLY A C 1
ATOM 2677 O O . GLY A 1 337 ? 12.595 -10.015 -1.044 1.00 82.44 337 GLY A O 1
ATOM 2678 N N . PRO A 1 338 ? 11.604 -11.557 0.262 1.00 83.38 338 PRO A N 1
ATOM 2679 C CA . PRO A 1 338 ? 11.219 -12.410 -0.852 1.00 83.38 338 PRO A CA 1
ATOM 2680 C C . PRO A 1 338 ? 10.335 -11.650 -1.847 1.00 83.38 338 PRO A C 1
ATOM 2682 O O . PRO A 1 338 ? 9.406 -10.926 -1.471 1.00 83.38 338 PRO A O 1
ATOM 2685 N N . ILE A 1 339 ? 10.625 -11.831 -3.134 1.00 89.94 339 ILE A N 1
ATOM 2686 C CA . ILE A 1 339 ? 9.718 -11.416 -4.200 1.00 89.94 339 ILE A CA 1
ATOM 2687 C C . ILE A 1 339 ? 8.662 -12.508 -4.346 1.00 89.94 339 ILE A C 1
ATOM 2689 O O . ILE A 1 339 ? 8.988 -13.691 -4.387 1.00 89.94 339 ILE A O 1
ATOM 2693 N N . GLU A 1 340 ? 7.398 -12.116 -4.428 1.00 90.19 340 GLU A N 1
ATOM 2694 C CA . GLU A 1 340 ? 6.332 -13.055 -4.755 1.00 90.19 340 GLU A CA 1
ATOM 2695 C C . GLU A 1 340 ? 6.405 -13.481 -6.222 1.00 90.19 340 GLU A C 1
ATOM 2697 O O . GLU A 1 340 ? 6.522 -12.640 -7.117 1.00 90.19 340 GLU A O 1
ATOM 2702 N N . ASP A 1 341 ? 6.250 -14.781 -6.474 1.00 91.00 341 ASP A N 1
ATOM 2703 C CA . ASP A 1 341 ? 6.388 -15.371 -7.809 1.00 91.00 341 ASP A CA 1
ATOM 2704 C C . ASP A 1 341 ? 5.463 -14.742 -8.858 1.00 91.00 341 ASP A C 1
ATOM 2706 O O . ASP A 1 341 ? 5.796 -14.690 -10.039 1.00 91.00 341 ASP A O 1
ATOM 2710 N N . GLU A 1 342 ? 4.266 -14.299 -8.472 1.00 93.19 342 GLU A N 1
ATOM 2711 C CA . GLU A 1 342 ? 3.338 -13.636 -9.394 1.00 93.19 342 GLU A CA 1
ATOM 2712 C C . GLU A 1 342 ? 3.836 -12.247 -9.803 1.00 93.19 342 GLU A C 1
ATOM 2714 O O . GLU A 1 342 ? 3.875 -11.931 -10.992 1.00 93.19 342 GLU A O 1
ATOM 2719 N N . VAL A 1 343 ? 4.292 -11.447 -8.837 1.00 93.44 343 VAL A N 1
ATOM 2720 C CA . VAL A 1 343 ? 4.820 -10.098 -9.081 1.00 93.44 343 VAL A CA 1
ATOM 2721 C C . VAL A 1 343 ? 6.093 -10.172 -9.923 1.00 93.44 343 VAL A C 1
ATOM 2723 O O . VAL A 1 343 ? 6.258 -9.419 -10.884 1.00 93.44 343 VAL A O 1
ATOM 2726 N N . PHE A 1 344 ? 6.973 -11.123 -9.604 1.00 94.06 344 PHE A N 1
ATOM 2727 C CA . PHE A 1 344 ? 8.197 -11.342 -10.363 1.00 94.06 344 PHE A CA 1
ATOM 2728 C C . PHE A 1 344 ? 7.919 -11.782 -11.804 1.00 94.06 344 PHE A C 1
ATOM 2730 O O . PHE A 1 344 ? 8.557 -11.293 -12.741 1.00 94.06 344 PHE A O 1
ATOM 2737 N N . ARG A 1 345 ? 6.926 -12.660 -12.005 1.00 93.44 345 ARG A N 1
ATOM 2738 C CA . ARG A 1 345 ? 6.481 -13.068 -13.344 1.00 93.44 345 ARG A CA 1
ATOM 2739 C C . ARG A 1 345 ? 5.924 -11.898 -14.141 1.00 93.44 345 ARG A C 1
ATOM 2741 O O . ARG A 1 345 ? 6.340 -11.725 -15.277 1.00 93.44 345 ARG A O 1
ATOM 2748 N N . GLN A 1 346 ? 5.071 -11.059 -13.554 1.00 94.19 346 GLN A N 1
ATOM 2749 C CA . GLN A 1 346 ? 4.528 -9.878 -14.238 1.00 94.19 346 GLN A CA 1
ATOM 2750 C C . GLN A 1 346 ? 5.630 -8.903 -14.677 1.00 94.19 346 GLN A C 1
ATOM 2752 O O . GLN A 1 346 ? 5.602 -8.403 -15.803 1.00 94.19 346 GLN A O 1
ATOM 2757 N N . PHE A 1 347 ? 6.624 -8.663 -13.816 1.00 95.69 347 PHE A N 1
ATOM 2758 C CA . PHE A 1 347 ? 7.794 -7.857 -14.168 1.00 95.69 347 PHE A CA 1
ATOM 2759 C C . PHE A 1 347 ? 8.577 -8.489 -15.327 1.00 95.69 347 PHE A C 1
ATOM 2761 O O . PHE A 1 347 ? 8.818 -7.837 -16.344 1.00 95.69 347 PHE A O 1
ATOM 2768 N N . SER A 1 348 ? 8.889 -9.781 -15.220 1.00 93.56 348 SER A N 1
ATOM 2769 C CA . SER A 1 348 ? 9.606 -10.531 -16.257 1.00 93.56 348 SER A CA 1
ATOM 2770 C C . SER A 1 348 ? 8.861 -10.528 -17.593 1.00 93.56 348 SER A C 1
ATOM 2772 O O . SER A 1 348 ? 9.457 -10.304 -18.644 1.00 93.56 348 SER A O 1
ATOM 2774 N N . ASP A 1 349 ? 7.546 -10.740 -17.572 1.00 92.38 349 ASP A N 1
ATOM 2775 C CA . ASP A 1 349 ? 6.713 -10.737 -18.769 1.00 92.38 349 ASP A CA 1
ATOM 2776 C C . ASP A 1 349 ? 6.721 -9.363 -19.438 1.00 92.38 349 ASP A C 1
ATOM 2778 O O . ASP A 1 349 ? 6.901 -9.299 -20.650 1.00 92.38 349 ASP A O 1
ATOM 2782 N N . SER A 1 350 ? 6.609 -8.271 -18.675 1.00 92.81 350 SER A N 1
ATOM 2783 C CA . SER A 1 350 ? 6.676 -6.913 -19.234 1.00 92.81 350 SER A CA 1
ATOM 2784 C C . SER A 1 350 ? 8.037 -6.580 -19.859 1.00 92.81 350 SER A C 1
ATOM 2786 O O . SER A 1 350 ? 8.076 -5.967 -20.924 1.00 92.81 350 SER A O 1
ATOM 2788 N N . LEU A 1 351 ? 9.136 -7.049 -19.258 1.00 93.19 351 LEU A N 1
ATOM 2789 C CA . LEU A 1 351 ? 10.494 -6.866 -19.773 1.00 93.19 351 LEU A CA 1
ATOM 2790 C C . LEU A 1 351 ? 10.722 -7.631 -21.085 1.00 93.19 351 LEU A C 1
ATOM 2792 O O . LEU A 1 351 ? 11.291 -7.097 -22.037 1.00 93.19 351 LEU A O 1
ATOM 2796 N N . TYR A 1 352 ? 10.271 -8.888 -21.151 1.00 90.19 352 TYR A N 1
ATOM 2797 C CA . TYR A 1 352 ? 10.498 -9.751 -22.313 1.00 90.19 352 TYR A CA 1
ATOM 2798 C C . TYR A 1 352 ? 9.415 -9.658 -23.392 1.00 90.19 352 TYR A C 1
ATOM 2800 O O . TYR A 1 352 ? 9.600 -10.224 -24.473 1.00 90.19 352 TYR A O 1
ATOM 2808 N N . GLN A 1 353 ? 8.302 -8.960 -23.149 1.00 89.00 353 GLN A N 1
ATOM 2809 C CA . GLN A 1 353 ? 7.193 -8.847 -24.102 1.00 89.00 353 GLN A CA 1
ATOM 2810 C C . GLN A 1 353 ? 7.644 -8.365 -25.491 1.00 89.00 353 GLN A C 1
ATOM 2812 O O . GLN A 1 353 ? 7.275 -9.029 -26.469 1.00 89.00 353 GLN A O 1
ATOM 2817 N N . PRO A 1 354 ? 8.500 -7.326 -25.620 1.00 84.56 354 PRO A N 1
ATOM 2818 C CA . PRO A 1 354 ? 8.941 -6.872 -26.932 1.00 84.56 354 PRO A CA 1
ATOM 2819 C C . PRO A 1 354 ? 9.723 -7.955 -27.687 1.00 84.56 354 PRO A C 1
ATOM 2821 O O . PRO A 1 354 ? 9.521 -8.189 -28.879 1.00 84.56 354 PRO A O 1
ATOM 2824 N N . PHE A 1 355 ? 10.576 -8.683 -26.966 1.00 81.81 355 PHE A N 1
ATOM 2825 C CA . PHE A 1 355 ? 11.397 -9.754 -27.522 1.00 81.81 355 PHE A CA 1
ATOM 2826 C C . PHE A 1 355 ? 10.566 -10.955 -27.948 1.00 81.81 355 PHE A C 1
ATOM 2828 O O . PHE A 1 355 ? 10.804 -11.491 -29.026 1.00 81.81 355 PHE A O 1
ATOM 2835 N N . ARG A 1 356 ? 9.576 -11.368 -27.146 1.00 82.94 356 ARG A N 1
ATOM 2836 C CA . ARG A 1 356 ? 8.706 -12.506 -27.484 1.00 82.94 356 ARG A CA 1
ATOM 2837 C C . ARG A 1 356 ? 8.003 -12.290 -28.822 1.00 82.94 356 ARG A C 1
ATOM 2839 O O . ARG A 1 356 ? 7.970 -13.214 -29.626 1.00 82.94 356 ARG A O 1
ATOM 2846 N N . LEU A 1 357 ? 7.520 -11.075 -29.085 1.00 82.75 357 LEU A N 1
ATOM 2847 C CA . LEU A 1 357 ? 6.848 -10.733 -30.344 1.00 82.75 357 LEU A CA 1
ATOM 2848 C C . LEU A 1 357 ? 7.798 -10.717 -31.549 1.00 82.75 357 LEU A C 1
ATOM 2850 O O . LEU A 1 357 ? 7.426 -11.118 -32.651 1.00 82.75 357 LEU A O 1
ATOM 2854 N N . ILE A 1 358 ? 9.039 -10.274 -31.360 1.00 80.44 358 ILE A N 1
ATOM 2855 C CA . ILE A 1 358 ? 10.055 -10.308 -32.422 1.00 80.44 358 ILE A CA 1
ATOM 2856 C C . ILE A 1 358 ? 10.499 -11.737 -32.701 1.00 80.44 358 ILE A C 1
ATOM 2858 O O . ILE A 1 358 ? 10.626 -12.131 -33.863 1.00 80.44 358 ILE A O 1
ATOM 2862 N N . ILE A 1 359 ? 10.716 -12.513 -31.640 1.00 77.44 359 ILE A N 1
ATOM 2863 C CA . ILE A 1 359 ? 11.131 -13.906 -31.734 1.00 77.44 359 ILE A CA 1
ATOM 2864 C C . ILE A 1 359 ? 10.048 -14.725 -32.435 1.00 77.44 359 ILE A C 1
ATOM 2866 O O . ILE A 1 359 ? 10.361 -15.451 -33.373 1.00 77.44 359 ILE A O 1
ATOM 2870 N N . SER A 1 360 ? 8.776 -14.549 -32.071 1.00 78.75 360 SER A N 1
ATOM 2871 C CA . SER A 1 360 ? 7.679 -15.278 -32.713 1.00 78.75 360 SER A CA 1
ATOM 2872 C C . SER A 1 360 ? 7.510 -14.929 -34.193 1.00 78.75 360 SER A C 1
ATOM 2874 O O . SER A 1 360 ? 7.190 -15.804 -34.989 1.00 78.75 360 SER A O 1
ATOM 2876 N N . ASN A 1 361 ? 7.720 -13.665 -34.577 1.00 78.50 361 ASN A N 1
ATOM 2877 C CA . ASN A 1 361 ? 7.322 -13.192 -35.907 1.00 78.50 361 ASN A CA 1
ATOM 2878 C C . ASN A 1 361 ? 8.471 -13.119 -36.920 1.00 78.50 361 ASN A C 1
ATOM 2880 O O . ASN A 1 361 ? 8.223 -13.225 -38.119 1.00 78.50 361 ASN A O 1
ATOM 2884 N N . LYS A 1 362 ? 9.709 -12.862 -36.478 1.00 78.88 362 LYS A N 1
ATOM 2885 C CA . LYS A 1 362 ? 10.820 -12.485 -37.377 1.00 78.88 362 LYS A CA 1
ATOM 2886 C C . LYS A 1 362 ? 12.096 -13.303 -37.190 1.00 78.88 362 LYS A C 1
ATOM 2888 O O . LYS A 1 362 ? 12.919 -13.329 -38.100 1.00 78.88 362 LYS A O 1
ATOM 2893 N N . TYR A 1 363 ? 12.271 -13.987 -36.059 1.00 80.50 363 TYR A N 1
ATOM 2894 C CA . TYR A 1 363 ? 13.514 -14.708 -35.760 1.00 80.50 363 TYR A CA 1
ATOM 2895 C C . TYR A 1 363 ? 13.815 -15.839 -36.747 1.00 80.50 363 TYR A C 1
ATOM 2897 O O . TYR A 1 363 ? 14.928 -15.906 -37.261 1.00 80.50 363 TYR A O 1
ATOM 2905 N N . LYS A 1 364 ? 12.813 -16.662 -37.092 1.00 79.06 364 LYS A N 1
ATOM 2906 C CA . LYS A 1 364 ? 12.959 -17.735 -38.091 1.00 79.06 364 LYS A CA 1
ATOM 2907 C C . LYS A 1 364 ? 13.471 -17.192 -39.432 1.00 79.06 364 LYS A C 1
ATOM 2909 O O . LYS A 1 364 ? 14.478 -17.668 -39.949 1.00 79.06 364 LYS A O 1
ATOM 2914 N N . ALA A 1 365 ? 12.829 -16.142 -39.949 1.00 81.19 365 ALA A N 1
ATOM 2915 C CA . ALA A 1 365 ? 13.218 -15.505 -41.207 1.00 81.19 365 ALA A CA 1
ATOM 2916 C C . ALA A 1 365 ? 14.645 -14.933 -41.156 1.00 81.19 365 ALA A C 1
ATOM 2918 O O . ALA A 1 365 ? 15.410 -15.114 -42.098 1.00 81.19 365 ALA A O 1
ATOM 2919 N N . LEU A 1 366 ? 15.024 -14.299 -40.042 1.00 78.50 366 LEU A N 1
ATOM 2920 C CA . LEU A 1 366 ? 16.373 -13.764 -39.840 1.00 78.50 366 LEU A CA 1
ATOM 2921 C C . LEU A 1 366 ? 17.444 -14.856 -39.810 1.00 78.50 366 LEU A C 1
ATOM 2923 O O . LEU A 1 366 ? 18.492 -14.703 -40.431 1.00 78.50 366 LEU A O 1
ATOM 2927 N N . CYS A 1 367 ? 17.190 -15.963 -39.115 1.00 78.06 367 CYS A N 1
ATOM 2928 C CA . CYS A 1 367 ? 18.121 -17.084 -39.067 1.00 78.06 367 CYS A CA 1
ATOM 2929 C C . CYS A 1 367 ? 18.306 -17.734 -40.441 1.00 78.06 367 CYS A C 1
ATOM 2931 O O . CYS A 1 367 ? 19.442 -17.981 -40.839 1.00 78.06 367 CYS A O 1
ATOM 2933 N N . LEU A 1 368 ? 17.222 -17.956 -41.188 1.00 78.19 368 LEU A N 1
ATOM 2934 C CA . LEU A 1 368 ? 17.299 -18.501 -42.546 1.00 78.19 368 LEU A CA 1
ATOM 2935 C C . LEU A 1 368 ? 18.017 -17.546 -43.502 1.00 78.19 368 LEU A C 1
ATOM 2937 O O . LEU A 1 368 ? 18.878 -17.978 -44.262 1.00 78.19 368 LEU A O 1
ATOM 2941 N N . GLN A 1 369 ? 17.726 -16.245 -43.430 1.00 81.12 369 GLN A N 1
ATOM 2942 C CA . GLN A 1 369 ? 18.418 -15.244 -44.237 1.00 81.12 369 GLN A CA 1
ATOM 2943 C C . GLN A 1 369 ? 19.916 -15.200 -43.911 1.00 81.12 369 GLN A C 1
ATOM 2945 O O . GLN A 1 369 ? 20.735 -15.189 -44.823 1.00 81.12 369 GLN A O 1
ATOM 2950 N N . HIS A 1 370 ? 20.286 -15.252 -42.629 1.00 80.88 370 HIS A N 1
ATOM 2951 C CA . HIS A 1 370 ? 21.684 -15.319 -42.209 1.00 80.88 370 HIS A CA 1
ATOM 2952 C C . HIS A 1 370 ? 22.392 -16.572 -42.741 1.00 80.88 370 HIS A C 1
ATOM 2954 O O . HIS A 1 370 ? 23.522 -16.482 -43.220 1.00 80.88 370 HIS A O 1
ATOM 2960 N N . LEU A 1 371 ? 21.725 -17.730 -42.687 1.00 77.75 371 LEU A N 1
ATOM 2961 C CA . LEU A 1 371 ? 22.249 -18.969 -43.252 1.00 77.75 371 LEU A CA 1
ATOM 2962 C C . LEU A 1 371 ? 22.480 -18.816 -44.761 1.00 77.75 371 LEU A C 1
ATOM 2964 O O . LEU A 1 371 ? 23.586 -19.072 -45.231 1.00 77.75 371 LEU A O 1
ATOM 2968 N N . LEU A 1 372 ? 21.473 -18.341 -45.502 1.00 77.62 372 LEU A N 1
ATOM 2969 C CA 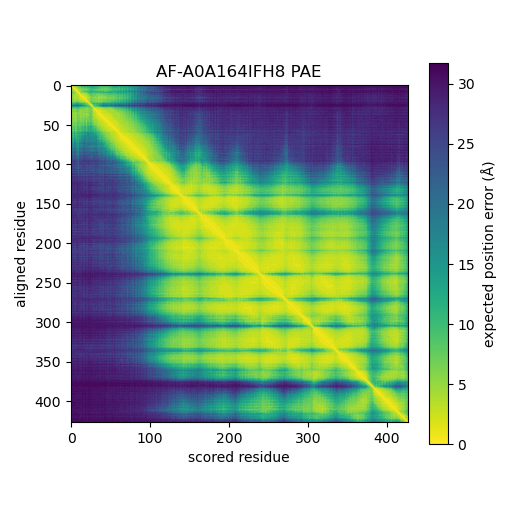. LEU A 1 372 ? 21.528 -18.129 -46.954 1.00 77.62 372 LEU A CA 1
ATOM 2970 C C . LEU A 1 372 ? 22.615 -17.130 -47.375 1.00 77.62 372 LEU A C 1
ATOM 2972 O O . LEU A 1 372 ? 23.323 -17.389 -48.342 1.00 77.62 372 L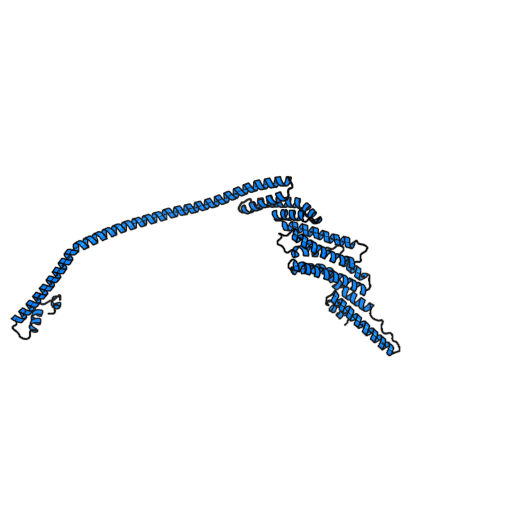EU A O 1
ATOM 2976 N N . GLU A 1 373 ? 22.790 -16.028 -46.641 1.00 78.19 373 GLU A N 1
ATOM 2977 C CA . GLU A 1 373 ? 23.844 -15.030 -46.890 1.00 78.19 373 GLU A CA 1
ATOM 2978 C C . GLU A 1 373 ? 25.260 -15.607 -46.717 1.00 78.19 373 GLU A C 1
ATOM 2980 O O . GLU A 1 373 ? 26.210 -15.111 -47.324 1.00 78.19 373 GLU A O 1
ATOM 2985 N N . GLN A 1 374 ? 25.425 -16.644 -45.890 1.00 74.94 374 GLN A N 1
ATOM 2986 C CA . GLN A 1 374 ? 26.730 -17.238 -45.585 1.00 74.94 374 GLN A CA 1
ATOM 2987 C C . GLN A 1 374 ? 26.988 -18.594 -46.253 1.00 74.94 374 GLN A C 1
ATOM 2989 O O . GLN A 1 374 ? 28.124 -19.095 -46.182 1.00 74.94 374 GLN A O 1
ATOM 2994 N N . PHE A 1 375 ? 25.982 -19.174 -46.919 1.00 72.12 375 PHE A N 1
ATOM 2995 C CA . PHE A 1 375 ? 26.140 -20.412 -47.674 1.00 72.12 375 PHE A CA 1
ATOM 2996 C C . PHE A 1 375 ? 27.218 -20.228 -48.757 1.00 72.12 375 PHE A C 1
ATOM 2998 O O . PHE A 1 375 ? 27.192 -19.244 -49.499 1.00 72.12 375 PHE A O 1
ATOM 3005 N N . PRO A 1 376 ? 28.214 -21.132 -48.842 1.00 65.06 376 PRO A N 1
ATOM 3006 C CA . PRO A 1 376 ? 29.200 -21.086 -49.916 1.00 65.06 376 PRO A CA 1
ATOM 3007 C C . PRO A 1 376 ? 28.507 -21.199 -51.282 1.00 65.06 376 PRO A C 1
ATOM 3009 O O . PRO A 1 376 ? 27.537 -21.945 -51.415 1.00 65.06 376 PRO A 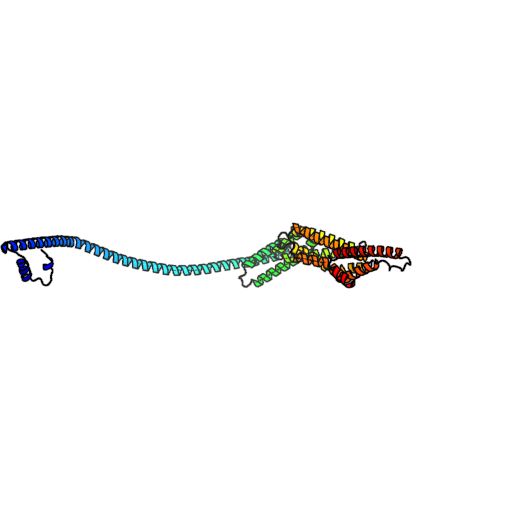O 1
ATOM 3012 N N . GLU A 1 377 ? 29.014 -20.469 -52.284 1.00 65.12 377 GLU A N 1
ATOM 3013 C CA . GLU A 1 377 ? 28.554 -20.578 -53.676 1.00 65.12 377 GLU A CA 1
ATOM 3014 C C . GLU A 1 377 ? 28.515 -22.052 -54.120 1.00 65.12 377 GLU A C 1
ATOM 3016 O O . GLU A 1 377 ? 29.339 -22.853 -53.650 1.00 65.12 377 GLU A O 1
ATOM 3021 N N . PRO A 1 378 ? 27.564 -22.438 -54.995 1.00 62.94 378 PRO A N 1
ATOM 3022 C CA . PRO A 1 378 ? 27.468 -23.809 -55.476 1.00 62.94 378 PRO A CA 1
ATOM 3023 C C . PRO A 1 378 ? 28.820 -24.261 -56.026 1.00 62.94 378 PRO A C 1
ATOM 3025 O O . PRO A 1 378 ? 29.517 -23.497 -56.693 1.00 62.94 378 PRO A O 1
ATOM 3028 N N . ILE A 1 379 ? 29.196 -25.502 -55.706 1.00 60.78 379 ILE A N 1
ATOM 3029 C CA . ILE A 1 379 ? 30.444 -26.116 -56.164 1.00 60.78 379 ILE A CA 1
ATOM 3030 C C . ILE A 1 379 ? 30.471 -25.987 -57.690 1.00 60.78 379 ILE A C 1
ATOM 3032 O O . ILE A 1 379 ? 29.680 -26.633 -58.371 1.00 60.78 379 ILE A O 1
ATOM 3036 N N . ASN A 1 380 ? 31.337 -25.119 -58.220 1.00 59.34 380 ASN A N 1
ATOM 3037 C CA . ASN A 1 380 ? 31.545 -25.037 -59.660 1.00 59.34 380 ASN A CA 1
ATOM 3038 C C . ASN A 1 380 ? 32.040 -26.400 -60.144 1.00 59.34 380 ASN A C 1
ATOM 3040 O O . ASN A 1 380 ? 32.915 -26.993 -59.507 1.00 59.34 380 ASN A O 1
ATOM 3044 N N . ASP A 1 381 ? 31.504 -26.858 -61.275 1.00 54.69 381 ASP A N 1
ATOM 3045 C CA . ASP A 1 381 ? 31.967 -28.038 -62.004 1.00 54.69 381 ASP A CA 1
ATOM 3046 C C . ASP A 1 381 ? 33.406 -27.799 -62.509 1.00 54.69 381 ASP A C 1
ATOM 3048 O O . ASP A 1 381 ? 33.647 -27.545 -63.691 1.00 54.69 381 ASP A O 1
ATOM 3052 N N . SER A 1 382 ? 34.393 -27.808 -61.608 1.00 57.47 382 SER A N 1
ATOM 3053 C CA . SER A 1 382 ? 35.800 -27.849 -61.983 1.00 57.47 382 SER A CA 1
ATOM 3054 C C . SER A 1 382 ? 36.110 -29.253 -62.496 1.00 57.47 382 SER A C 1
ATOM 3056 O O . SER A 1 382 ? 35.724 -30.263 -61.911 1.00 57.47 382 SER A O 1
ATOM 3058 N N . THR A 1 383 ? 36.807 -29.334 -63.627 1.00 56.06 383 THR A N 1
ATOM 3059 C CA . THR A 1 383 ? 37.124 -30.597 -64.312 1.00 56.06 383 THR A CA 1
ATOM 3060 C C . THR A 1 383 ? 38.086 -31.501 -63.526 1.00 56.06 383 THR A C 1
ATOM 3062 O O . THR A 1 383 ? 38.342 -32.631 -63.942 1.00 56.06 383 THR A O 1
ATOM 3065 N N . GLU A 1 384 ? 38.621 -31.030 -62.395 1.00 71.00 384 GLU A N 1
ATOM 3066 C CA . GLU A 1 384 ? 39.600 -31.728 -61.563 1.00 71.00 384 GLU A CA 1
ATOM 3067 C C . GLU A 1 384 ? 38.992 -32.205 -60.235 1.00 71.00 384 GLU A C 1
ATOM 3069 O O . GLU A 1 384 ? 38.724 -31.427 -59.320 1.00 71.00 384 GLU A O 1
ATOM 3074 N N . ILE A 1 385 ? 38.854 -33.528 -60.100 1.00 71.06 385 ILE A N 1
ATOM 3075 C CA . ILE A 1 385 ? 38.275 -34.224 -58.934 1.00 71.06 385 ILE A CA 1
ATOM 3076 C C . ILE A 1 385 ? 38.933 -33.791 -57.610 1.00 71.06 385 ILE A C 1
ATOM 3078 O O . ILE A 1 385 ? 38.274 -33.715 -56.574 1.00 71.06 385 ILE A O 1
ATOM 3082 N N . THR A 1 386 ? 40.234 -33.498 -57.621 1.00 74.44 386 THR A N 1
ATOM 3083 C CA . THR A 1 386 ? 40.986 -33.040 -56.444 1.00 74.44 386 THR A CA 1
ATOM 3084 C C . THR A 1 386 ? 40.554 -31.656 -55.966 1.00 74.44 386 THR A C 1
ATOM 3086 O O . THR A 1 386 ? 40.441 -31.444 -54.758 1.00 74.44 386 THR A O 1
ATOM 3089 N N . GLU A 1 387 ? 40.253 -30.740 -56.886 1.00 72.12 387 GLU A N 1
ATOM 3090 C CA . GLU A 1 387 ? 39.752 -29.403 -56.559 1.00 72.12 387 GLU A CA 1
ATOM 3091 C C . GLU A 1 387 ? 38.303 -29.466 -56.063 1.00 72.12 387 GLU A C 1
ATOM 3093 O O . GLU A 1 387 ? 37.967 -28.798 -55.086 1.00 72.12 387 GLU A O 1
ATOM 3098 N N . SER A 1 388 ? 37.472 -30.339 -56.649 1.00 71.94 388 SER A N 1
ATOM 3099 C CA . SER A 1 388 ? 36.095 -30.573 -56.190 1.00 71.94 388 SER A CA 1
ATOM 3100 C C . SER A 1 388 ? 36.044 -31.197 -54.787 1.00 71.94 388 SER A C 1
ATOM 3102 O O . SER A 1 388 ? 35.205 -30.832 -53.969 1.00 71.94 388 SER A O 1
ATOM 3104 N N . ILE A 1 389 ? 36.961 -32.117 -54.458 1.00 77.06 389 ILE A N 1
ATOM 3105 C CA . ILE A 1 389 ? 37.066 -32.691 -53.103 1.00 77.06 389 ILE A CA 1
ATOM 3106 C C . ILE A 1 389 ? 37.523 -31.628 -52.095 1.00 77.06 389 ILE A C 1
ATOM 3108 O O . ILE A 1 389 ? 37.028 -31.584 -50.966 1.00 77.06 389 ILE A O 1
ATOM 3112 N N . GLN A 1 390 ? 38.467 -30.765 -52.477 1.00 76.25 390 GLN A N 1
ATOM 3113 C CA . GLN A 1 390 ? 38.970 -29.714 -51.596 1.00 76.25 390 GLN A CA 1
ATOM 3114 C C . GLN A 1 390 ? 37.919 -28.621 -51.352 1.00 76.25 390 GLN A C 1
ATOM 3116 O O . GLN A 1 390 ? 37.755 -28.198 -50.204 1.00 76.25 390 GLN A O 1
ATOM 3121 N N . SER A 1 391 ? 37.160 -28.227 -52.378 1.00 72.69 391 SER A N 1
ATOM 3122 C CA . SER A 1 391 ? 36.045 -27.283 -52.246 1.00 72.69 391 SER A CA 1
ATOM 3123 C C . SER A 1 391 ? 34.893 -27.869 -51.424 1.00 72.69 391 SER A C 1
ATOM 3125 O O . SER A 1 391 ? 34.368 -27.180 -50.550 1.00 72.69 391 SER A O 1
ATOM 3127 N N . LEU A 1 392 ? 34.575 -29.159 -51.592 1.00 76.06 392 LEU A N 1
ATOM 3128 C CA . LEU A 1 392 ? 33.562 -29.859 -50.795 1.00 76.06 392 LEU A CA 1
ATOM 3129 C C . LEU A 1 392 ? 33.970 -30.002 -49.320 1.00 76.06 392 LEU A C 1
ATOM 3131 O O . LEU A 1 392 ? 33.148 -29.867 -48.416 1.00 76.06 392 LEU A O 1
ATOM 3135 N N . ARG A 1 393 ? 35.259 -30.220 -49.038 1.00 77.56 393 ARG A N 1
ATOM 3136 C CA . ARG A 1 393 ? 35.766 -30.256 -47.658 1.00 77.56 393 ARG A CA 1
ATOM 3137 C C . ARG A 1 393 ? 35.692 -28.881 -46.991 1.00 77.56 393 ARG A C 1
ATOM 3139 O O . ARG A 1 393 ? 35.333 -28.792 -45.816 1.00 77.56 393 ARG A O 1
ATOM 3146 N N . GLN A 1 394 ? 36.033 -27.823 -47.725 1.00 79.06 394 GLN A N 1
ATOM 3147 C CA . GLN A 1 394 ? 35.947 -26.448 -47.232 1.00 79.06 394 GLN A CA 1
ATOM 3148 C C . GLN A 1 394 ? 34.492 -26.027 -47.006 1.00 79.06 394 GLN A C 1
ATOM 3150 O O . GLN A 1 394 ? 34.181 -25.501 -45.935 1.00 79.06 394 GLN A O 1
ATOM 3155 N N . SER A 1 395 ? 33.587 -26.332 -47.940 1.00 77.94 395 SER A N 1
ATOM 3156 C CA . SER A 1 395 ? 32.158 -26.049 -47.786 1.00 77.94 395 SER A CA 1
ATOM 3157 C C . SER A 1 395 ? 31.554 -26.815 -46.609 1.00 77.94 395 SER A C 1
ATOM 3159 O O . SER A 1 395 ? 30.887 -26.201 -45.786 1.00 77.94 395 SER A O 1
ATOM 3161 N N . HIS A 1 396 ? 31.880 -28.100 -46.435 1.00 79.19 396 HIS A N 1
ATOM 3162 C CA . HIS A 1 396 ? 31.437 -28.891 -45.283 1.00 79.19 396 HIS A CA 1
ATOM 3163 C C . HIS A 1 396 ? 31.926 -28.310 -43.947 1.00 79.19 396 HIS A C 1
ATOM 3165 O O . HIS A 1 396 ? 31.145 -28.158 -43.011 1.00 79.19 396 HIS A O 1
ATOM 3171 N N . SER A 1 397 ? 33.206 -27.924 -43.850 1.00 81.50 397 SER A N 1
ATOM 3172 C CA . SER A 1 397 ? 33.723 -27.280 -42.631 1.00 81.50 397 SER A CA 1
ATOM 3173 C C . SER A 1 397 ? 33.034 -25.945 -42.330 1.00 81.50 397 SER A C 1
ATOM 3175 O O . SER A 1 397 ? 32.738 -25.655 -41.172 1.00 81.50 397 SER A O 1
ATOM 3177 N N . LYS A 1 398 ? 32.716 -25.165 -43.371 1.00 80.25 398 LYS A N 1
ATOM 3178 C CA . LYS A 1 398 ? 32.023 -23.882 -43.245 1.00 80.25 398 LYS A CA 1
ATOM 3179 C C . LYS A 1 398 ? 30.564 -24.076 -42.827 1.00 80.25 398 LYS A C 1
ATOM 3181 O O . LYS A 1 398 ? 30.127 -23.408 -41.897 1.00 80.25 398 LYS A O 1
ATOM 3186 N N . ILE A 1 399 ? 29.850 -25.031 -43.427 1.00 79.75 399 ILE A N 1
ATOM 3187 C CA . ILE A 1 399 ? 28.470 -25.390 -43.060 1.00 79.75 399 ILE A CA 1
ATOM 3188 C C . ILE A 1 399 ? 28.396 -25.833 -41.596 1.00 79.75 399 ILE A C 1
ATOM 3190 O O . ILE A 1 399 ? 27.546 -25.332 -40.865 1.00 79.75 399 ILE A O 1
ATOM 3194 N N . ASN A 1 400 ? 29.318 -26.685 -41.134 1.00 80.75 400 ASN A N 1
ATOM 3195 C CA . ASN A 1 400 ? 29.342 -27.111 -39.730 1.00 80.75 400 ASN A CA 1
ATOM 3196 C C . ASN A 1 400 ? 29.563 -25.932 -38.776 1.00 80.75 400 ASN A C 1
ATOM 3198 O O . ASN A 1 400 ? 28.829 -25.794 -37.802 1.00 80.75 400 ASN A O 1
ATOM 3202 N N . SER A 1 401 ? 30.505 -25.035 -39.085 1.00 82.75 401 SER A N 1
ATOM 3203 C CA . SER A 1 401 ? 30.715 -23.830 -38.268 1.00 82.75 401 SER A CA 1
ATOM 3204 C C . SER A 1 401 ? 29.496 -22.894 -38.261 1.00 82.75 401 SER A C 1
ATOM 3206 O O . SER A 1 401 ? 29.199 -22.255 -37.252 1.00 82.75 401 SER A O 1
ATOM 3208 N N . LEU A 1 402 ? 28.753 -22.845 -39.370 1.00 79.19 402 LEU A N 1
ATOM 3209 C CA . LEU A 1 402 ? 27.536 -22.050 -39.507 1.00 79.19 402 LEU A CA 1
ATOM 3210 C C . LEU A 1 402 ? 26.380 -22.643 -38.688 1.00 79.19 402 LEU A C 1
ATOM 3212 O O . LEU A 1 402 ? 25.647 -21.909 -38.023 1.00 79.19 402 LEU A O 1
ATOM 3216 N N . MET A 1 403 ? 26.243 -23.971 -38.696 1.00 77.25 403 MET A N 1
ATOM 3217 C CA . MET A 1 403 ? 25.285 -24.700 -37.860 1.00 77.25 403 MET A CA 1
ATOM 3218 C C . MET A 1 403 ? 25.593 -24.534 -36.370 1.00 77.25 403 MET A C 1
ATOM 3220 O O . MET A 1 403 ? 24.690 -24.246 -35.591 1.00 77.25 403 MET A O 1
ATOM 3224 N N . GLU A 1 404 ? 26.858 -24.645 -35.962 1.00 82.50 404 GLU A N 1
ATOM 3225 C CA . GLU A 1 404 ? 27.256 -24.414 -34.567 1.00 82.50 404 GLU A CA 1
ATOM 3226 C C . GLU A 1 404 ? 26.951 -22.976 -34.123 1.00 82.50 404 GLU A C 1
ATOM 3228 O O . GLU A 1 404 ? 26.364 -22.769 -33.060 1.00 82.50 404 GLU A O 1
ATOM 3233 N N . SER A 1 405 ? 27.266 -21.984 -34.963 1.00 80.25 405 SER A N 1
ATOM 3234 C CA . SER A 1 405 ? 26.974 -20.569 -34.697 1.00 80.25 405 SER A CA 1
ATOM 3235 C C . SER A 1 405 ? 25.470 -20.291 -34.586 1.00 80.25 405 SER A C 1
ATOM 3237 O O . SER A 1 405 ? 25.016 -19.631 -33.651 1.00 80.25 405 SER A O 1
ATOM 3239 N N . THR A 1 406 ? 24.658 -20.831 -35.498 1.00 77.12 406 THR A N 1
ATOM 3240 C CA . THR A 1 406 ? 23.195 -20.660 -35.451 1.00 77.12 406 THR A CA 1
ATOM 3241 C C . THR A 1 406 ? 22.559 -21.365 -34.261 1.00 77.12 406 THR A C 1
ATOM 3243 O O . THR A 1 406 ? 21.679 -20.787 -33.621 1.00 77.12 406 THR A O 1
ATOM 3246 N N . LEU A 1 407 ? 23.048 -22.551 -33.894 1.00 81.00 407 LEU A N 1
ATOM 3247 C CA . LEU A 1 407 ? 22.624 -23.251 -32.685 1.00 81.00 407 LEU A CA 1
ATOM 3248 C C . LEU A 1 407 ? 22.974 -22.436 -31.437 1.00 81.00 407 LEU A C 1
ATOM 3250 O O . LEU A 1 407 ? 22.113 -22.225 -30.582 1.00 81.00 407 LEU A O 1
ATOM 3254 N N . GLN A 1 408 ? 24.196 -21.906 -31.354 1.00 83.56 408 GLN A N 1
ATOM 3255 C CA . GLN A 1 408 ? 24.610 -21.046 -30.249 1.00 83.56 408 GLN A CA 1
ATOM 3256 C C . GLN A 1 408 ? 23.746 -19.779 -30.172 1.00 83.56 408 GLN A C 1
ATOM 3258 O O . GLN A 1 408 ? 23.279 -19.430 -29.089 1.00 83.56 408 GLN A O 1
ATOM 3263 N N . ASN A 1 409 ? 23.444 -19.146 -31.309 1.00 80.06 409 ASN A N 1
ATOM 3264 C CA . ASN A 1 409 ? 22.552 -17.988 -31.379 1.00 80.06 409 ASN A CA 1
ATOM 3265 C C . ASN A 1 409 ? 21.120 -18.321 -30.940 1.00 80.06 409 ASN A C 1
ATOM 3267 O O . ASN A 1 409 ? 20.452 -17.498 -30.314 1.00 80.06 409 ASN A O 1
ATOM 3271 N N . CYS A 1 410 ? 20.647 -19.529 -31.240 1.00 80.75 410 CYS A N 1
ATOM 3272 C CA . CYS A 1 410 ? 19.339 -20.012 -30.817 1.00 80.75 410 CYS A CA 1
ATOM 3273 C C . CYS A 1 410 ? 19.277 -20.274 -29.315 1.00 80.75 410 CYS A C 1
ATOM 3275 O O . CYS A 1 410 ? 18.313 -19.872 -28.657 1.00 80.75 410 CYS A O 1
ATOM 3277 N N . VAL A 1 411 ? 20.319 -20.871 -28.742 1.00 82.75 411 VAL A N 1
ATOM 3278 C CA . VAL A 1 411 ? 20.424 -21.060 -27.292 1.00 82.75 411 VAL A CA 1
ATOM 3279 C C . VAL A 1 411 ? 20.497 -19.712 -26.577 1.00 82.75 411 VAL A C 1
ATOM 3281 O O . VAL A 1 411 ? 19.766 -19.497 -25.612 1.00 82.75 411 VAL A O 1
ATOM 3284 N N . THR A 1 412 ? 21.307 -18.768 -27.060 1.00 80.81 412 THR A N 1
ATOM 3285 C CA . THR A 1 412 ? 21.444 -17.460 -26.407 1.00 80.81 412 THR A CA 1
ATOM 3286 C C . THR A 1 412 ? 20.171 -16.630 -26.501 1.00 80.81 412 THR A C 1
ATOM 3288 O O . THR A 1 412 ? 19.771 -16.051 -25.498 1.00 80.81 412 THR A O 1
ATOM 3291 N N . LEU A 1 413 ? 19.478 -16.597 -27.644 1.00 79.56 413 LEU A N 1
ATOM 3292 C CA . LEU A 1 413 ? 18.285 -15.758 -27.830 1.00 79.56 413 LEU A CA 1
ATOM 3293 C C . LEU A 1 413 ? 16.999 -16.396 -27.311 1.00 79.56 413 LEU A C 1
ATOM 3295 O O . LEU A 1 413 ? 16.188 -15.720 -26.680 1.00 79.56 413 LEU A O 1
ATOM 3299 N N . THR A 1 414 ? 16.827 -17.699 -27.507 1.00 78.19 414 THR A N 1
ATOM 3300 C CA . THR A 1 414 ? 15.553 -18.383 -27.238 1.00 78.19 414 THR A CA 1
ATOM 3301 C C . THR A 1 414 ? 15.666 -19.487 -26.196 1.00 78.19 414 THR A C 1
ATOM 3303 O O . THR A 1 414 ? 14.698 -20.203 -25.995 1.00 78.19 414 THR A O 1
ATOM 3306 N N . HIS A 1 415 ? 16.820 -19.674 -25.545 1.00 75.88 415 HIS A N 1
ATOM 3307 C CA . HIS A 1 415 ? 17.076 -20.836 -24.677 1.00 75.88 415 HIS A CA 1
ATOM 3308 C C . HIS A 1 415 ? 16.847 -22.185 -25.382 1.00 75.88 415 HIS A C 1
ATOM 3310 O O . HIS A 1 415 ? 16.561 -23.186 -24.735 1.00 75.88 415 HIS A O 1
ATOM 3316 N N . GLY A 1 416 ? 16.982 -22.214 -26.712 1.00 67.44 416 GLY A N 1
ATOM 3317 C CA . GLY A 1 416 ? 16.806 -23.416 -27.525 1.00 67.44 416 GLY A CA 1
ATOM 3318 C C . GLY A 1 416 ? 15.382 -23.649 -28.037 1.00 67.44 416 GLY A C 1
ATOM 3319 O O . GLY A 1 416 ? 15.217 -24.482 -28.919 1.00 67.44 416 GLY A O 1
ATOM 3320 N N . TYR A 1 417 ? 14.374 -22.891 -27.590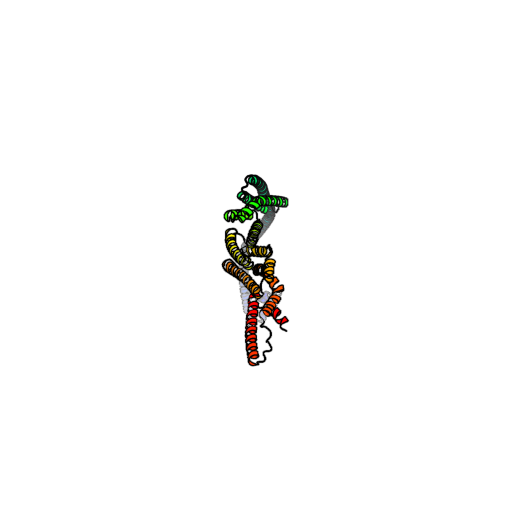 1.00 69.06 417 TYR A N 1
ATOM 3321 C CA . TYR A 1 417 ? 12.991 -23.054 -28.068 1.00 69.06 417 TYR A CA 1
ATOM 3322 C C . TYR A 1 417 ? 12.809 -22.704 -29.555 1.00 69.06 417 TYR A C 1
ATOM 3324 O O . TYR A 1 417 ? 11.884 -23.185 -30.197 1.00 69.06 417 TYR A O 1
ATOM 3332 N N . GLY A 1 418 ? 13.701 -21.895 -30.131 1.00 68.25 418 GLY A N 1
ATOM 3333 C CA . GLY A 1 418 ? 13.699 -21.586 -31.562 1.00 68.25 418 GLY A CA 1
ATOM 3334 C C . GLY A 1 418 ? 14.213 -22.718 -32.459 1.00 68.25 418 GLY A C 1
ATOM 3335 O O . GLY A 1 418 ? 14.106 -22.590 -33.675 1.00 68.25 418 GLY A O 1
ATOM 3336 N N . LEU A 1 419 ? 14.762 -23.808 -31.901 1.00 69.19 419 LEU A N 1
ATOM 3337 C CA . LEU A 1 419 ? 15.310 -24.917 -32.692 1.00 69.19 419 LEU A CA 1
ATOM 3338 C C . LEU A 1 419 ? 14.214 -25.675 -33.443 1.00 69.19 419 LEU A C 1
ATOM 3340 O O . LEU A 1 419 ? 14.418 -26.015 -34.603 1.00 69.19 419 LEU A O 1
ATOM 3344 N N . GLU A 1 420 ? 13.048 -25.882 -32.823 1.00 68.00 420 GLU A N 1
ATOM 3345 C CA . GLU A 1 420 ? 11.902 -26.538 -33.474 1.00 68.00 420 GLU A CA 1
ATOM 3346 C C . GLU A 1 420 ? 11.489 -25.781 -34.745 1.00 68.00 420 GLU A C 1
ATOM 3348 O O . GLU A 1 420 ? 11.358 -26.374 -35.811 1.00 68.00 420 GLU A O 1
ATOM 3353 N N . LEU A 1 421 ? 11.425 -24.448 -34.664 1.00 67.12 421 LEU A N 1
ATOM 3354 C CA . LEU A 1 421 ? 11.070 -23.574 -35.788 1.00 67.12 421 LEU A CA 1
ATOM 3355 C C . LEU A 1 421 ? 12.085 -23.607 -36.941 1.00 67.12 421 LEU A C 1
ATOM 3357 O O . LEU A 1 421 ? 11.723 -23.290 -38.075 1.00 67.12 421 LEU A O 1
ATOM 3361 N N . LEU A 1 422 ? 13.350 -23.927 -36.652 1.00 67.25 422 LEU A N 1
ATOM 3362 C CA . LEU A 1 422 ? 14.433 -23.997 -37.637 1.00 67.25 422 LEU A CA 1
ATOM 3363 C C . LEU A 1 422 ? 14.534 -25.375 -38.300 1.00 67.25 422 LEU A C 1
ATOM 3365 O O . LEU A 1 422 ? 14.948 -25.454 -39.453 1.00 67.25 422 LEU A O 1
ATOM 3369 N N . ILE A 1 423 ? 14.170 -26.444 -37.586 1.00 66.75 423 ILE A N 1
ATOM 3370 C CA . ILE A 1 423 ? 14.237 -27.823 -38.090 1.00 66.75 423 ILE A CA 1
ATOM 3371 C C . ILE A 1 423 ? 13.111 -28.104 -39.095 1.00 66.75 423 ILE A C 1
ATOM 3373 O O . ILE A 1 423 ? 13.363 -28.784 -40.083 1.00 66.75 423 ILE A O 1
ATOM 3377 N N . GLU A 1 424 ? 11.917 -27.529 -38.908 1.00 61.38 424 GLU A N 1
ATOM 3378 C CA . GLU A 1 424 ? 10.762 -27.723 -39.809 1.00 61.38 424 GLU A CA 1
ATOM 3379 C C . GLU A 1 424 ? 11.009 -27.333 -41.282 1.00 61.38 424 GLU A C 1
ATOM 3381 O O . GLU A 1 424 ? 10.311 -27.837 -42.153 1.00 61.38 424 GLU A O 1
ATOM 3386 N N . ASP A 1 425 ? 11.981 -26.460 -41.575 1.00 54.75 425 ASP A N 1
ATOM 3387 C CA . ASP A 1 425 ? 12.305 -26.017 -42.947 1.00 54.75 425 ASP A CA 1
ATOM 3388 C C . ASP A 1 425 ? 13.560 -26.705 -43.531 1.00 54.75 425 ASP A C 1
ATOM 3390 O O . ASP A 1 425 ? 13.959 -26.409 -44.659 1.00 54.75 425 ASP A O 1
ATOM 3394 N N . LEU A 1 426 ? 14.230 -27.567 -42.752 1.00 51.75 426 LEU A N 1
ATOM 3395 C CA . LEU A 1 426 ? 15.388 -28.357 -43.198 1.00 51.75 426 LEU A CA 1
ATOM 3396 C C . LEU A 1 426 ? 14.994 -29.758 -43.704 1.00 51.75 426 LEU A C 1
ATOM 3398 O O . LEU A 1 426 ? 15.836 -30.425 -44.313 1.00 51.75 426 LEU A O 1
ATOM 3402 N N . GLU A 1 427 ? 13.754 -30.189 -43.447 1.00 37.66 427 GLU A N 1
ATOM 3403 C CA . GLU A 1 427 ? 13.094 -31.337 -44.097 1.00 37.66 427 GLU A CA 1
ATOM 3404 C C . GLU A 1 427 ? 12.507 -30.938 -45.458 1.00 37.66 427 GLU A C 1
ATOM 3406 O O . GLU A 1 427 ? 12.634 -31.755 -46.404 1.00 37.66 427 GLU A O 1
#

Nearest PDB structures (foldseek):
  8fbj-assembly1_A  TM=2.561E-01  e=1.752E-02  synthetic construct
  9dze-assembly1_S  TM=2.077E-01  e=2.026E-01  synthetic construct
  6xns-assembly2_D  TM=2.071E-01  e=3.002E-01  synthetic construct
  6xns-assembly2_F  TM=1.985E-01  e=7.854E-01  synthetic construct

Organism: NCBI:txid35525

Solvent-accessible surface area (backbone atoms only — not comparable to full-atom values): 23463 Å² total; per-residue (Å²): 131,81,66,68,61,74,75,40,94,82,62,50,67,66,60,49,52,52,53,59,54,69,70,55,81,84,66,64,70,65,60,56,49,51,53,52,51,50,52,52,51,50,50,51,48,52,50,50,51,50,49,48,53,50,48,52,55,45,65,67,45,46,65,55,53,53,50,52,49,53,50,50,51,51,48,51,54,52,48,53,51,51,50,55,50,49,53,51,50,50,54,48,48,52,56,55,46,51,55,51,49,54,49,48,53,51,50,48,54,52,50,51,50,50,52,52,51,50,50,45,52,52,42,51,52,50,47,56,53,51,52,52,53,46,59,55,36,63,74,72,66,46,60,59,64,40,20,53,53,49,32,52,48,52,58,45,48,67,74,35,71,87,46,95,59,41,68,60,52,50,55,52,51,53,48,52,50,52,54,52,45,63,66,43,48,63,54,48,53,48,23,59,76,68,68,36,57,67,61,38,32,53,47,48,51,32,28,49,38,64,75,39,50,70,58,56,50,49,52,50,46,52,52,52,30,50,51,55,45,46,52,53,40,57,52,71,68,40,86,91,57,52,71,57,54,40,52,36,51,47,39,52,48,52,47,53,48,50,55,50,49,54,55,50,45,51,69,45,48,67,85,56,89,69,60,64,56,77,58,53,46,54,34,54,24,53,30,60,71,64,44,63,79,47,65,51,60,55,53,54,52,49,60,72,73,54,58,44,61,56,34,53,52,49,53,46,54,41,48,52,35,52,52,50,34,52,53,48,52,55,59,58,32,72,83,73,47,86,69,54,70,67,61,53,46,51,33,52,47,38,71,43,45,55,54,53,56,45,49,75,73,44,42,62,62,37,53,52,49,34,50,62,75,65,54,72,77,78,84,69,91,58,95,43,70,69,59,47,51,51,51,50,51,51,45,50,55,48,51,51,54,49,50,52,50,51,50,50,50,28,38,71,70,48,73,42,67,50,49,64,69,56,51,72,76,74,114

Radius of gyration: 60.02 Å; Cα contacts (8 Å, |Δi|>4): 243; chains: 1; bounding box: 95×124×168 Å

Foldseek 3Di:
DPCVLVVDPPRDPVVVVVVQVVPDDDDPSVVSVVVVVVVVVVVVVVVVVVCVVVVVVCVVCVVVVVVVVVVVVVVVVVVVVVVVVVVVVVVVCVVVVVVVVVVVVVVVVVVVVVVLVVLLVVLVVVLVVLLVVLVVVVVVLPLLVNLQSLLVNVVSLVSNVPPPCSVVSVVVSVVSLVVSCVSCVVVLLVCLLVVPLPSLLSVCNSCVSSVNNVVSLVSNLVSLLVVLLVLLVVLVPDPVDALLRSLLVSLVVLLVVLLVVLVSCCSRVVVPPDASLVSRLVSQLVSLQPHPVNSLVSLVVLCPPDQLVVNLVSLLSSVVSLVVSLVSVVVSCVVVDDRDPVSSVSSNCSSCVSLVVCCVPPVLVSLVSNLVVQQDDPQPPDVDPVVSVVVVVVNVVSNVVSVVVSQVSCCSSPVVPCVVVNVVVVD

pLDDT: mean 85.83, std 9.85, range [37.66, 96.81]

InterPro domains:
  IPR019335 Conserved oligomeric Golgi complex subunit 7 [PF10191] (2-425)
  IPR019335 Conserved oligomeric Golgi complex subunit 7 [PTHR21443] (2-425)

Sequence (427 aa):
MDLSAFAKEQFCAKDWVNNTFRQSEAQSHESFASSIVMKLQLAIFEINNSLENTSTAVLSNLPRLLRDIELLQNEVVHFQRKLATVEHEVSKVENETTHSLEYIVKLDAVKSKLKATSKALQEADNWTTLMADIEELFESNDLMALSLRLSSLMQSLDLLNHVSDYGERMMQLDGLRNRLEALASPLVVSAISGGDAVNTAVMVQVFSNMDRLDQLLHYYTKCRRGVILHEWKELCELDDLNVVEVICRFHELLLADLQEQTTWYRGVFNQYPTSISRVILPIYSQAMSALDPNPLNSLESLIKKPAAAEALFMLQQIKSSADRLLQGVEAHFKDIGPIEDEVFRQFSDSLYQPFRLIISNKYKALCLQHLLEQFPEPINDSTEITESIQSLRQSHSKINSLMESTLQNCVTLTHGYGLELLIEDLE